Protein AF-A0A6A5BIU5-F1 (afdb_monomer)

InterPro domains:
  IPR012535 Cell division protein Cdc14 [PTHR34065] (92-343)
  IPR016024 Armadillo-type fold [SSF48371] (108-323)

Foldseek 3Di:
DDDDDDDDDDDDDDDDDDDDDDDDDDDDDDDDDDDDDDDDDDPDDDDPPDDPDDDPDPPPPPDDDPPDDDDDDDDDDDDDPPPCPPPDDPVRVVVVLVVLLVVLVVQLVCLLVQLPDLDQVSVLVSLVSLLCLLCVVVPDPPPSSLVSVLVVLLVCLSLLVSLCVRALCQQVVVDPPGDRHDLSSLLSSLSSLLSSLLSYLSNLVSCLVSVVLQSLLCCLQCVVVSVVVVVVPPPDPPPPPPPVDPVVSVVSSLSSNLSSLSSLLSSLPPHLVSLLSCQPPRCNLVSLLVQLPPPVDDLVSNLSSLLSLLSSLVSLVVVCVPPPDPSVVSLVVNCVSLPVVRSVVSVVVCVVVVPDNPDPPRSVVSVVSVVVD

Solvent-accessible surface area (backbone atoms only — not comparable to full-atom values): 23122 Å² total; per-residue (Å²): 135,84,89,85,92,79,89,82,90,86,89,89,82,83,88,82,90,86,89,87,88,84,89,87,80,89,83,87,84,89,84,88,85,88,83,89,82,88,84,78,91,76,88,76,83,78,81,80,80,81,81,85,74,87,80,78,84,78,78,83,74,88,76,82,83,83,86,76,78,80,79,82,82,75,89,76,84,87,90,77,95,68,85,77,72,72,78,74,51,75,65,55,52,53,48,54,51,51,52,51,51,50,50,51,53,50,52,53,52,50,26,53,58,25,43,72,42,56,47,52,73,44,23,41,50,18,38,52,55,46,41,52,62,62,54,54,56,80,81,46,93,48,65,63,58,54,52,50,50,34,54,48,46,66,76,41,58,58,60,58,51,48,45,41,59,60,46,45,45,41,64,74,65,77,62,78,92,46,55,73,76,48,71,67,47,51,41,45,45,34,53,44,51,20,54,44,13,65,58,29,56,60,41,21,51,50,35,52,74,69,48,36,60,51,42,45,53,45,51,54,74,43,50,72,63,56,60,62,61,60,69,74,60,85,82,64,97,77,75,85,74,81,76,85,44,75,65,64,53,54,55,50,50,53,51,36,40,46,40,42,52,52,25,49,49,27,28,38,52,93,22,71,69,44,45,50,48,35,61,71,77,49,50,42,63,59,54,49,50,53,52,47,68,38,82,91,53,56,68,67,57,31,20,50,41,52,52,49,50,47,52,51,52,53,54,48,55,63,45,34,80,73,62,64,68,74,42,57,59,52,55,50,49,48,26,68,74,62,31,63,65,53,45,49,50,47,51,51,56,47,66,75,49,73,85,56,91,85,68,78,80,39,79,72,50,43,58,57,45,62,77,74,106

Structure (mmCIF, N/CA/C/O backbone):
data_AF-A0A6A5BIU5-F1
#
_entry.id   AF-A0A6A5BIU5-F1
#
loop_
_atom_site.group_PDB
_atom_site.id
_atom_site.type_symbol
_atom_site.label_atom_id
_atom_site.label_alt_id
_atom_site.label_comp_id
_atom_site.label_asym_id
_atom_site.label_entity_id
_atom_site.label_seq_id
_atom_site.pdbx_PDB_ins_code
_atom_site.Cartn_x
_atom_site.Cartn_y
_atom_site.Cartn_z
_atom_site.occupancy
_atom_site.B_iso_or_equiv
_atom_site.auth_seq_id
_atom_site.auth_comp_id
_atom_site.auth_asym_id
_atom_site.auth_atom_id
_atom_site.pdbx_PDB_model_num
ATOM 1 N N . MET A 1 1 ? -37.553 17.775 69.987 1.00 38.53 1 MET A N 1
ATOM 2 C CA . MET A 1 1 ? -37.099 18.819 70.934 1.00 38.53 1 MET A CA 1
ATOM 3 C C . MET A 1 1 ? -36.273 19.853 70.178 1.00 38.53 1 MET A C 1
ATOM 5 O O . MET A 1 1 ? -35.420 19.455 69.408 1.00 38.53 1 MET A O 1
ATOM 9 N N . LYS A 1 2 ? -36.599 21.133 70.405 1.00 37.25 2 LYS A N 1
ATOM 10 C CA . LYS A 1 2 ? -35.797 22.377 70.343 1.00 37.25 2 LYS A CA 1
ATOM 11 C C . LYS A 1 2 ? -34.826 22.682 69.175 1.00 37.25 2 LYS A C 1
ATOM 13 O O . LYS A 1 2 ? -33.830 22.014 68.957 1.00 37.25 2 LYS A O 1
ATOM 18 N N . LYS A 1 3 ? -35.126 23.842 68.567 1.00 43.62 3 LYS A N 1
ATOM 19 C CA . LYS A 1 3 ? -34.289 24.804 67.821 1.00 43.62 3 LYS A CA 1
ATOM 20 C C . LYS A 1 3 ? -33.021 25.246 68.579 1.00 43.62 3 LYS A C 1
ATOM 22 O O . LYS A 1 3 ? -33.092 25.318 69.802 1.00 43.62 3 LYS A O 1
ATOM 27 N N . GLN A 1 4 ? -32.005 25.721 67.840 1.00 43.50 4 GLN A N 1
ATOM 28 C CA . GLN A 1 4 ? -31.284 27.027 67.943 1.00 43.50 4 GLN A CA 1
ATOM 29 C C . GLN A 1 4 ? -29.974 26.930 67.115 1.00 43.50 4 GLN A C 1
ATOM 31 O O . GLN A 1 4 ? -29.304 25.914 67.218 1.00 43.50 4 GLN A O 1
ATOM 36 N N . ASN A 1 5 ? -29.642 27.772 66.122 1.00 42.16 5 ASN A N 1
ATOM 37 C CA . ASN A 1 5 ? -29.383 29.229 66.031 1.00 42.16 5 ASN A CA 1
ATOM 38 C C . ASN A 1 5 ? -28.204 29.768 66.868 1.00 42.16 5 ASN A C 1
ATOM 40 O O . ASN A 1 5 ? -28.380 29.959 68.064 1.00 42.16 5 ASN A O 1
ATOM 44 N N . THR A 1 6 ? -27.119 30.155 66.176 1.00 46.91 6 THR A N 1
ATOM 45 C CA . THR A 1 6 ? -26.154 31.262 66.445 1.00 46.91 6 THR A CA 1
ATOM 46 C C . THR A 1 6 ? -25.399 31.512 65.113 1.00 46.91 6 THR A C 1
ATOM 48 O O . THR A 1 6 ? -24.838 30.553 64.594 1.00 46.91 6 THR A O 1
ATOM 51 N N . SER A 1 7 ? -25.463 32.632 64.368 1.00 41.78 7 SER A N 1
ATOM 52 C CA . SER A 1 7 ? -25.217 34.069 64.667 1.00 41.78 7 SER A CA 1
ATOM 53 C C . SER A 1 7 ? -23.789 34.303 65.204 1.00 41.78 7 SER A C 1
ATOM 55 O O . SER A 1 7 ? -23.427 33.604 66.137 1.00 41.78 7 SER A O 1
ATOM 57 N N . THR A 1 8 ? -22.921 35.240 64.780 1.00 39.19 8 THR A N 1
ATOM 58 C CA . THR A 1 8 ? -22.997 36.454 63.929 1.00 39.19 8 THR A CA 1
ATOM 59 C C . THR A 1 8 ? -21.603 37.132 63.867 1.00 39.19 8 THR A C 1
ATOM 61 O O . THR A 1 8 ? -20.816 36.948 64.791 1.00 39.19 8 THR A O 1
ATOM 64 N N . SER A 1 9 ? -21.430 38.059 62.899 1.00 35.00 9 SER A N 1
ATOM 65 C CA . SER A 1 9 ? -20.602 39.306 62.915 1.00 35.00 9 SER A CA 1
ATOM 66 C C . SER A 1 9 ? -19.085 39.177 62.646 1.00 35.00 9 SER A C 1
ATOM 68 O O . SER A 1 9 ? -18.495 38.195 63.065 1.00 35.00 9 SER A O 1
ATOM 70 N N . SER A 1 10 ? -18.358 40.074 61.952 1.00 34.56 10 SER A N 1
ATOM 71 C CA . SER A 1 10 ? -18.520 41.492 61.514 1.00 34.56 10 SER A CA 1
ATOM 72 C C . SER A 1 10 ? -17.398 41.834 60.484 1.00 34.56 10 SER A C 1
ATOM 74 O O . SER A 1 10 ? -16.279 41.388 60.700 1.00 34.56 10 SER A O 1
ATOM 76 N N . LEU A 1 11 ? -17.650 42.401 59.288 1.00 39.56 11 LEU A N 1
ATOM 77 C CA . LEU A 1 11 ? -17.762 43.826 58.853 1.00 39.56 11 LEU A CA 1
ATOM 78 C C . LEU A 1 11 ? -16.461 44.566 58.429 1.00 39.56 11 LEU A C 1
ATOM 80 O O . LEU A 1 11 ? -15.477 44.555 59.154 1.00 39.56 11 LEU A O 1
ATOM 84 N N . HIS A 1 12 ? -16.621 45.336 57.328 1.00 39.78 12 HIS A N 1
ATOM 85 C CA . HIS A 1 12 ? -15.854 46.489 56.778 1.00 39.78 12 HIS A CA 1
ATOM 86 C C . HIS A 1 12 ? -14.661 46.189 55.839 1.00 39.78 12 HIS A C 1
ATOM 88 O O . HIS A 1 12 ? -13.815 45.376 56.169 1.00 39.78 12 HIS A O 1
ATOM 94 N N . GLY A 1 13 ? -14.500 46.825 54.667 1.00 33.06 13 GLY A N 1
ATOM 95 C CA . GLY A 1 13 ? -15.271 47.886 53.998 1.00 33.06 13 GLY A CA 1
ATOM 96 C C . GLY A 1 13 ? -14.558 48.451 52.743 1.00 33.06 13 GLY A C 1
ATOM 97 O O . GLY A 1 13 ? -13.344 48.335 52.633 1.00 33.06 13 GLY A O 1
ATOM 98 N N . CYS A 1 14 ? -15.362 49.089 51.875 1.00 34.88 14 CYS A N 1
ATOM 99 C CA . CYS A 1 14 ? -15.090 50.129 50.851 1.00 34.88 14 CYS A CA 1
ATOM 100 C C . CYS A 1 14 ? -14.302 49.773 49.555 1.00 34.88 14 CYS A C 1
ATOM 102 O O . CYS A 1 14 ? -13.186 49.284 49.633 1.00 34.88 14 CYS A O 1
ATOM 104 N N . SER A 1 15 ? -14.895 49.861 48.341 1.00 36.47 15 SER A N 1
ATOM 105 C CA . SER A 1 15 ? -15.207 51.056 47.484 1.00 36.47 15 SER A CA 1
ATOM 106 C C . SER A 1 15 ? -13.948 51.571 46.740 1.00 36.47 15 SER A C 1
ATOM 108 O O . SER A 1 15 ? -12.926 51.706 47.392 1.00 36.47 15 SER A O 1
ATOM 110 N N . GLU A 1 16 ? -13.872 51.913 45.445 1.00 35.06 16 GLU A N 1
ATOM 111 C CA . GLU A 1 16 ? -14.846 52.390 44.448 1.00 35.06 16 GLU A CA 1
ATOM 112 C C . GLU A 1 16 ? -14.207 52.432 43.026 1.00 35.06 16 GLU A C 1
ATOM 114 O O . GLU A 1 16 ? -12.998 52.574 42.884 1.00 35.06 16 GLU A O 1
ATOM 119 N N . HIS A 1 17 ? -15.079 52.344 42.010 1.00 36.69 17 HIS A N 1
ATOM 120 C CA . HIS A 1 17 ? -15.101 52.945 40.656 1.00 36.69 17 HIS A CA 1
ATOM 121 C C . HIS A 1 17 ? -13.915 52.934 39.657 1.00 36.69 17 HIS A C 1
ATOM 123 O O . HIS A 1 17 ? -12.809 53.401 39.896 1.00 36.69 17 HIS A O 1
ATOM 129 N N . SER A 1 18 ? -14.248 52.573 38.408 1.00 38.41 18 SER A N 1
ATOM 130 C CA . SER A 1 18 ? -13.572 53.023 37.179 1.00 38.41 18 SER A CA 1
ATOM 131 C C . SER A 1 18 ? -14.618 53.362 36.098 1.00 38.41 18 SER A C 1
ATOM 133 O O . SER A 1 18 ? -15.604 52.626 35.992 1.00 38.41 18 SER A O 1
ATOM 135 N N . PRO A 1 19 ? -14.454 54.457 35.323 1.00 51.09 19 PRO A N 1
ATOM 136 C CA . PRO A 1 19 ? -15.468 54.951 34.394 1.00 51.09 19 PRO A CA 1
ATOM 137 C C . PRO A 1 19 ? -15.179 54.625 32.918 1.00 51.09 19 PRO A C 1
ATOM 139 O O . PRO A 1 19 ? -14.051 54.381 32.501 1.00 51.09 19 PRO A O 1
ATOM 142 N N . SER A 1 20 ? -16.245 54.705 32.128 1.00 47.34 20 SER A N 1
ATOM 143 C CA . SER A 1 20 ? -16.325 54.631 30.666 1.00 47.34 20 SER A CA 1
ATOM 144 C C . SER A 1 20 ? -16.553 56.020 30.056 1.00 47.34 20 SER A C 1
ATOM 146 O O . SER A 1 20 ? -17.487 56.667 30.522 1.00 47.34 20 SER A O 1
ATOM 148 N N . VAL A 1 21 ? -15.845 56.441 28.990 1.00 43.12 21 VAL A N 1
ATOM 149 C CA . VAL A 1 21 ? -16.304 57.487 28.030 1.00 43.12 21 VAL A CA 1
ATOM 150 C C . VAL A 1 21 ? -15.674 57.291 26.626 1.00 43.12 21 VAL A C 1
ATOM 152 O O . VAL A 1 21 ? -14.634 56.662 26.472 1.00 43.12 21 VAL A O 1
ATOM 155 N N . LEU A 1 22 ? -16.395 57.823 25.635 1.00 40.88 22 LEU A N 1
ATOM 156 C CA . LEU A 1 22 ? -16.481 57.672 24.177 1.00 40.88 22 LEU A CA 1
ATOM 157 C C . LEU A 1 22 ? -15.458 58.422 23.272 1.00 40.88 22 LEU A C 1
ATOM 159 O O . LEU A 1 22 ? -14.945 59.466 23.647 1.00 40.88 22 LEU A O 1
ATOM 163 N N . SER A 1 23 ? -15.335 57.897 22.035 1.00 42.16 23 SER A N 1
ATOM 164 C CA . SER A 1 23 ? -15.355 58.488 20.658 1.00 42.16 23 SER A CA 1
ATOM 165 C C . SER A 1 23 ? -14.540 59.716 20.177 1.00 42.16 23 SER A C 1
ATOM 167 O O . SER A 1 23 ? -14.345 60.684 20.898 1.00 42.16 23 SER A O 1
ATOM 169 N N . HIS A 1 24 ? -14.339 59.707 18.837 1.00 37.44 24 HIS A N 1
ATOM 170 C CA . HIS A 1 24 ? -13.756 60.680 17.875 1.00 37.44 24 HIS A CA 1
ATOM 171 C C . HIS A 1 24 ? -12.245 60.502 17.644 1.00 37.44 24 HIS A C 1
ATOM 173 O O . HIS A 1 24 ? -11.514 60.254 18.586 1.00 37.44 24 HIS A O 1
ATOM 179 N N . GLY A 1 25 ? -11.668 60.578 16.442 1.00 34.53 25 GLY A N 1
ATOM 180 C CA . GLY A 1 25 ? -12.116 60.980 15.107 1.00 34.53 25 GLY A CA 1
ATOM 181 C C . GLY A 1 25 ? -10.918 61.626 14.382 1.00 34.53 25 GLY A C 1
ATOM 182 O O . GLY A 1 25 ? -10.286 62.497 14.961 1.00 34.53 25 GLY A O 1
ATOM 183 N N . ASP A 1 26 ? -10.656 61.198 13.141 1.00 34.38 26 ASP A N 1
ATOM 184 C CA . ASP A 1 26 ? -10.040 61.952 12.031 1.00 34.38 26 ASP A CA 1
ATOM 185 C C . ASP A 1 26 ? -8.527 62.321 11.929 1.00 34.38 26 ASP A C 1
ATOM 187 O O . ASP A 1 26 ? -7.898 62.861 12.832 1.00 34.38 26 ASP A O 1
ATOM 191 N N . ILE A 1 27 ? -8.053 62.143 10.675 1.00 38.19 27 ILE A N 1
ATOM 192 C CA . ILE A 1 27 ? -7.020 62.862 9.881 1.00 38.19 27 ILE A CA 1
ATOM 193 C C . ILE A 1 27 ? -5.537 62.394 9.898 1.00 38.19 27 ILE A C 1
ATOM 195 O O . ILE A 1 27 ? -4.845 62.374 10.908 1.00 38.19 27 ILE A O 1
ATOM 199 N N . SER A 1 28 ? -5.063 62.093 8.675 1.00 38.66 28 SER A N 1
ATOM 200 C CA . SER A 1 28 ? -3.703 61.781 8.182 1.00 38.66 28 SER A CA 1
ATOM 201 C C . SER A 1 28 ? -2.648 62.891 8.414 1.00 38.66 28 SER A C 1
ATOM 203 O O . SER A 1 28 ? -3.020 64.016 8.742 1.00 38.66 28 SER A O 1
ATOM 205 N N . PRO A 1 29 ? -1.338 62.658 8.151 1.00 48.12 29 PRO A N 1
ATOM 206 C CA . PRO A 1 29 ? -0.819 62.882 6.787 1.00 48.12 29 PRO A CA 1
ATOM 207 C C . PRO A 1 29 ? 0.349 61.969 6.342 1.00 48.12 29 PRO A C 1
ATOM 209 O O . PRO A 1 29 ? 0.973 61.253 7.119 1.00 48.12 29 PRO A O 1
ATOM 212 N N . ALA A 1 30 ? 0.629 62.035 5.039 1.00 43.62 30 ALA A N 1
ATOM 213 C CA . ALA A 1 30 ? 1.773 61.454 4.345 1.00 43.62 30 ALA A CA 1
ATOM 214 C C . ALA A 1 30 ? 3.104 62.145 4.693 1.00 43.62 30 ALA A C 1
ATOM 216 O O . ALA A 1 30 ? 3.109 63.356 4.885 1.00 43.62 30 ALA A O 1
ATOM 217 N N . PHE A 1 31 ? 4.223 61.412 4.636 1.00 35.81 31 PHE A N 1
ATOM 218 C CA . PHE A 1 31 ? 5.535 61.948 4.248 1.00 35.81 31 PHE A CA 1
ATOM 219 C C . PHE A 1 31 ? 6.444 60.846 3.684 1.00 35.81 31 PHE A C 1
ATOM 221 O O . PHE A 1 31 ? 6.615 59.779 4.267 1.00 35.81 31 PHE A O 1
ATOM 228 N N . SER A 1 32 ? 7.015 61.155 2.525 1.00 39.72 32 SER A N 1
ATOM 229 C CA . SER A 1 32 ? 8.113 60.477 1.841 1.00 39.72 32 SER A CA 1
ATOM 230 C C . SER A 1 32 ? 9.450 60.765 2.535 1.00 39.72 32 SER A C 1
ATOM 232 O O . SER A 1 32 ? 9.604 61.848 3.094 1.00 39.72 32 SER A O 1
ATOM 234 N N . SER A 1 33 ? 10.447 59.883 2.411 1.00 35.69 33 SER A N 1
ATOM 235 C CA . SER A 1 33 ? 11.802 60.214 1.906 1.00 35.69 33 SER A CA 1
ATOM 236 C C . SER A 1 33 ? 12.817 59.083 2.122 1.00 35.69 33 SER A C 1
ATOM 238 O O . SER A 1 33 ? 12.701 58.248 3.012 1.00 35.69 33 SER A O 1
ATOM 240 N N . GLU A 1 34 ? 13.775 59.075 1.201 1.00 34.91 34 GLU A N 1
ATOM 241 C CA . GLU A 1 34 ? 14.888 58.160 0.976 1.00 34.91 34 GLU A CA 1
ATOM 242 C C . GLU A 1 34 ? 15.889 58.081 2.139 1.00 34.91 34 GLU A C 1
ATOM 244 O O . GLU A 1 34 ? 16.075 59.051 2.869 1.00 34.91 34 GLU A O 1
ATOM 249 N N . SER A 1 35 ? 16.668 56.996 2.210 1.00 35.28 35 SER A N 1
ATOM 250 C CA . SER A 1 35 ? 18.143 57.090 2.179 1.00 35.28 35 SER A CA 1
ATOM 251 C C . SER A 1 35 ? 18.811 55.715 2.088 1.00 35.28 35 SER A C 1
ATOM 253 O O . SER A 1 35 ? 18.420 54.742 2.726 1.00 35.28 35 SER A O 1
ATOM 255 N N . ALA A 1 36 ? 19.840 55.673 1.246 1.00 35.84 36 ALA A N 1
ATOM 256 C CA . ALA A 1 36 ? 20.781 54.585 1.047 1.00 35.84 36 ALA A CA 1
ATOM 257 C C . ALA A 1 36 ? 21.737 54.405 2.239 1.00 35.84 36 ALA A C 1
ATOM 259 O O . ALA A 1 36 ? 22.063 55.375 2.919 1.00 35.84 36 ALA A O 1
ATOM 260 N N . SER A 1 37 ? 22.291 53.202 2.415 1.00 33.78 37 SER A N 1
ATOM 261 C CA . SER A 1 37 ? 23.751 52.974 2.427 1.00 33.78 37 SER A CA 1
ATOM 262 C C . SER A 1 37 ? 24.116 51.534 2.819 1.00 33.78 37 SER A C 1
ATOM 264 O O . SER A 1 37 ? 23.562 50.969 3.751 1.00 33.78 37 SER A O 1
ATOM 266 N N . ASN A 1 38 ? 25.070 50.992 2.054 1.00 33.03 38 ASN A N 1
ATOM 267 C CA . ASN A 1 38 ? 26.201 50.137 2.434 1.00 33.03 38 ASN A CA 1
ATOM 268 C C . ASN A 1 38 ? 25.973 48.965 3.408 1.00 33.03 38 ASN A C 1
ATOM 270 O O . ASN A 1 38 ? 25.745 49.179 4.589 1.00 33.03 38 ASN A O 1
ATOM 274 N N . HIS A 1 39 ? 26.271 47.738 2.970 1.00 37.12 39 HIS A N 1
ATOM 275 C CA . HIS A 1 39 ? 27.541 47.081 3.319 1.00 37.12 39 HIS A CA 1
ATOM 276 C C . HIS A 1 39 ? 27.649 45.668 2.713 1.00 37.12 39 HIS A C 1
ATOM 278 O O . HIS A 1 39 ? 26.699 44.893 2.705 1.00 37.12 39 HIS A O 1
ATOM 284 N N . GLU A 1 40 ? 28.876 45.377 2.279 1.00 37.84 40 GLU A N 1
ATOM 285 C CA . GLU A 1 40 ? 29.578 44.087 2.356 1.00 37.84 40 GLU A CA 1
ATOM 286 C C . GLU A 1 40 ? 29.280 42.964 1.354 1.00 37.84 40 GLU A C 1
ATOM 288 O O . GLU A 1 40 ? 28.521 42.022 1.576 1.00 37.84 40 GLU A O 1
ATOM 293 N N . ASP A 1 41 ? 30.092 43.015 0.293 1.00 39.47 41 ASP A N 1
ATOM 294 C CA . ASP A 1 41 ? 30.811 41.876 -0.271 1.00 39.47 41 ASP A CA 1
ATOM 295 C C . ASP A 1 41 ? 31.240 40.850 0.793 1.00 39.47 41 ASP A C 1
ATOM 297 O O . ASP A 1 41 ? 32.147 41.090 1.588 1.00 39.47 41 ASP A O 1
ATOM 301 N N . ASN A 1 42 ? 30.666 39.649 0.727 1.00 38.41 42 ASN A N 1
ATOM 302 C CA . ASN A 1 42 ? 31.229 38.457 1.353 1.00 38.41 42 ASN A CA 1
ATOM 303 C C . ASN A 1 42 ? 31.361 37.344 0.309 1.00 38.41 42 ASN A C 1
ATOM 305 O O . ASN A 1 42 ? 30.504 36.474 0.148 1.00 38.41 42 ASN A O 1
ATOM 309 N N . ARG A 1 43 ? 32.497 37.363 -0.401 1.00 36.09 43 ARG A N 1
ATOM 310 C CA . ARG A 1 43 ? 33.038 36.186 -1.089 1.00 36.09 43 ARG A CA 1
ATOM 311 C C . ARG A 1 43 ? 33.500 35.183 -0.032 1.00 36.09 43 ARG A C 1
ATOM 313 O O . ARG A 1 43 ? 34.649 35.209 0.399 1.00 36.09 43 ARG A O 1
ATOM 320 N N . SER A 1 44 ? 32.609 34.282 0.367 1.00 37.09 44 SER A N 1
ATOM 321 C CA . SER A 1 44 ? 32.992 33.084 1.111 1.00 37.09 44 SER A CA 1
ATOM 322 C C . SER A 1 44 ? 33.468 32.013 0.131 1.00 37.09 44 SER A C 1
ATOM 324 O O . SER A 1 44 ? 32.691 31.396 -0.597 1.00 37.09 44 SER A O 1
ATOM 326 N N . VAL A 1 45 ? 34.784 31.824 0.112 1.00 42.78 45 VAL A N 1
ATOM 327 C CA . VAL A 1 45 ? 35.462 30.656 -0.444 1.00 42.78 45 VAL A CA 1
ATOM 328 C C . VAL A 1 45 ? 35.042 29.442 0.388 1.00 42.78 45 VAL A C 1
ATOM 330 O O . VAL A 1 45 ? 35.535 29.246 1.497 1.00 42.78 45 VAL A O 1
ATOM 333 N N . ARG A 1 46 ? 34.132 28.610 -0.131 1.00 35.78 46 ARG A N 1
ATOM 334 C CA . ARG A 1 46 ? 33.940 27.252 0.389 1.00 35.78 46 ARG A CA 1
ATOM 335 C C . ARG A 1 46 ? 34.880 26.304 -0.343 1.00 35.78 46 ARG A C 1
ATOM 337 O O . ARG A 1 46 ? 34.663 25.931 -1.490 1.00 35.78 46 ARG A O 1
ATOM 344 N N . SER A 1 47 ? 35.949 25.974 0.373 1.00 33.91 47 SER A N 1
ATOM 345 C CA . SER A 1 47 ? 36.839 24.843 0.148 1.00 33.91 47 SER A CA 1
ATOM 346 C C . SER A 1 47 ? 36.024 23.547 0.166 1.00 33.91 47 SER A C 1
ATOM 348 O O . SER A 1 47 ? 35.546 23.118 1.215 1.00 33.91 47 SER A O 1
ATOM 350 N N . SER A 1 48 ? 35.838 22.945 -1.005 1.00 32.44 48 SER A N 1
ATOM 351 C CA . SER A 1 48 ? 35.328 21.584 -1.149 1.00 32.44 48 SER A CA 1
ATOM 352 C C . SER A 1 48 ? 36.473 20.618 -0.848 1.00 32.44 48 SER A C 1
ATOM 354 O O . SER A 1 48 ? 37.275 20.300 -1.724 1.00 32.44 48 SER A O 1
ATOM 356 N N . HIS A 1 49 ? 36.590 20.183 0.406 1.00 34.09 49 HIS A N 1
ATOM 357 C CA . HIS A 1 49 ? 37.388 19.006 0.735 1.00 34.09 49 HIS A CA 1
ATOM 358 C C . HIS A 1 49 ? 36.642 17.764 0.238 1.00 34.09 49 HIS A C 1
ATOM 360 O O . HIS A 1 49 ? 35.657 17.330 0.829 1.00 34.09 49 HIS A O 1
ATOM 366 N N . ASN A 1 50 ? 37.120 17.227 -0.883 1.00 35.62 50 ASN A N 1
ATOM 367 C CA . ASN A 1 50 ? 36.816 15.881 -1.342 1.00 35.62 50 ASN A CA 1
ATOM 368 C C . ASN A 1 50 ? 37.448 14.878 -0.365 1.00 35.62 50 ASN A C 1
ATOM 370 O O . ASN A 1 50 ? 38.668 14.727 -0.362 1.00 35.62 50 ASN A O 1
ATOM 374 N N . MET A 1 51 ? 36.633 14.165 0.414 1.00 30.52 51 MET A N 1
ATOM 375 C CA . MET A 1 51 ? 36.994 12.824 0.876 1.00 30.52 51 MET A CA 1
ATOM 376 C C . MET A 1 51 ? 36.332 11.823 -0.066 1.00 30.52 51 MET A C 1
ATOM 378 O O . MET A 1 51 ? 35.146 11.526 0.048 1.00 30.52 51 MET A O 1
ATOM 382 N N . TYR A 1 52 ? 37.110 11.361 -1.042 1.00 34.00 52 TYR A N 1
ATOM 383 C CA . TYR A 1 52 ? 36.899 10.054 -1.646 1.00 34.00 52 TYR A CA 1
ATOM 384 C C . TYR A 1 52 ? 37.522 9.045 -0.689 1.00 34.00 52 TYR A C 1
ATOM 386 O O . TYR A 1 52 ? 38.744 8.914 -0.677 1.00 34.00 52 TYR A O 1
ATOM 394 N N . ASP A 1 53 ? 36.695 8.366 0.098 1.00 34.31 53 ASP A N 1
ATOM 395 C CA . ASP A 1 53 ? 37.097 7.117 0.732 1.00 34.31 53 ASP A CA 1
ATOM 396 C C . ASP A 1 53 ? 36.548 5.936 -0.066 1.00 34.31 53 ASP A C 1
ATOM 398 O O . ASP A 1 53 ? 35.462 5.973 -0.648 1.00 34.31 53 ASP A O 1
ATOM 402 N N . HIS A 1 54 ? 37.415 4.934 -0.132 1.00 40.47 54 HIS A N 1
ATOM 403 C CA . HIS A 1 54 ? 37.384 3.709 -0.907 1.00 40.47 54 HIS A CA 1
ATOM 404 C C . HIS A 1 54 ? 36.010 3.062 -1.097 1.00 40.47 54 HIS A C 1
ATOM 406 O O . HIS A 1 54 ? 35.378 2.605 -0.150 1.00 40.47 54 HIS A O 1
ATOM 412 N N . VAL A 1 55 ? 35.633 2.892 -2.366 1.00 36.06 55 VAL A N 1
ATOM 413 C CA . VAL A 1 55 ? 34.781 1.777 -2.779 1.00 36.06 55 VAL A CA 1
ATOM 414 C C . VAL A 1 55 ? 35.720 0.705 -3.311 1.00 36.06 55 VAL A C 1
ATOM 416 O O . VAL A 1 55 ? 36.317 0.866 -4.378 1.00 36.06 55 VAL A O 1
ATOM 419 N N . ASP A 1 56 ? 35.893 -0.344 -2.514 1.00 36.28 56 ASP A N 1
ATOM 420 C CA . ASP A 1 56 ? 36.591 -1.557 -2.908 1.00 36.28 56 ASP A CA 1
ATOM 421 C C . ASP A 1 56 ? 35.973 -2.131 -4.185 1.00 36.28 56 ASP A C 1
ATOM 423 O O . ASP A 1 56 ? 34.752 -2.217 -4.349 1.00 36.28 56 ASP A O 1
ATOM 427 N N . GLY A 1 57 ? 36.858 -2.494 -5.111 1.00 35.66 57 GLY A N 1
ATOM 428 C CA . GLY A 1 57 ? 36.516 -3.076 -6.394 1.00 35.66 57 GLY A CA 1
ATOM 429 C C . GLY A 1 57 ? 35.788 -4.403 -6.222 1.00 35.66 57 GLY A C 1
ATOM 430 O O . GLY A 1 57 ? 36.390 -5.420 -5.889 1.00 35.66 57 GLY A O 1
ATOM 431 N N . LEU A 1 58 ? 34.493 -4.404 -6.527 1.00 37.97 58 LEU A N 1
ATOM 432 C CA . LEU A 1 58 ? 33.805 -5.610 -6.959 1.00 37.97 58 LEU A CA 1
ATOM 433 C C . LEU A 1 58 ? 34.098 -5.802 -8.447 1.00 37.97 58 LEU A C 1
ATOM 435 O O . LEU A 1 58 ? 33.398 -5.282 -9.318 1.00 37.97 58 LEU A O 1
ATOM 439 N N . ASP A 1 59 ? 35.163 -6.557 -8.711 1.00 32.34 59 ASP A N 1
ATOM 440 C CA . ASP A 1 59 ? 35.374 -7.256 -9.973 1.00 32.34 59 ASP A CA 1
ATOM 441 C C . ASP A 1 59 ? 34.141 -8.125 -10.262 1.00 32.34 59 ASP A C 1
ATOM 443 O O . ASP A 1 59 ? 33.998 -9.244 -9.763 1.00 32.34 59 ASP A O 1
ATOM 447 N N . LEU A 1 60 ? 33.228 -7.618 -11.092 1.00 39.75 60 LEU A N 1
ATOM 448 C CA . LEU A 1 60 ? 32.191 -8.429 -11.725 1.00 39.75 60 LEU A CA 1
ATOM 449 C C . LEU A 1 60 ? 32.841 -9.272 -12.822 1.00 39.75 60 LEU A C 1
ATOM 451 O O . LEU A 1 60 ? 32.703 -9.018 -14.019 1.00 39.75 60 LEU A O 1
ATOM 455 N N . ASN A 1 61 ? 33.547 -10.309 -12.386 1.00 36.03 61 ASN A N 1
ATOM 456 C CA . ASN A 1 61 ? 33.996 -11.400 -13.230 1.00 36.03 61 ASN A CA 1
ATOM 457 C C . ASN A 1 61 ? 32.796 -12.309 -13.550 1.00 36.03 61 ASN A C 1
ATOM 459 O O . ASN A 1 61 ? 32.675 -13.427 -13.053 1.00 36.03 61 ASN A O 1
ATOM 463 N N . ILE A 1 62 ? 31.880 -11.817 -14.390 1.00 41.84 62 ILE A N 1
ATOM 464 C CA . ILE A 1 62 ? 30.850 -12.633 -15.052 1.00 41.84 62 ILE A CA 1
ATOM 465 C C . ILE A 1 62 ? 31.524 -13.311 -16.252 1.00 41.84 62 ILE A C 1
ATOM 467 O O . ILE A 1 62 ? 31.281 -13.018 -17.420 1.00 41.84 62 ILE A O 1
ATOM 471 N N . SER A 1 63 ? 32.491 -14.169 -15.954 1.00 44.03 63 SER A N 1
ATOM 472 C CA . SER A 1 63 ? 33.143 -15.052 -16.915 1.00 44.03 63 SER A CA 1
ATOM 473 C C . SER A 1 63 ? 33.671 -16.263 -16.172 1.00 44.03 63 SER A C 1
ATOM 475 O O . SER A 1 63 ? 34.868 -16.430 -15.974 1.00 44.03 63 SER A O 1
ATOM 477 N N . SER A 1 64 ? 32.765 -17.122 -15.712 1.00 44.72 64 SER A N 1
ATOM 478 C CA . SER A 1 64 ? 33.022 -18.564 -15.659 1.00 44.72 64 SER A CA 1
ATOM 479 C C . SER A 1 64 ? 31.796 -19.346 -15.188 1.00 44.72 64 SER A C 1
ATOM 481 O O . SER A 1 64 ? 31.133 -18.980 -14.226 1.00 44.72 64 SER A O 1
ATOM 483 N N . ARG A 1 65 ? 31.588 -20.483 -15.865 1.00 42.44 65 ARG A N 1
ATOM 484 C CA . ARG A 1 65 ? 30.733 -21.627 -15.507 1.00 42.44 65 ARG A CA 1
ATOM 485 C C . ARG A 1 65 ? 29.234 -21.515 -15.777 1.00 42.44 65 ARG A C 1
ATOM 487 O O . ARG A 1 65 ? 28.409 -21.601 -14.877 1.00 42.44 65 ARG A O 1
ATOM 494 N N . ILE A 1 66 ? 28.897 -21.570 -17.062 1.00 41.47 66 ILE A N 1
ATOM 495 C CA . ILE A 1 66 ? 27.879 -22.531 -17.502 1.00 41.47 66 ILE A CA 1
ATOM 496 C C . ILE A 1 66 ? 28.631 -23.610 -18.289 1.00 41.47 66 ILE A C 1
ATOM 498 O O . ILE A 1 66 ? 29.025 -23.399 -19.434 1.00 41.47 66 ILE A O 1
ATOM 502 N N . GLU A 1 67 ? 28.920 -24.741 -17.642 1.00 42.88 67 GLU A N 1
ATOM 503 C CA . GLU A 1 67 ? 29.428 -25.940 -18.315 1.00 42.88 67 GLU A CA 1
ATOM 504 C C . GLU A 1 67 ? 28.280 -26.562 -19.120 1.00 42.88 67 GLU A C 1
ATOM 506 O O . GLU A 1 67 ? 27.520 -27.392 -18.624 1.00 42.88 67 GLU A O 1
ATOM 511 N N . LEU A 1 68 ? 28.125 -26.127 -20.373 1.00 41.00 68 LEU A N 1
ATOM 512 C CA . LEU A 1 68 ? 27.252 -26.794 -21.333 1.00 41.00 68 LEU A CA 1
ATOM 513 C C . LEU A 1 68 ? 27.988 -28.014 -21.887 1.00 41.00 68 LEU A C 1
ATOM 515 O O . LEU A 1 68 ? 28.885 -27.920 -22.726 1.00 41.00 68 LEU A O 1
ATOM 519 N N . SER A 1 69 ? 27.598 -29.178 -21.383 1.00 41.38 69 SER A N 1
ATOM 520 C CA . SER A 1 69 ? 27.891 -30.470 -21.986 1.00 41.38 69 SER A CA 1
ATOM 521 C C . SER A 1 69 ? 27.255 -30.509 -23.380 1.00 41.38 69 SER A C 1
ATOM 523 O O . SER A 1 69 ? 26.040 -30.451 -23.521 1.00 41.38 69 SER A O 1
ATOM 525 N N . ASN A 1 70 ? 28.087 -30.583 -24.421 1.00 43.91 70 ASN A N 1
ATOM 526 C CA . ASN A 1 70 ? 27.650 -30.781 -25.804 1.00 43.91 70 ASN A CA 1
ATOM 527 C C . ASN A 1 70 ? 26.872 -32.105 -25.926 1.00 43.91 70 ASN A C 1
ATOM 529 O O . ASN A 1 70 ? 27.488 -33.166 -25.761 1.00 43.91 70 ASN A O 1
ATOM 533 N N . PRO A 1 71 ? 25.576 -32.104 -26.286 1.00 52.44 71 PRO A N 1
ATOM 534 C CA . PRO A 1 71 ? 24.915 -33.333 -26.672 1.00 52.44 71 PRO A CA 1
ATOM 535 C C . PRO A 1 71 ? 25.372 -33.678 -28.092 1.00 52.44 71 PRO A C 1
ATOM 537 O O . PRO A 1 71 ? 25.072 -32.982 -29.063 1.00 52.44 71 PRO A O 1
ATOM 540 N N . ARG A 1 72 ? 26.152 -34.756 -28.216 1.00 44.88 72 ARG A N 1
ATOM 541 C CA . ARG A 1 72 ? 26.431 -35.388 -29.509 1.00 44.88 72 ARG A CA 1
ATOM 542 C C . ARG A 1 72 ? 25.100 -35.825 -30.120 1.00 44.88 72 ARG A C 1
ATOM 544 O O . ARG A 1 72 ? 24.490 -36.782 -29.653 1.00 44.88 72 ARG A O 1
ATOM 551 N N . LEU A 1 73 ? 24.689 -35.119 -31.169 1.00 46.16 73 LEU A N 1
ATOM 552 C CA . LEU A 1 73 ? 23.591 -35.489 -32.053 1.00 46.16 73 LEU A CA 1
ATOM 553 C C . LEU A 1 73 ? 23.907 -36.846 -32.692 1.00 46.16 73 LEU A C 1
ATOM 555 O O . LEU A 1 73 ? 24.725 -36.943 -33.607 1.00 46.16 73 LEU A O 1
ATOM 559 N N . SER A 1 74 ? 23.271 -37.897 -32.179 1.00 50.69 74 SER A N 1
ATOM 560 C CA . SER A 1 74 ? 23.050 -39.117 -32.945 1.00 50.69 74 SER A CA 1
ATOM 561 C C . SER A 1 74 ? 21.848 -38.842 -33.841 1.00 50.69 74 SER A C 1
ATOM 563 O O . SER A 1 74 ? 20.727 -38.687 -33.368 1.00 50.69 74 SER A O 1
ATOM 565 N N . LEU A 1 75 ? 22.116 -38.672 -35.136 1.00 57.03 75 LEU A N 1
ATOM 566 C CA . LEU A 1 75 ? 21.078 -38.735 -36.152 1.00 57.03 75 LEU A CA 1
ATOM 567 C C . LEU A 1 75 ? 20.682 -40.199 -36.279 1.00 57.03 75 LEU A C 1
ATOM 569 O O . LEU A 1 75 ? 21.394 -40.970 -36.919 1.00 57.03 75 LEU A O 1
ATOM 573 N N . ASP A 1 76 ? 19.555 -40.556 -35.678 1.00 54.06 76 ASP A N 1
ATOM 574 C CA . ASP A 1 76 ? 18.780 -41.672 -36.178 1.00 54.06 76 ASP A CA 1
ATOM 575 C C . ASP A 1 76 ? 17.299 -41.310 -36.256 1.00 54.06 76 ASP A C 1
ATOM 577 O O . ASP A 1 76 ? 16.800 -40.403 -35.594 1.00 54.06 76 ASP A O 1
ATOM 581 N N . SER A 1 77 ? 16.682 -41.948 -37.227 1.00 60.50 77 SER A N 1
ATOM 582 C CA . SER A 1 77 ? 15.661 -41.403 -38.107 1.00 60.50 77 SER A CA 1
ATOM 583 C C . SER A 1 77 ? 14.203 -41.553 -37.648 1.00 60.50 77 SER A C 1
ATOM 585 O O . SER A 1 77 ? 13.869 -42.350 -36.779 1.00 60.50 77 SER A O 1
ATOM 587 N N . SER A 1 78 ? 13.351 -40.835 -38.389 1.00 62.56 78 SER A N 1
ATOM 588 C CA . SER A 1 78 ? 11.897 -40.964 -38.587 1.00 62.56 78 SER A CA 1
ATOM 589 C C . SER A 1 78 ? 10.939 -40.328 -37.571 1.00 62.56 78 SER A C 1
ATOM 591 O O . SER A 1 78 ? 10.840 -40.734 -36.423 1.00 62.56 78 SER A O 1
ATOM 593 N N . ASP A 1 79 ? 10.183 -39.375 -38.126 1.00 58.34 79 ASP A N 1
ATOM 594 C CA . ASP A 1 79 ? 8.839 -38.942 -37.750 1.00 58.34 79 ASP A CA 1
ATOM 595 C C . ASP A 1 79 ? 8.639 -38.323 -36.368 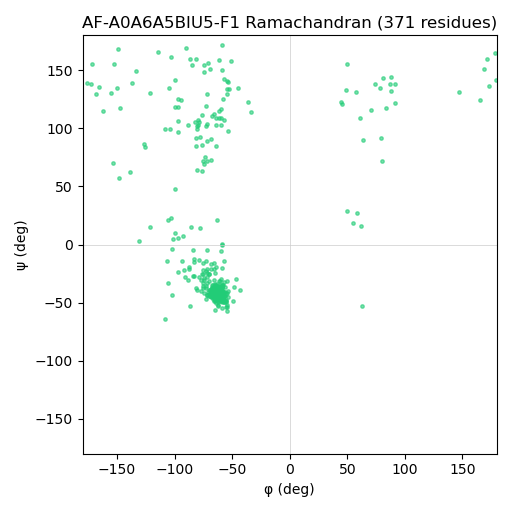1.00 58.34 79 ASP A C 1
ATOM 597 O O . ASP A 1 79 ? 8.232 -38.983 -35.426 1.00 58.34 79 ASP A O 1
ATOM 601 N N . GLU A 1 80 ? 8.789 -36.997 -36.309 1.00 56.88 80 GLU A N 1
ATOM 602 C CA . GLU A 1 80 ? 7.782 -36.102 -35.730 1.00 56.88 80 GLU A CA 1
ATOM 603 C C . GLU A 1 80 ? 8.096 -34.655 -36.145 1.00 56.88 80 GLU A C 1
ATOM 605 O O . GLU A 1 80 ? 9.246 -34.217 -36.158 1.00 56.88 80 GLU A O 1
ATOM 610 N N . ASN A 1 81 ? 7.065 -33.912 -36.549 1.00 56.09 81 ASN A N 1
ATOM 611 C CA . ASN A 1 81 ? 7.140 -32.527 -37.018 1.00 56.09 81 ASN A CA 1
ATOM 612 C C . ASN A 1 81 ? 7.329 -31.588 -35.809 1.00 56.09 81 ASN A C 1
ATOM 614 O O . ASN A 1 81 ? 6.438 -30.821 -35.447 1.00 56.09 81 ASN A O 1
ATOM 618 N N . VAL A 1 82 ? 8.459 -31.737 -35.115 1.00 59.56 82 VAL A N 1
ATOM 619 C CA . VAL A 1 82 ? 8.847 -30.912 -33.971 1.00 59.56 82 VAL A CA 1
ATOM 620 C C . VAL A 1 82 ? 9.244 -29.543 -34.519 1.00 59.56 82 VAL A C 1
ATOM 622 O O . VAL A 1 82 ? 10.166 -29.444 -35.326 1.00 59.56 82 VAL A O 1
ATOM 625 N N . ASP A 1 83 ? 8.539 -28.486 -34.108 1.00 58.03 83 ASP A N 1
ATOM 626 C CA . ASP A 1 83 ? 8.902 -27.091 -34.389 1.00 58.03 83 ASP A CA 1
ATOM 627 C C . ASP A 1 83 ? 10.240 -26.797 -33.686 1.00 58.03 83 ASP A C 1
ATOM 629 O O . ASP A 1 83 ? 10.280 -26.348 -32.539 1.00 58.03 83 ASP A O 1
ATOM 633 N N . ILE A 1 84 ? 11.360 -27.136 -34.341 1.00 55.19 84 ILE A N 1
ATOM 634 C CA . ILE A 1 84 ? 12.721 -26.818 -33.895 1.00 55.19 84 ILE A CA 1
ATOM 635 C C . ILE A 1 84 ? 12.914 -25.313 -34.103 1.00 55.19 84 ILE A C 1
ATOM 637 O O . ILE A 1 84 ? 13.632 -24.867 -35.002 1.00 55.19 84 ILE A O 1
ATOM 641 N N . ARG A 1 85 ? 12.262 -24.499 -33.271 1.00 59.72 85 ARG A N 1
ATOM 642 C CA . ARG A 1 85 ? 12.659 -23.103 -33.114 1.00 59.72 85 ARG A CA 1
ATOM 643 C C . ARG A 1 85 ? 14.058 -23.125 -32.526 1.00 59.72 85 ARG A C 1
ATOM 645 O O . ARG A 1 85 ? 14.250 -23.526 -31.379 1.00 59.72 85 ARG A O 1
ATOM 652 N N . GLN A 1 86 ? 15.042 -22.758 -33.342 1.00 63.06 86 GLN A N 1
ATOM 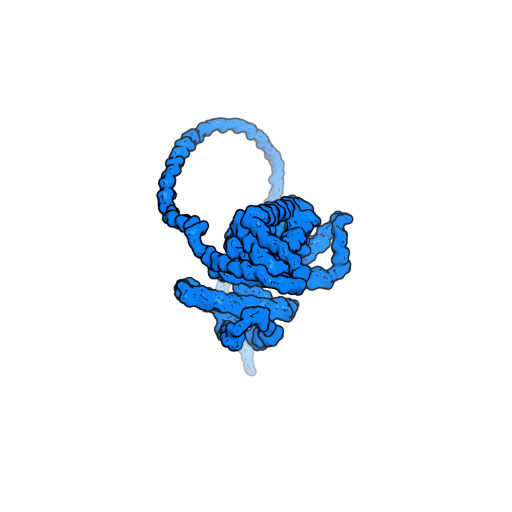653 C CA . GLN A 1 86 ? 16.404 -22.580 -32.861 1.00 63.06 86 GLN A CA 1
ATOM 654 C C . GLN A 1 86 ? 16.362 -21.619 -31.665 1.00 63.06 86 GLN A C 1
ATOM 656 O O . GLN A 1 86 ? 15.658 -20.607 -31.740 1.00 63.06 86 GLN A O 1
ATOM 661 N N . PRO A 1 87 ? 17.049 -21.935 -30.554 1.00 68.31 87 PRO A N 1
ATOM 662 C CA . PRO A 1 87 ? 17.110 -21.023 -29.425 1.00 68.31 87 PRO A CA 1
ATOM 663 C C . PRO A 1 87 ? 17.625 -19.672 -29.924 1.00 68.31 87 PRO A C 1
ATOM 665 O O . PRO A 1 87 ? 18.635 -19.626 -30.629 1.00 68.31 87 PRO A O 1
ATOM 668 N N . LEU A 1 88 ? 16.895 -18.602 -29.584 1.00 71.69 88 LEU A N 1
ATOM 669 C CA . LEU A 1 88 ? 17.268 -17.223 -29.904 1.00 71.69 88 LEU A CA 1
ATOM 670 C C . LEU A 1 88 ? 18.749 -17.026 -29.601 1.00 71.69 88 LEU A C 1
ATOM 672 O O . LEU A 1 88 ? 19.242 -17.432 -28.541 1.00 71.69 88 LEU A O 1
ATOM 676 N N . THR A 1 89 ? 19.453 -16.394 -30.529 1.00 84.38 89 THR A N 1
ATOM 677 C CA . THR A 1 89 ? 20.840 -16.012 -30.304 1.00 84.38 89 THR A CA 1
ATOM 678 C C . THR A 1 89 ? 20.913 -15.088 -29.085 1.00 84.38 89 THR A C 1
ATOM 680 O O . THR A 1 89 ? 19.986 -14.328 -28.802 1.00 84.38 89 THR A O 1
ATOM 683 N N . TYR A 1 90 ? 22.033 -15.117 -28.360 1.00 84.88 90 TYR A N 1
ATOM 684 C CA . TYR A 1 90 ? 22.267 -14.234 -27.209 1.00 84.88 90 TYR A CA 1
ATOM 685 C C . TYR A 1 90 ? 21.952 -12.756 -27.519 1.00 84.88 90 TYR A C 1
ATOM 687 O O . TYR A 1 90 ? 21.416 -12.034 -26.682 1.00 84.88 90 TYR A O 1
ATOM 695 N N . TYR A 1 91 ? 22.246 -12.314 -28.746 1.00 84.94 91 TYR A N 1
ATOM 696 C CA . TYR A 1 91 ? 21.960 -10.955 -29.197 1.00 84.94 91 TYR A CA 1
ATOM 697 C C . TYR A 1 91 ? 20.457 -10.660 -29.299 1.00 84.94 91 TYR A C 1
ATOM 699 O O . TYR A 1 91 ? 20.026 -9.582 -28.899 1.00 84.94 91 TYR A O 1
ATOM 707 N N . GLU A 1 92 ? 19.657 -11.602 -29.800 1.00 85.06 92 GLU A N 1
ATOM 708 C CA . GLU A 1 92 ? 18.204 -11.431 -29.906 1.00 85.06 92 GLU A CA 1
ATOM 709 C C . GLU A 1 92 ? 17.543 -11.398 -28.524 1.00 85.06 92 GLU A C 1
ATOM 711 O O . GLU A 1 92 ? 16.684 -10.552 -28.286 1.00 85.06 92 GLU A O 1
ATOM 716 N N . GLN A 1 93 ? 17.997 -12.239 -27.586 1.00 83.81 93 GLN A N 1
ATOM 717 C CA . GLN A 1 93 ? 17.525 -12.204 -26.194 1.00 83.81 93 GLN A CA 1
ATOM 718 C C . GLN A 1 93 ? 17.834 -10.853 -25.535 1.00 83.81 93 GLN A C 1
ATOM 720 O O . GLN A 1 93 ? 16.952 -10.213 -24.965 1.00 83.81 93 GLN A O 1
ATOM 725 N N . TRP A 1 94 ? 19.075 -10.372 -25.676 1.00 88.31 94 TRP A N 1
ATOM 726 C CA . TRP A 1 94 ? 19.468 -9.057 -25.170 1.00 88.31 94 TRP A CA 1
ATOM 727 C C . TRP A 1 94 ? 18.654 -7.916 -25.802 1.00 88.31 94 TRP A C 1
ATOM 729 O O . TRP A 1 94 ? 18.257 -6.980 -25.105 1.00 88.31 94 TRP A O 1
ATOM 739 N N . TYR A 1 95 ? 18.397 -7.986 -27.111 1.00 89.31 95 TYR A N 1
ATOM 740 C CA . TYR A 1 95 ? 17.637 -6.965 -27.829 1.00 89.31 95 TYR A CA 1
ATOM 741 C C . TYR A 1 95 ? 16.178 -6.898 -27.365 1.00 89.31 95 TYR A C 1
ATOM 743 O O . TYR A 1 95 ? 15.683 -5.799 -27.097 1.00 89.31 95 TYR A O 1
ATOM 751 N N . GLU A 1 96 ? 15.499 -8.041 -27.228 1.00 86.31 96 GLU A N 1
ATOM 752 C CA . GLU A 1 96 ? 14.115 -8.069 -26.738 1.00 86.31 96 GLU A CA 1
ATOM 753 C C . GLU A 1 96 ? 14.026 -7.592 -25.280 1.00 86.31 96 GLU A C 1
ATOM 755 O O . GLU A 1 96 ? 13.163 -6.767 -24.969 1.00 86.31 96 GLU A O 1
ATOM 760 N N . TYR A 1 97 ? 14.976 -7.976 -24.418 1.00 85.94 97 TYR A N 1
ATOM 761 C CA . TYR A 1 97 ? 15.069 -7.448 -23.051 1.00 85.94 97 TYR A CA 1
ATOM 762 C C . TYR A 1 97 ? 15.201 -5.916 -23.025 1.00 85.94 97 TYR A C 1
ATOM 764 O O . TYR A 1 97 ? 14.478 -5.220 -22.305 1.00 85.94 97 TYR A O 1
ATOM 772 N N . ASP A 1 98 ? 16.126 -5.353 -23.810 1.00 88.19 98 ASP A N 1
ATOM 773 C CA . ASP A 1 98 ? 16.370 -3.908 -23.823 1.00 88.19 98 ASP A CA 1
ATOM 774 C C . ASP A 1 98 ? 15.188 -3.127 -24.418 1.00 88.19 98 ASP A C 1
ATOM 776 O O . ASP A 1 98 ? 14.814 -2.066 -23.907 1.00 88.19 98 ASP A O 1
ATOM 780 N N . LYS A 1 99 ? 14.547 -3.666 -25.458 1.00 90.06 99 LYS A N 1
ATOM 781 C CA . LYS A 1 99 ? 13.319 -3.113 -26.041 1.00 90.06 99 LYS A CA 1
ATOM 782 C C . LYS A 1 99 ? 12.198 -3.040 -25.004 1.00 90.06 99 LYS A C 1
ATOM 784 O O . LYS A 1 99 ? 11.625 -1.965 -24.812 1.00 90.06 99 LYS A O 1
ATOM 789 N N . LEU A 1 100 ? 11.966 -4.129 -24.278 1.00 87.31 100 LEU A N 1
ATOM 790 C CA . LEU A 1 100 ? 10.957 -4.227 -23.225 1.00 87.31 100 LEU A CA 1
ATOM 791 C C . LEU A 1 100 ? 11.243 -3.259 -22.069 1.00 87.31 100 LEU A C 1
ATOM 793 O O . LEU A 1 100 ? 10.371 -2.499 -21.640 1.00 87.31 100 LEU A O 1
ATOM 797 N N . ARG A 1 101 ? 12.506 -3.177 -21.635 1.00 88.88 101 ARG A N 1
ATOM 798 C CA . ARG A 1 101 ? 12.956 -2.205 -20.628 1.00 88.88 101 ARG A CA 1
ATOM 799 C C . ARG A 1 101 ? 12.701 -0.758 -21.064 1.00 88.88 101 ARG A C 1
ATOM 801 O O . ARG A 1 101 ? 12.287 0.072 -20.246 1.00 88.88 101 ARG A O 1
ATOM 808 N N . ARG A 1 102 ? 12.975 -0.415 -22.327 1.00 91.25 102 ARG A N 1
ATOM 809 C CA . ARG A 1 102 ? 12.744 0.938 -22.870 1.00 91.25 102 ARG A CA 1
ATOM 810 C C . ARG A 1 102 ? 11.260 1.265 -22.962 1.00 91.25 102 ARG A C 1
ATOM 812 O O . ARG A 1 102 ? 10.881 2.382 -22.607 1.00 91.25 102 ARG A O 1
ATOM 819 N N . GLU A 1 103 ? 10.447 0.314 -23.404 1.00 91.12 103 GLU A N 1
ATOM 820 C CA . GLU A 1 103 ? 8.994 0.458 -23.481 1.00 91.12 103 GLU A CA 1
ATOM 821 C C . GLU A 1 103 ? 8.392 0.692 -22.094 1.00 91.12 103 GLU A C 1
ATOM 823 O O . GLU A 1 103 ? 7.694 1.686 -21.881 1.00 91.12 103 GLU A O 1
ATOM 828 N N . LEU A 1 104 ? 8.772 -0.128 -21.113 1.00 90.31 104 LEU A N 1
ATOM 829 C CA . LEU A 1 104 ? 8.340 0.044 -19.731 1.00 90.31 104 LEU A CA 1
ATOM 830 C C . LEU A 1 104 ? 8.737 1.418 -19.176 1.00 90.31 104 LEU A C 1
ATOM 832 O O . LEU A 1 104 ? 7.918 2.137 -18.600 1.00 90.31 104 LEU A O 1
ATOM 836 N N . LYS A 1 105 ? 9.989 1.831 -19.400 1.00 91.56 105 LYS A N 1
ATOM 837 C CA . LYS A 1 105 ? 10.483 3.154 -18.996 1.00 91.56 105 LYS A CA 1
ATOM 838 C C . LYS A 1 105 ? 9.686 4.289 -19.639 1.00 91.56 105 LYS A C 1
ATOM 840 O O . LYS A 1 105 ? 9.429 5.299 -18.980 1.00 91.56 105 LYS A O 1
ATOM 845 N N . PHE A 1 106 ? 9.340 4.161 -20.915 1.00 94.06 106 PHE A N 1
ATOM 846 C CA . PHE A 1 106 ? 8.527 5.146 -21.618 1.00 94.06 106 PHE A CA 1
ATOM 847 C C . PHE A 1 106 ? 7.117 5.223 -21.023 1.00 94.06 106 PHE A C 1
ATOM 849 O O . PHE A 1 106 ? 6.656 6.321 -20.699 1.00 94.06 106 PHE A O 1
ATOM 856 N N . ASN A 1 107 ? 6.480 4.074 -20.793 1.00 93.19 107 ASN A N 1
ATOM 857 C CA . ASN A 1 107 ? 5.132 3.991 -20.234 1.00 93.19 107 ASN A CA 1
ATOM 858 C C . ASN A 1 107 ? 5.063 4.575 -18.817 1.00 93.19 107 ASN A C 1
ATOM 860 O O . ASN A 1 107 ? 4.221 5.436 -18.560 1.00 93.19 107 ASN A O 1
ATOM 864 N N . ILE A 1 108 ? 6.003 4.230 -17.930 1.00 93.44 108 ILE A N 1
ATOM 865 C CA . ILE A 1 108 ? 6.066 4.801 -16.573 1.00 93.44 108 ILE A CA 1
ATOM 866 C C . ILE A 1 108 ? 6.225 6.327 -16.624 1.00 93.44 108 ILE A C 1
ATOM 868 O O . ILE A 1 108 ? 5.512 7.056 -15.933 1.00 93.44 108 ILE A O 1
ATOM 872 N N . ARG A 1 109 ? 7.112 6.848 -17.484 1.00 94.81 109 ARG A N 1
ATOM 873 C CA . ARG A 1 109 ? 7.299 8.303 -17.641 1.00 94.81 109 ARG A CA 1
ATOM 874 C C . ARG A 1 109 ? 6.045 9.003 -18.152 1.00 94.81 109 ARG A C 1
ATOM 876 O O . ARG A 1 109 ? 5.735 10.098 -17.680 1.00 94.81 109 ARG A O 1
ATOM 883 N N . ARG A 1 110 ? 5.327 8.384 -19.094 1.00 96.19 110 ARG A N 1
ATOM 884 C CA . ARG A 1 110 ? 4.036 8.889 -19.575 1.00 96.19 110 ARG A CA 1
ATOM 885 C C . ARG A 1 110 ? 3.035 8.974 -18.425 1.00 96.19 110 ARG A C 1
ATOM 887 O O . ARG A 1 110 ? 2.443 10.034 -18.237 1.00 96.19 110 ARG A O 1
ATOM 894 N N . CYS A 1 111 ? 2.911 7.917 -17.626 1.00 96.12 111 CYS A N 1
ATOM 895 C CA . CYS A 1 111 ? 2.010 7.895 -16.476 1.00 96.12 111 CYS A CA 1
ATOM 896 C C . CYS A 1 111 ? 2.367 8.979 -15.452 1.00 96.12 111 CYS A C 1
ATOM 898 O O . CYS A 1 111 ? 1.501 9.741 -15.038 1.00 96.12 111 CYS A O 1
ATOM 900 N N . ILE A 1 112 ? 3.651 9.138 -15.114 1.00 95.19 112 ILE A N 1
ATOM 901 C CA . ILE A 1 112 ? 4.119 10.214 -14.222 1.00 95.19 112 ILE A CA 1
ATOM 902 C C 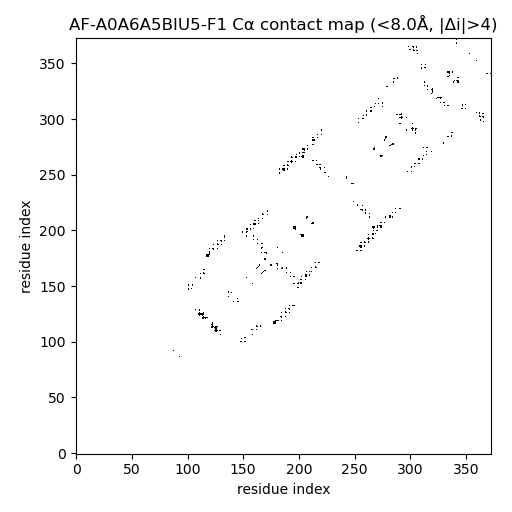. ILE A 1 112 ? 3.746 11.598 -14.773 1.00 95.19 112 ILE A C 1
ATOM 904 O O . ILE A 1 112 ? 3.328 12.478 -14.019 1.00 95.19 112 ILE A O 1
ATOM 908 N N . SER A 1 113 ? 3.874 11.810 -16.086 1.00 96.31 113 SER A N 1
ATOM 909 C CA . SER A 1 113 ? 3.458 13.070 -16.711 1.00 96.31 113 SER A CA 1
ATOM 910 C C . SER A 1 113 ? 1.954 13.322 -16.572 1.00 96.31 113 SER A C 1
ATOM 912 O O . SER A 1 113 ? 1.552 14.475 -16.423 1.00 96.31 113 SER A O 1
ATOM 914 N N . LEU A 1 114 ? 1.133 12.270 -16.622 1.00 96.44 114 LEU A N 1
ATOM 915 C CA . LEU A 1 114 ? -0.310 12.350 -16.399 1.00 96.44 114 LEU A CA 1
ATOM 916 C C . LEU A 1 114 ? -0.639 12.635 -14.925 1.00 96.44 114 LEU A C 1
ATOM 918 O O . LEU A 1 114 ? -1.472 13.497 -14.651 1.00 96.44 114 LEU A O 1
ATOM 922 N N . LEU A 1 115 ? 0.069 12.005 -13.979 1.00 94.38 115 LEU A N 1
ATOM 923 C CA . LEU A 1 115 ? -0.095 12.247 -12.538 1.00 94.38 115 LEU A CA 1
ATOM 924 C C . LEU A 1 115 ? 0.178 13.698 -12.145 1.00 94.38 115 LEU A C 1
ATOM 926 O O . LEU A 1 115 ? -0.512 14.238 -11.291 1.00 94.38 115 LEU A O 1
ATOM 930 N N . ARG A 1 116 ? 1.150 14.352 -12.787 1.00 94.50 116 ARG A N 1
ATOM 931 C CA . ARG A 1 116 ? 1.490 15.765 -12.536 1.00 94.50 116 ARG A CA 1
ATOM 932 C C . ARG A 1 116 ? 0.455 16.751 -13.067 1.00 94.50 116 ARG A C 1
ATOM 934 O O . ARG A 1 116 ? 0.612 17.962 -12.899 1.00 94.50 116 ARG A O 1
ATOM 941 N N . ASN A 1 117 ? -0.567 16.271 -13.767 1.00 94.75 117 ASN A N 1
ATOM 942 C CA . ASN A 1 117 ? -1.523 17.155 -14.390 1.00 94.75 117 ASN A CA 1
ATOM 943 C C . ASN A 1 117 ? -2.480 17.794 -13.368 1.00 94.75 117 ASN A C 1
ATOM 945 O O . ASN A 1 117 ? -2.864 17.210 -12.353 1.00 94.75 117 ASN A O 1
ATOM 949 N N . ARG A 1 118 ? -2.914 19.021 -13.668 1.00 92.56 118 ARG A N 1
ATOM 950 C CA . ARG A 1 118 ? -3.863 19.765 -12.835 1.00 92.56 118 ARG A CA 1
ATOM 951 C C . ARG A 1 118 ? -5.265 19.173 -12.835 1.00 92.56 118 ARG A C 1
ATOM 953 O O . ARG A 1 118 ? -6.004 19.458 -11.898 1.00 92.56 118 ARG A O 1
ATOM 960 N N . TYR A 1 119 ? -5.618 18.375 -13.841 1.00 92.19 119 TYR A N 1
ATOM 961 C CA . TYR A 1 119 ? -6.949 17.805 -14.007 1.00 92.19 119 TYR A CA 1
ATOM 962 C C . TYR A 1 119 ? -7.041 16.377 -13.458 1.00 92.19 119 TYR A C 1
ATOM 964 O O . TYR A 1 119 ? -6.309 15.490 -13.894 1.00 92.19 119 TYR A O 1
ATOM 972 N N . SER A 1 120 ? -8.008 16.157 -12.565 1.00 90.94 120 SER A N 1
ATOM 973 C CA . SER A 1 120 ? -8.310 14.865 -11.930 1.00 90.94 120 SER A CA 1
ATOM 974 C C . SER A 1 120 ? -8.422 13.706 -12.932 1.00 90.94 120 SER A C 1
ATOM 976 O O . SER A 1 120 ? -7.707 12.724 -12.788 1.00 90.94 120 SER A O 1
ATOM 978 N N . PHE A 1 121 ? -9.177 13.859 -14.029 1.00 93.56 121 PHE A N 1
ATOM 979 C CA . PHE A 1 121 ? -9.344 12.789 -15.030 1.00 93.56 121 PHE A CA 1
ATOM 980 C C . PHE A 1 121 ? -8.026 12.335 -15.687 1.00 93.56 121 PHE A C 1
ATOM 982 O O . PHE A 1 121 ? -7.896 11.187 -16.104 1.00 93.56 121 PHE A O 1
ATOM 989 N N . GLN A 1 122 ? -7.037 13.231 -15.812 1.00 95.88 122 GLN A N 1
ATOM 990 C CA . GLN A 1 122 ? -5.731 12.863 -16.361 1.00 95.88 122 GLN A CA 1
ATOM 991 C C . GLN A 1 122 ? -4.897 12.114 -15.331 1.00 95.88 122 GLN A C 1
ATOM 993 O O . GLN A 1 122 ? -4.241 11.137 -15.684 1.00 95.88 122 GLN A O 1
ATOM 998 N N . ARG A 1 123 ? -4.948 12.543 -14.066 1.00 95.56 123 ARG A N 1
ATOM 999 C CA . ARG A 1 123 ? -4.271 11.841 -12.974 1.00 95.56 123 ARG A CA 1
ATOM 1000 C C . ARG A 1 123 ? -4.847 10.448 -12.784 1.00 95.56 123 ARG A C 1
ATOM 1002 O O . ARG A 1 123 ? -4.081 9.496 -12.730 1.00 95.56 123 ARG A O 1
ATOM 1009 N N . GLU A 1 124 ? -6.170 10.330 -12.784 1.00 95.19 124 GLU A N 1
ATOM 1010 C CA . GLU A 1 124 ? -6.874 9.052 -12.712 1.00 95.19 124 GLU A CA 1
ATOM 1011 C C . GLU A 1 124 ? -6.438 8.105 -13.837 1.00 95.19 124 GLU A C 1
ATOM 1013 O O . GLU A 1 124 ? -6.016 6.987 -13.558 1.00 95.19 124 GLU A O 1
ATOM 1018 N N . ARG A 1 125 ? -6.406 8.583 -15.089 1.00 96.56 125 ARG A N 1
ATOM 1019 C CA . ARG A 1 125 ? -5.878 7.802 -16.216 1.00 96.56 125 ARG A CA 1
ATOM 1020 C C . ARG A 1 125 ? -4.424 7.371 -16.001 1.00 96.56 125 ARG A C 1
ATOM 1022 O O . ARG A 1 125 ? -4.061 6.247 -16.331 1.00 96.56 125 ARG A O 1
ATOM 1029 N N . GLY A 1 126 ? -3.580 8.262 -15.480 1.00 97.25 126 GLY A N 1
ATOM 1030 C CA . GLY A 1 126 ? -2.192 7.934 -15.152 1.00 97.25 126 GLY A CA 1
ATOM 1031 C C . GLY A 1 126 ? -2.079 6.841 -14.086 1.00 97.25 126 GLY A C 1
ATOM 1032 O O . GLY A 1 126 ? -1.194 5.996 -14.187 1.00 97.25 126 GLY A O 1
ATOM 1033 N N . LEU A 1 127 ? -2.979 6.838 -13.097 1.00 97.31 127 LEU A N 1
ATOM 1034 C CA . LEU A 1 127 ? -3.062 5.794 -12.075 1.00 97.31 127 LEU A CA 1
ATOM 1035 C C . LEU A 1 127 ? -3.548 4.464 -12.663 1.00 97.31 127 LEU A C 1
ATOM 1037 O O . LEU A 1 127 ? -2.929 3.445 -12.389 1.00 97.31 127 LEU A O 1
ATOM 1041 N N . ASP A 1 128 ? -4.580 4.469 -13.509 1.00 96.44 128 ASP A N 1
ATOM 1042 C CA . ASP A 1 128 ? -5.079 3.253 -14.173 1.00 96.44 128 ASP A CA 1
ATOM 1043 C C . ASP A 1 128 ? -4.007 2.587 -15.036 1.00 96.44 128 ASP A C 1
ATOM 1045 O O . ASP A 1 128 ? -3.822 1.371 -14.994 1.00 96.44 128 ASP A O 1
ATOM 1049 N N . GLU A 1 129 ? -3.258 3.386 -15.799 1.00 95.69 129 GLU A N 1
ATOM 1050 C CA . GLU A 1 129 ? -2.153 2.878 -16.609 1.00 95.69 129 GLU A CA 1
ATOM 1051 C C . GLU A 1 129 ? -1.023 2.304 -15.728 1.00 95.69 129 GLU A C 1
ATOM 1053 O O . GLU A 1 129 ? -0.450 1.274 -16.079 1.00 95.69 129 GLU A O 1
ATOM 1058 N N . LEU A 1 130 ? -0.732 2.902 -14.563 1.00 95.56 130 LEU A N 1
ATOM 1059 C CA . LEU A 1 130 ? 0.237 2.348 -13.604 1.00 95.56 130 LEU A CA 1
ATOM 1060 C C . LEU A 1 130 ? -0.250 1.048 -12.971 1.00 95.56 130 LEU A C 1
ATOM 1062 O O . LEU A 1 130 ? 0.526 0.099 -12.903 1.00 95.56 130 LEU A O 1
ATOM 1066 N N . ILE A 1 131 ? -1.513 0.984 -12.548 1.00 95.12 131 ILE A N 1
ATOM 1067 C CA . ILE A 1 131 ? -2.114 -0.244 -12.017 1.00 95.12 131 ILE A CA 1
ATOM 1068 C C . ILE A 1 131 ? -2.032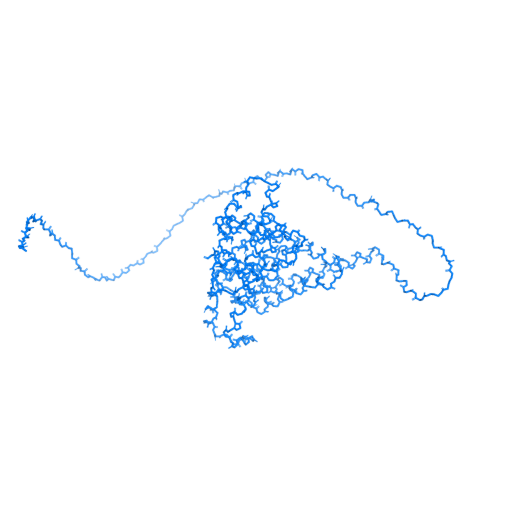 -1.339 -13.078 1.00 95.12 131 ILE A C 1
ATOM 1070 O O . ILE A 1 131 ? -1.551 -2.422 -12.784 1.00 95.12 131 ILE A O 1
ATOM 1074 N N . SER A 1 132 ? -2.371 -1.046 -14.336 1.00 92.75 132 SER A N 1
ATOM 1075 C CA . SER A 1 132 ? -2.243 -2.020 -15.425 1.00 92.75 132 SER A CA 1
ATOM 1076 C C . SER A 1 132 ? -0.806 -2.520 -15.623 1.00 92.75 132 SER A C 1
ATOM 1078 O O . SER A 1 132 ? -0.624 -3.694 -15.943 1.00 92.75 132 SER A O 1
ATOM 1080 N N . ILE A 1 133 ? 0.209 -1.665 -15.445 1.00 91.25 133 ILE A N 1
ATOM 1081 C CA . ILE A 1 133 ? 1.626 -2.064 -15.516 1.00 91.25 133 ILE A CA 1
ATOM 1082 C C . ILE A 1 133 ? 1.996 -2.975 -14.337 1.00 91.25 133 ILE A C 1
ATOM 1084 O O . ILE A 1 133 ? 2.682 -3.974 -14.537 1.00 91.25 133 ILE A O 1
ATOM 1088 N N . LEU A 1 134 ? 1.543 -2.639 -13.126 1.00 90.31 134 LEU A N 1
ATOM 1089 C CA . LEU A 1 134 ? 1.823 -3.399 -11.904 1.00 90.31 134 LEU A CA 1
ATOM 1090 C C . LEU A 1 134 ? 1.088 -4.752 -11.893 1.00 90.31 134 LEU A C 1
ATOM 1092 O O . LEU A 1 134 ? 1.686 -5.771 -11.560 1.00 90.31 134 LEU A O 1
ATOM 1096 N N . SER A 1 135 ? -0.180 -4.785 -12.311 1.00 85.88 135 SER A N 1
ATOM 1097 C CA . SER A 1 135 ? -1.017 -5.992 -12.367 1.00 85.88 135 SER A CA 1
ATOM 1098 C C . SER A 1 135 ? -0.683 -6.908 -13.542 1.00 85.88 135 SER A C 1
ATOM 1100 O O . SER A 1 135 ? -0.895 -8.113 -13.449 1.00 85.88 135 SER A O 1
ATOM 1102 N N . GLY A 1 136 ? -0.117 -6.382 -14.637 1.00 73.31 136 GLY A N 1
ATOM 1103 C CA . GLY A 1 136 ? 0.309 -7.189 -15.792 1.00 73.31 136 GLY A CA 1
ATOM 1104 C C . GLY A 1 136 ? 1.308 -8.305 -15.445 1.00 73.31 136 GLY A C 1
ATOM 1105 O O . GLY A 1 136 ? 1.498 -9.228 -16.235 1.00 73.31 136 GLY A O 1
ATOM 1106 N N . MET A 1 137 ? 1.893 -8.254 -14.245 1.00 63.09 137 MET A N 1
ATOM 1107 C CA . MET A 1 137 ? 2.757 -9.287 -13.681 1.00 63.09 137 MET A CA 1
ATOM 1108 C C . MET A 1 137 ? 2.031 -10.561 -13.235 1.00 63.09 137 MET A C 1
ATOM 1110 O O . MET A 1 137 ? 2.669 -11.607 -13.162 1.00 63.09 137 MET A O 1
ATOM 1114 N N . GLU A 1 138 ? 0.730 -10.504 -12.938 1.00 55.75 138 GLU A N 1
ATOM 1115 C CA . GLU A 1 138 ? -0.029 -11.669 -12.455 1.00 55.75 138 GLU A CA 1
ATOM 1116 C C . GLU A 1 138 ? -0.223 -12.714 -13.566 1.00 55.75 138 GLU A C 1
ATOM 1118 O O . GLU A 1 138 ? -0.244 -13.918 -13.322 1.00 55.75 138 GLU A O 1
ATOM 1123 N N . THR A 1 139 ? -0.310 -12.252 -14.817 1.00 55.31 139 THR A N 1
ATOM 1124 C CA . THR A 1 139 ? -0.598 -13.102 -15.982 1.00 55.31 139 THR A CA 1
ATOM 1125 C C . THR A 1 139 ? 0.637 -13.617 -16.713 1.00 55.31 139 THR A C 1
ATOM 1127 O O . THR A 1 139 ? 0.524 -14.525 -17.536 1.00 55.31 139 THR A O 1
ATOM 1130 N N . SER A 1 140 ? 1.816 -13.050 -16.450 1.00 51.16 140 SER A N 1
ATOM 1131 C CA . SER A 1 140 ? 3.043 -13.435 -17.141 1.00 51.16 140 SER A CA 1
ATOM 1132 C C . SER A 1 140 ? 3.858 -14.393 -16.279 1.00 51.16 140 SER A C 1
ATOM 1134 O O . SER A 1 140 ? 4.386 -14.010 -15.240 1.00 51.16 140 SER A O 1
ATOM 1136 N N . THR A 1 141 ? 4.087 -15.609 -16.767 1.00 55.34 141 THR A N 1
ATOM 1137 C CA . THR A 1 141 ? 5.150 -16.514 -16.287 1.00 55.34 141 THR A CA 1
ATOM 1138 C C . THR A 1 141 ? 6.569 -15.919 -16.398 1.00 55.34 141 THR A C 1
ATOM 1140 O O . THR A 1 141 ? 7.552 -16.569 -16.035 1.00 55.34 141 THR A O 1
ATOM 1143 N N . ASP A 1 142 ? 6.696 -14.684 -16.886 1.00 70.75 142 ASP A N 1
ATOM 1144 C CA . ASP A 1 142 ? 7.946 -14.001 -17.176 1.00 70.75 142 ASP A CA 1
ATOM 1145 C C . ASP A 1 142 ? 8.554 -13.389 -15.914 1.00 70.75 142 ASP A C 1
ATOM 1147 O O . ASP A 1 142 ? 8.450 -12.193 -15.634 1.00 70.75 142 ASP A O 1
ATOM 1151 N N . LYS A 1 143 ? 9.303 -14.222 -15.183 1.00 80.50 143 LYS A N 1
ATOM 1152 C CA . LYS A 1 143 ? 10.256 -13.779 -14.145 1.00 80.50 143 LYS A CA 1
ATOM 1153 C C . LYS A 1 143 ? 11.149 -12.623 -14.623 1.00 80.50 143 LYS A C 1
ATOM 1155 O O . LYS A 1 143 ? 11.574 -11.789 -13.827 1.00 80.50 143 LYS A O 1
ATOM 1160 N N . GLU A 1 144 ? 11.429 -12.574 -15.922 1.00 81.69 144 GLU A N 1
ATOM 1161 C CA . GLU A 1 144 ? 12.195 -11.514 -16.571 1.00 81.69 144 GLU A CA 1
ATOM 1162 C C . GLU A 1 144 ? 11.475 -10.160 -16.525 1.00 81.69 144 GLU A C 1
ATOM 1164 O O . GLU A 1 144 ? 12.088 -9.164 -16.143 1.00 81.69 144 GLU A O 1
ATOM 1169 N N . MET A 1 145 ? 10.167 -10.119 -16.801 1.00 81.94 145 MET A N 1
ATOM 1170 C CA . MET A 1 145 ? 9.364 -8.895 -16.708 1.00 81.94 145 MET A CA 1
ATOM 1171 C C . MET A 1 145 ? 9.308 -8.348 -15.289 1.00 81.94 145 MET A C 1
ATOM 1173 O O . MET A 1 145 ? 9.513 -7.150 -15.081 1.00 81.94 145 MET A O 1
ATOM 1177 N N . PHE A 1 146 ? 9.112 -9.236 -14.312 1.00 85.12 146 PHE A N 1
ATOM 1178 C CA . PHE A 1 146 ? 9.169 -8.872 -12.900 1.00 85.12 146 PHE A CA 1
ATOM 1179 C C . PHE A 1 146 ? 10.527 -8.250 -12.544 1.00 85.12 146 PHE A C 1
ATOM 1181 O O . PHE A 1 146 ? 10.582 -7.171 -11.958 1.00 85.12 146 PHE A O 1
ATOM 1188 N N . SER A 1 147 ? 11.633 -8.877 -12.964 1.00 88.00 147 SER A N 1
ATOM 1189 C CA . SER A 1 147 ? 12.986 -8.369 -12.701 1.00 88.00 147 SER A CA 1
ATOM 1190 C C . SER A 1 147 ? 13.246 -7.010 -13.365 1.00 88.00 147 SER A C 1
ATOM 1192 O O . SER A 1 147 ? 13.834 -6.120 -12.743 1.00 88.00 147 SER A O 1
ATOM 1194 N N . ILE A 1 148 ? 12.783 -6.812 -14.605 1.00 88.69 148 ILE A N 1
ATOM 1195 C CA . ILE A 1 148 ? 12.889 -5.525 -15.308 1.00 88.69 148 ILE A CA 1
ATOM 1196 C C . ILE A 1 148 ? 12.111 -4.445 -14.559 1.00 88.69 148 ILE A C 1
ATOM 1198 O O . ILE A 1 148 ? 12.643 -3.349 -14.359 1.00 88.69 148 ILE A O 1
ATOM 1202 N N . LEU A 1 149 ? 10.873 -4.736 -14.151 1.00 88.62 149 LEU A N 1
ATOM 1203 C CA . LEU A 1 149 ? 10.032 -3.779 -13.442 1.00 88.62 149 LEU A CA 1
ATOM 1204 C C . LEU A 1 149 ? 10.604 -3.442 -12.068 1.00 88.62 149 LEU A C 1
ATOM 1206 O O . LEU A 1 149 ? 10.769 -2.261 -11.774 1.00 88.62 149 LEU A O 1
ATOM 1210 N N . GLN A 1 150 ? 10.986 -4.445 -11.278 1.00 90.44 150 GLN A N 1
ATOM 1211 C CA . GLN A 1 150 ? 11.621 -4.256 -9.974 1.00 90.44 150 GLN A CA 1
ATOM 1212 C C . GLN A 1 1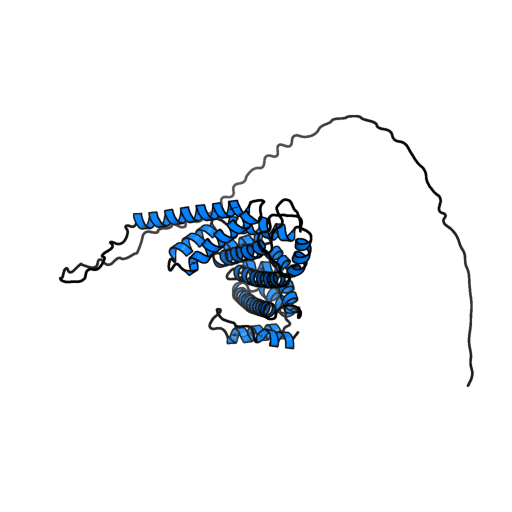50 ? 12.859 -3.358 -10.092 1.00 90.44 150 GLN A C 1
ATOM 1214 O O . GLN A 1 150 ? 12.918 -2.300 -9.464 1.00 90.44 150 GLN A O 1
ATOM 1219 N N . LYS A 1 151 ? 13.785 -3.688 -11.003 1.00 89.81 151 LYS A N 1
ATOM 1220 C CA . LYS A 1 151 ? 14.975 -2.866 -11.264 1.00 89.81 151 LYS A CA 1
ATOM 1221 C C . LYS A 1 151 ? 14.612 -1.449 -11.704 1.00 89.81 151 LYS A C 1
ATOM 1223 O O . LYS A 1 151 ? 15.273 -0.481 -11.332 1.00 89.81 151 LYS A O 1
ATOM 1228 N N . LYS A 1 152 ? 13.572 -1.298 -12.527 1.00 88.56 1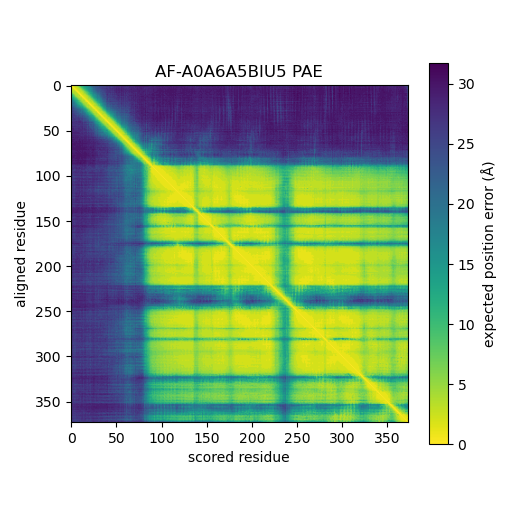52 LYS A N 1
ATOM 1229 C CA . LYS A 1 152 ? 13.135 0.018 -12.994 1.00 88.56 152 LYS A CA 1
ATOM 1230 C C . LYS A 1 152 ? 12.564 0.863 -11.858 1.00 88.56 152 LYS A C 1
ATOM 1232 O O . LYS A 1 152 ? 12.794 2.073 -11.882 1.00 88.56 152 LYS A O 1
ATOM 1237 N N . MET A 1 153 ? 11.845 0.248 -10.923 1.00 88.75 153 MET A N 1
ATOM 1238 C CA . MET A 1 153 ? 11.297 0.895 -9.732 1.00 88.75 153 MET A CA 1
ATOM 1239 C C . MET A 1 153 ? 12.402 1.292 -8.749 1.00 88.75 153 MET A C 1
ATOM 1241 O O . MET A 1 153 ? 12.368 2.411 -8.240 1.00 88.75 153 MET A O 1
ATOM 1245 N N . ASP A 1 154 ? 13.429 0.454 -8.581 1.00 87.19 154 ASP A N 1
ATOM 1246 C CA . ASP A 1 154 ? 14.633 0.789 -7.803 1.00 87.19 154 ASP A CA 1
ATOM 1247 C C . ASP A 1 154 ? 15.358 2.015 -8.372 1.00 87.19 154 ASP A C 1
ATOM 1249 O O . ASP A 1 154 ? 15.772 2.910 -7.636 1.00 87.19 154 ASP A O 1
ATOM 1253 N N . GLU A 1 155 ? 15.485 2.081 -9.702 1.00 86.44 155 GLU A N 1
ATOM 1254 C CA . GLU A 1 155 ? 16.111 3.206 -10.405 1.00 86.44 155 GLU A CA 1
ATOM 1255 C C . GLU A 1 155 ? 15.250 4.490 -10.388 1.00 86.44 155 GLU A C 1
ATOM 1257 O O . GLU A 1 155 ? 15.768 5.575 -10.661 1.00 86.44 155 GLU A O 1
ATOM 1262 N N . ASP A 1 156 ? 13.935 4.392 -10.165 1.00 79.12 156 ASP A N 1
ATOM 1263 C CA . ASP A 1 156 ? 12.963 5.455 -10.470 1.00 79.12 156 ASP A CA 1
ATOM 1264 C C . ASP A 1 156 ? 11.916 5.616 -9.364 1.00 79.12 156 ASP A C 1
ATOM 1266 O O . ASP A 1 156 ? 10.705 5.520 -9.579 1.00 79.12 156 ASP A O 1
ATOM 1270 N N . SER A 1 157 ? 12.395 5.982 -8.174 1.00 80.06 157 SER A N 1
ATOM 1271 C CA . SER A 1 157 ? 11.573 6.343 -7.008 1.00 80.06 157 SER A CA 1
ATOM 1272 C C . SER A 1 157 ? 10.624 7.538 -7.246 1.00 80.06 157 SER A C 1
ATOM 1274 O O . SER A 1 157 ? 9.821 7.913 -6.385 1.00 80.06 157 SER A O 1
ATOM 1276 N N . ASN A 1 158 ? 10.650 8.119 -8.451 1.00 89.94 158 ASN A N 1
ATOM 1277 C CA . ASN A 1 158 ? 9.754 9.177 -8.883 1.00 89.94 158 ASN A CA 1
ATOM 1278 C C . ASN A 1 158 ? 8.284 8.750 -8.871 1.00 89.94 158 ASN A C 1
ATOM 1280 O O . ASN A 1 158 ? 7.444 9.613 -8.633 1.00 89.94 158 ASN A O 1
ATOM 1284 N N . VAL A 1 159 ? 7.937 7.480 -9.115 1.00 94.50 159 VAL A N 1
ATOM 1285 C CA . VAL A 1 159 ? 6.521 7.053 -9.072 1.00 94.50 159 VAL A CA 1
ATOM 1286 C C . VAL A 1 159 ? 5.935 7.331 -7.685 1.00 94.50 159 VAL A C 1
ATOM 1288 O O . VAL A 1 159 ? 4.981 8.102 -7.574 1.00 94.50 159 VAL A O 1
ATOM 1291 N N . ILE A 1 160 ? 6.584 6.818 -6.633 1.00 96.31 160 ILE A N 1
ATOM 1292 C CA . ILE A 1 160 ? 6.205 7.057 -5.233 1.00 96.31 160 ILE A CA 1
ATOM 1293 C C . ILE A 1 160 ? 6.159 8.556 -4.939 1.00 96.31 160 ILE A C 1
ATOM 1295 O O . ILE A 1 160 ? 5.158 9.060 -4.433 1.00 96.31 160 ILE A O 1
ATOM 1299 N N . SER A 1 161 ? 7.209 9.293 -5.318 1.00 95.81 161 SER A N 1
ATOM 1300 C CA . SER A 1 161 ? 7.279 10.734 -5.068 1.00 95.81 161 SER A CA 1
ATOM 1301 C C . SER A 1 161 ? 6.108 11.501 -5.678 1.00 95.81 161 SER A C 1
ATOM 1303 O O . SER A 1 161 ? 5.498 12.332 -5.003 1.00 95.81 161 SER A O 1
ATOM 1305 N N . ASN A 1 162 ? 5.736 11.200 -6.924 1.00 95.56 162 ASN A N 1
ATOM 1306 C CA . ASN A 1 162 ? 4.629 11.881 -7.590 1.00 95.56 162 ASN A CA 1
ATOM 1307 C C . ASN A 1 162 ? 3.273 11.501 -6.994 1.00 95.56 162 ASN A C 1
ATOM 1309 O O . ASN A 1 162 ? 2.437 12.388 -6.832 1.00 95.56 162 ASN A O 1
ATOM 1313 N N . VAL A 1 163 ? 3.058 10.234 -6.631 1.00 96.50 163 VAL A N 1
ATOM 1314 C CA . VAL A 1 163 ? 1.806 9.806 -5.987 1.00 96.50 163 VAL A CA 1
ATOM 1315 C C . VAL A 1 163 ? 1.650 10.472 -4.616 1.00 96.50 163 VAL A C 1
ATOM 1317 O O . VAL A 1 163 ? 0.612 11.074 -4.334 1.00 96.50 163 VAL A O 1
ATOM 1320 N N . VAL A 1 164 ? 2.700 10.459 -3.790 1.00 96.38 164 VAL A N 1
ATOM 1321 C CA . VAL A 1 164 ? 2.676 11.081 -2.459 1.00 96.38 164 VAL A CA 1
ATOM 1322 C C . VAL A 1 164 ? 2.444 12.586 -2.560 1.00 96.38 164 VAL A C 1
ATOM 1324 O O . VAL A 1 164 ? 1.525 13.104 -1.933 1.00 96.38 164 VAL A O 1
ATOM 1327 N N . THR A 1 165 ? 3.236 13.294 -3.366 1.00 94.25 165 THR A N 1
ATOM 1328 C CA . THR A 1 165 ? 3.169 14.765 -3.437 1.00 94.25 165 THR A CA 1
ATOM 1329 C C . THR A 1 165 ? 1.921 15.266 -4.157 1.00 94.25 165 THR A C 1
ATOM 1331 O O . THR A 1 165 ? 1.326 16.259 -3.741 1.00 94.25 165 THR A O 1
ATOM 1334 N N . THR A 1 166 ? 1.482 14.581 -5.217 1.00 93.19 166 THR A N 1
ATOM 1335 C CA . THR A 1 166 ? 0.379 15.076 -6.054 1.00 93.19 166 THR A CA 1
ATOM 1336 C C . THR A 1 166 ? -0.988 14.628 -5.552 1.00 93.19 166 THR A C 1
ATOM 1338 O O . THR A 1 166 ? -1.957 15.369 -5.721 1.00 93.19 166 THR A O 1
ATOM 1341 N N . ILE A 1 167 ? -1.083 13.456 -4.915 1.00 93.56 167 ILE A N 1
ATOM 1342 C CA . ILE A 1 167 ? -2.358 12.898 -4.449 1.00 93.56 167 ILE A CA 1
ATOM 1343 C C . ILE A 1 167 ? -2.453 12.970 -2.922 1.00 93.56 167 ILE A C 1
ATOM 1345 O O . ILE A 1 167 ? -3.286 13.712 -2.399 1.00 93.56 167 ILE A O 1
ATOM 1349 N N . LEU A 1 168 ? -1.592 12.258 -2.185 1.00 94.00 168 LEU A N 1
ATOM 1350 C CA . LEU A 1 168 ? -1.758 12.106 -0.730 1.00 94.00 168 LEU A CA 1
ATOM 1351 C C . LEU A 1 168 ? -1.541 13.418 0.041 1.00 94.00 168 LEU A C 1
ATOM 1353 O O . LEU A 1 168 ? -2.338 13.802 0.903 1.00 94.00 168 LEU A O 1
ATOM 1357 N N . GLN A 1 169 ? -0.485 14.155 -0.291 1.00 93.12 169 GLN A N 1
ATOM 1358 C CA . GLN A 1 169 ? -0.180 15.433 0.341 1.00 93.12 169 GLN A CA 1
ATOM 1359 C C . GLN A 1 169 ? -1.259 16.477 0.024 1.00 93.12 169 GLN A C 1
ATOM 1361 O O . GLN A 1 169 ? -1.708 17.186 0.922 1.00 93.12 169 GLN A O 1
ATOM 1366 N N . ASN A 1 170 ? -1.741 16.542 -1.219 1.00 90.25 170 ASN A N 1
ATOM 1367 C CA . ASN A 1 170 ? -2.805 17.479 -1.596 1.00 90.25 170 ASN A CA 1
ATOM 1368 C C . ASN A 1 170 ? -4.148 17.138 -0.944 1.00 90.25 170 ASN A C 1
ATOM 1370 O O . ASN A 1 170 ? -4.870 18.045 -0.529 1.00 90.25 170 ASN A O 1
ATOM 1374 N N . THR A 1 171 ? -4.439 15.847 -0.763 1.00 89.62 171 THR A N 1
ATOM 1375 C CA . THR A 1 171 ? -5.601 15.379 0.007 1.00 89.62 171 THR A CA 1
ATOM 1376 C C . THR A 1 171 ? -5.546 15.889 1.447 1.00 89.62 171 THR A C 1
ATOM 1378 O O . THR A 1 171 ? -6.546 16.325 2.009 1.00 89.62 171 THR A O 1
ATOM 1381 N N . THR A 1 172 ? -4.365 15.891 2.064 1.00 86.69 172 THR A N 1
ATOM 1382 C CA . THR A 1 172 ? -4.214 16.214 3.490 1.00 86.69 172 THR A CA 1
ATOM 1383 C C . THR A 1 172 ? -3.940 17.687 3.792 1.00 86.69 172 THR A C 1
ATOM 1385 O O . THR A 1 172 ? -4.205 18.113 4.922 1.00 86.69 172 THR A O 1
ATOM 1388 N N . ALA A 1 173 ? -3.420 18.452 2.827 1.00 84.06 173 ALA A N 1
ATOM 1389 C CA . ALA A 1 173 ? -3.011 19.847 3.001 1.00 84.06 173 ALA A CA 1
ATOM 1390 C C . ALA A 1 173 ? -4.140 20.869 2.785 1.00 84.06 173 ALA A C 1
ATOM 1392 O O . ALA A 1 173 ? -3.993 22.012 3.214 1.00 84.06 173 ALA A O 1
ATOM 1393 N N . GLY A 1 174 ? -5.236 20.500 2.111 1.00 70.81 174 GLY A N 1
ATOM 1394 C CA . GLY A 1 174 ? -6.368 21.406 1.857 1.00 70.81 174 GLY A CA 1
ATOM 1395 C C . GLY A 1 174 ? -6.026 22.644 1.010 1.00 70.81 174 GLY A C 1
ATOM 1396 O O . GLY A 1 174 ? -6.780 23.612 1.005 1.00 70.81 174 GLY A O 1
ATOM 1397 N N . LYS A 1 175 ? -4.879 22.652 0.314 1.00 65.25 175 LYS A N 1
ATOM 1398 C CA . LYS A 1 175 ? -4.445 23.756 -0.556 1.00 65.25 175 LYS A CA 1
ATOM 1399 C C . LYS A 1 175 ? -4.860 23.473 -2.004 1.00 65.25 175 LYS A C 1
ATOM 1401 O O . LYS A 1 175 ? -4.506 22.441 -2.561 1.00 65.25 175 LYS A O 1
ATOM 1406 N N . HIS A 1 176 ? -5.600 24.401 -2.610 1.00 58.91 176 HIS A N 1
ATOM 1407 C CA . HIS A 1 176 ? -6.305 24.214 -3.888 1.00 58.91 176 HIS A CA 1
ATOM 1408 C C . HIS A 1 176 ? -5.571 24.790 -5.114 1.00 58.91 176 HIS A C 1
ATOM 1410 O O . HIS A 1 176 ? -6.175 25.486 -5.927 1.00 58.91 176 HIS A O 1
ATOM 1416 N N . GLU A 1 177 ? -4.273 24.524 -5.286 1.00 66.19 177 GLU A N 1
ATOM 1417 C CA . GLU A 1 177 ? -3.597 24.906 -6.544 1.00 66.19 177 GLU A CA 1
ATOM 1418 C C . GLU A 1 177 ? -3.958 23.977 -7.721 1.00 66.19 177 GLU A C 1
ATOM 1420 O O . GLU A 1 177 ? -3.846 24.363 -8.887 1.00 66.19 177 GLU A O 1
ATOM 1425 N N . LEU A 1 178 ? -4.422 22.760 -7.425 1.00 75.88 178 LEU A N 1
ATOM 1426 C CA . LEU A 1 178 ? -4.855 21.752 -8.397 1.00 75.88 178 LEU A CA 1
ATOM 1427 C C . LEU A 1 178 ? -6.356 21.478 -8.265 1.00 75.88 178 LEU A C 1
ATOM 1429 O O . LEU A 1 178 ? -6.976 21.834 -7.258 1.00 75.88 178 LEU A O 1
ATOM 1433 N N . SER A 1 179 ? -6.944 20.804 -9.265 1.00 83.44 179 SER A N 1
ATOM 1434 C CA . SER A 1 179 ? -8.301 20.273 -9.107 1.00 83.44 179 SER A CA 1
ATOM 1435 C C . SER A 1 179 ? -8.362 19.385 -7.858 1.00 83.44 179 SER A C 1
ATOM 1437 O O . SER A 1 179 ? -7.408 18.627 -7.629 1.00 83.44 179 SER A O 1
ATOM 1439 N N . PRO A 1 180 ? -9.459 19.438 -7.080 1.00 86.75 180 PRO A N 1
ATOM 1440 C CA . PRO A 1 180 ? -9.584 18.647 -5.862 1.00 86.75 180 PRO A CA 1
ATOM 1441 C C . PRO A 1 180 ? -9.337 17.168 -6.165 1.00 86.75 180 PRO A C 1
ATOM 1443 O O . PRO A 1 180 ? -9.743 16.670 -7.217 1.00 86.75 180 PRO A O 1
ATOM 1446 N N . VAL A 1 181 ? -8.624 16.504 -5.258 1.00 89.69 181 VAL A N 1
ATOM 1447 C CA . VAL A 1 181 ? -8.372 15.066 -5.339 1.00 89.69 181 VAL A CA 1
ATOM 1448 C C . VAL A 1 181 ? -9.673 14.337 -5.017 1.00 89.69 181 VAL A C 1
ATOM 1450 O O . VAL A 1 181 ? -10.336 14.641 -4.024 1.00 89.69 181 VAL A O 1
ATOM 1453 N N . THR A 1 182 ? -10.052 13.402 -5.877 1.00 90.69 182 THR A N 1
ATOM 1454 C CA . THR A 1 182 ? -11.252 12.575 -5.713 1.00 90.69 182 THR A CA 1
ATOM 1455 C C . THR A 1 182 ? -10.965 11.329 -4.871 1.00 90.69 182 THR A C 1
ATOM 1457 O O . THR A 1 182 ? -9.825 10.886 -4.762 1.00 90.69 182 THR A O 1
ATOM 1460 N N . ALA A 1 183 ? -12.011 10.722 -4.299 1.00 91.56 183 ALA A N 1
ATOM 1461 C CA . ALA A 1 183 ? -11.890 9.456 -3.569 1.00 91.56 183 ALA A CA 1
ATOM 1462 C C . ALA A 1 183 ? -11.330 8.327 -4.459 1.00 91.56 183 ALA A C 1
ATOM 1464 O O . ALA A 1 183 ? -10.483 7.556 -4.020 1.00 91.56 183 ALA A O 1
ATOM 1465 N N . VAL A 1 184 ? -11.728 8.294 -5.735 1.00 92.31 184 VAL A N 1
ATOM 1466 C CA . VAL A 1 184 ? -11.228 7.326 -6.724 1.00 92.31 184 VAL A CA 1
ATOM 1467 C C . VAL A 1 184 ? -9.724 7.493 -6.960 1.00 92.31 184 VAL A C 1
ATOM 1469 O O . VAL A 1 184 ? -8.996 6.504 -6.997 1.00 92.31 184 VAL A O 1
ATOM 1472 N N . GLU A 1 185 ? -9.228 8.732 -7.064 1.00 94.38 185 GLU A N 1
ATOM 1473 C CA . GLU A 1 185 ? -7.785 8.989 -7.164 1.00 94.38 185 GLU A CA 1
ATOM 1474 C C . GLU A 1 185 ? -7.028 8.523 -5.918 1.00 94.38 185 GLU A C 1
ATOM 1476 O O . GLU A 1 185 ? -5.933 7.986 -6.054 1.00 94.38 185 GLU A O 1
ATOM 1481 N N . ILE A 1 186 ? -7.594 8.703 -4.718 1.00 95.50 186 ILE A N 1
ATOM 1482 C CA . ILE A 1 186 ? -6.982 8.228 -3.467 1.00 95.50 186 ILE A CA 1
ATOM 1483 C C . ILE A 1 186 ? -6.896 6.701 -3.471 1.00 95.50 186 ILE A C 1
ATOM 1485 O O . ILE A 1 186 ? -5.815 6.163 -3.251 1.00 95.50 186 ILE A O 1
ATOM 1489 N N . TYR A 1 187 ? -8.003 6.015 -3.766 1.00 96.12 187 TYR A N 1
ATOM 1490 C CA . TYR A 1 187 ? -8.054 4.555 -3.844 1.00 96.12 187 TYR A CA 1
ATOM 1491 C C . TYR A 1 187 ? -6.999 4.005 -4.814 1.00 96.12 187 TYR A C 1
ATOM 1493 O O . TYR A 1 187 ? -6.129 3.226 -4.428 1.00 96.12 187 TYR A O 1
ATOM 1501 N N . LYS A 1 188 ? -6.998 4.498 -6.058 1.00 97.06 188 LYS A N 1
ATOM 1502 C CA . LYS A 1 188 ? -6.044 4.068 -7.088 1.00 97.06 188 LYS A CA 1
ATOM 1503 C C . LYS A 1 188 ? -4.596 4.418 -6.727 1.00 97.06 188 LYS A C 1
ATOM 1505 O O . LYS A 1 188 ? -3.688 3.639 -7.000 1.00 97.06 188 LYS A O 1
ATOM 1510 N N . ALA A 1 189 ? -4.360 5.569 -6.098 1.00 97.69 189 ALA A N 1
ATOM 1511 C CA . ALA A 1 189 ? -3.036 5.939 -5.604 1.00 97.69 189 ALA A CA 1
ATOM 1512 C C . ALA A 1 189 ? -2.525 4.964 -4.541 1.00 97.69 189 ALA A C 1
ATOM 1514 O O . ALA A 1 189 ? -1.356 4.589 -4.594 1.00 97.69 189 ALA A O 1
ATOM 1515 N N . LEU A 1 190 ? -3.381 4.538 -3.610 1.00 97.94 190 LEU A N 1
ATOM 1516 C CA . LEU A 1 190 ? -3.014 3.558 -2.588 1.00 97.94 190 LEU A CA 1
ATOM 1517 C C . LEU A 1 190 ? -2.672 2.200 -3.213 1.00 97.94 190 LEU A C 1
ATOM 1519 O O . LEU A 1 190 ? -1.631 1.654 -2.867 1.00 97.94 190 LEU A O 1
ATOM 1523 N N . LEU A 1 191 ? -3.442 1.729 -4.202 1.00 96.88 191 LEU A N 1
ATOM 1524 C CA . LEU A 1 191 ? -3.124 0.501 -4.951 1.00 96.88 191 LEU A CA 1
ATOM 1525 C C . LEU A 1 191 ? -1.766 0.581 -5.667 1.00 96.88 191 LEU A C 1
ATOM 1527 O O . LEU A 1 191 ? -0.979 -0.365 -5.649 1.00 96.88 191 LEU A O 1
ATOM 1531 N N . VAL A 1 192 ? -1.455 1.726 -6.288 1.00 96.81 192 VAL A N 1
ATOM 1532 C CA . VAL A 1 192 ? -0.141 1.936 -6.917 1.00 96.81 192 VAL A CA 1
ATOM 1533 C C . VAL A 1 192 ? 0.974 1.880 -5.873 1.00 96.81 192 VAL A C 1
ATOM 1535 O O . VAL A 1 192 ? 2.001 1.248 -6.120 1.00 96.81 192 VAL A O 1
ATOM 1538 N N . LEU A 1 193 ? 0.800 2.532 -4.719 1.00 97.31 193 LEU A N 1
ATOM 1539 C CA . LEU A 1 193 ? 1.800 2.521 -3.647 1.00 97.31 193 LEU A CA 1
ATOM 1540 C C . LEU A 1 193 ? 2.001 1.120 -3.071 1.00 97.31 193 LEU A C 1
ATOM 1542 O O . LEU A 1 193 ? 3.148 0.712 -2.901 1.00 97.31 193 LEU A O 1
ATOM 1546 N N . GLU A 1 194 ? 0.915 0.390 -2.827 1.00 96.12 194 GLU A N 1
ATOM 1547 C CA . GLU A 1 194 ? 0.927 -1.002 -2.386 1.00 96.12 194 GLU A CA 1
ATOM 1548 C C . GLU A 1 194 ? 1.759 -1.865 -3.343 1.00 96.12 194 GLU A C 1
ATOM 1550 O O . GLU A 1 194 ? 2.782 -2.423 -2.939 1.00 96.12 194 GLU A O 1
ATOM 1555 N N . GLY A 1 195 ? 1.409 -1.872 -4.634 1.00 94.62 195 GLY A N 1
ATOM 1556 C CA . GLY A 1 195 ? 2.124 -2.652 -5.646 1.00 94.62 195 GLY A CA 1
ATOM 1557 C C . GLY A 1 195 ? 3.600 -2.266 -5.775 1.00 94.62 195 GLY A C 1
ATOM 1558 O O . GLY A 1 195 ? 4.465 -3.133 -5.895 1.00 94.62 195 GLY A O 1
ATOM 1559 N N . CYS A 1 196 ? 3.927 -0.973 -5.690 1.00 94.62 196 CYS A N 1
ATOM 1560 C CA . CYS A 1 196 ? 5.319 -0.518 -5.718 1.00 94.62 196 CYS A CA 1
ATOM 1561 C C . CYS A 1 196 ? 6.119 -0.987 -4.489 1.00 94.62 196 CYS A C 1
ATOM 1563 O O . CYS A 1 196 ? 7.292 -1.336 -4.624 1.00 94.62 196 CYS A O 1
ATOM 1565 N N . CYS A 1 197 ? 5.512 -0.995 -3.300 1.00 95.00 197 CYS A N 1
ATOM 1566 C CA . CYS A 1 197 ? 6.180 -1.415 -2.064 1.00 95.00 197 CYS A CA 1
ATOM 1567 C C . CYS A 1 197 ? 6.341 -2.939 -1.980 1.00 95.00 197 CYS A C 1
ATOM 1569 O O . CYS A 1 197 ? 7.371 -3.409 -1.499 1.00 95.00 197 CYS A O 1
ATOM 1571 N N . LEU A 1 198 ? 5.394 -3.707 -2.531 1.00 92.62 198 LEU A N 1
ATOM 1572 C CA . LEU A 1 198 ? 5.546 -5.158 -2.707 1.00 92.62 198 LEU A CA 1
ATOM 1573 C C . LEU A 1 198 ? 6.669 -5.507 -3.691 1.00 92.62 198 LEU A C 1
ATOM 1575 O O . LEU A 1 198 ? 7.377 -6.496 -3.507 1.00 92.62 198 LEU A O 1
ATOM 1579 N N . LEU A 1 199 ? 6.847 -4.685 -4.727 1.00 91.31 199 LEU A N 1
ATOM 1580 C CA . LEU A 1 199 ? 7.891 -4.870 -5.731 1.00 91.31 199 LEU A CA 1
ATOM 1581 C C . LEU A 1 199 ? 9.297 -4.635 -5.186 1.00 91.31 199 LEU A C 1
ATOM 1583 O O . LEU A 1 199 ? 10.220 -5.370 -5.541 1.00 91.31 199 LEU A O 1
ATOM 1587 N N . SER A 1 200 ? 9.492 -3.587 -4.384 1.00 91.44 200 SER A N 1
ATOM 1588 C CA . SER A 1 200 ? 10.825 -3.191 -3.941 1.00 91.44 200 SER A CA 1
ATOM 1589 C C . SER A 1 200 ? 10.845 -2.513 -2.565 1.00 91.44 200 SER A C 1
ATOM 1591 O O . SER A 1 200 ? 10.123 -1.535 -2.349 1.00 91.44 200 SER A O 1
ATOM 1593 N N . PRO A 1 201 ? 11.787 -2.896 -1.677 1.00 92.75 201 PRO A N 1
ATOM 1594 C CA . PRO A 1 201 ? 11.999 -2.203 -0.407 1.00 92.75 201 PRO A CA 1
ATOM 1595 C C . PRO A 1 201 ? 12.507 -0.759 -0.584 1.00 92.75 201 PRO A C 1
ATOM 1597 O O . PRO A 1 201 ? 12.333 0.072 0.309 1.00 92.75 201 PRO A O 1
ATOM 1600 N N . VAL A 1 202 ? 13.105 -0.415 -1.734 1.00 94.62 202 VAL A N 1
ATOM 1601 C CA . VAL A 1 202 ? 13.502 0.971 -2.057 1.00 94.62 202 VAL A CA 1
ATOM 1602 C C . VAL A 1 202 ? 12.268 1.871 -2.144 1.00 94.62 202 VAL A C 1
ATOM 1604 O O . VAL A 1 202 ? 12.308 3.027 -1.705 1.00 94.62 202 VAL A O 1
ATOM 1607 N N . CYS A 1 203 ? 11.153 1.341 -2.654 1.00 95.50 203 CYS A N 1
ATOM 1608 C CA . CYS A 1 203 ? 9.886 2.064 -2.704 1.00 95.50 203 CYS A CA 1
ATOM 1609 C C . CYS A 1 203 ? 9.338 2.322 -1.296 1.00 95.50 203 CYS A C 1
ATOM 1611 O O . CYS A 1 203 ? 8.979 3.464 -1.001 1.00 95.50 203 CYS A O 1
ATOM 1613 N N . SER A 1 204 ? 9.376 1.324 -0.406 1.00 95.88 204 SER A N 1
ATOM 1614 C CA . SER A 1 204 ? 8.964 1.469 0.999 1.00 95.88 204 SER A CA 1
ATOM 1615 C C . SER A 1 204 ? 9.792 2.528 1.737 1.00 95.88 204 SER A C 1
ATOM 1617 O O . SER A 1 204 ? 9.240 3.419 2.385 1.00 95.88 204 SER A O 1
ATOM 1619 N N . ASN A 1 205 ? 11.118 2.511 1.561 1.00 95.44 205 ASN A N 1
ATOM 1620 C CA . ASN A 1 205 ? 12.016 3.522 2.133 1.00 95.44 205 ASN A CA 1
ATOM 1621 C C . ASN A 1 205 ? 11.739 4.929 1.583 1.00 95.44 205 ASN A C 1
ATOM 1623 O O . ASN A 1 205 ? 11.725 5.911 2.332 1.00 95.44 205 ASN A O 1
ATOM 1627 N N . THR A 1 206 ? 11.494 5.040 0.274 1.00 96.06 206 THR A N 1
ATOM 1628 C CA . THR A 1 206 ? 11.141 6.319 -0.361 1.00 96.06 206 THR A CA 1
ATOM 1629 C C . THR A 1 206 ? 9.829 6.852 0.206 1.00 96.06 206 THR A C 1
ATOM 1631 O O . THR A 1 206 ? 9.744 8.031 0.555 1.00 96.06 206 THR A O 1
ATOM 1634 N N . LEU A 1 207 ? 8.812 5.995 0.332 1.00 96.50 207 LEU A N 1
ATOM 1635 C CA . LEU A 1 207 ? 7.521 6.370 0.898 1.00 96.50 207 LEU A CA 1
ATOM 1636 C C . LEU A 1 207 ? 7.686 6.892 2.328 1.00 96.50 207 LEU A C 1
ATOM 1638 O O . LEU A 1 207 ? 7.163 7.961 2.649 1.00 96.50 207 LEU A O 1
ATOM 1642 N N . ALA A 1 208 ? 8.444 6.180 3.165 1.00 95.62 208 ALA A N 1
ATOM 1643 C CA . ALA A 1 208 ? 8.717 6.588 4.539 1.00 95.62 208 ALA A CA 1
ATOM 1644 C C . ALA A 1 208 ? 9.439 7.949 4.598 1.00 95.62 208 ALA A C 1
ATOM 1646 O O . ALA A 1 208 ? 8.999 8.852 5.312 1.00 95.62 208 ALA A O 1
ATOM 1647 N N . THR A 1 209 ? 10.472 8.142 3.768 1.00 95.38 209 THR A N 1
ATOM 1648 C CA . THR A 1 209 ? 11.244 9.399 3.670 1.00 95.38 209 THR A CA 1
ATOM 1649 C C . THR A 1 209 ? 10.364 10.597 3.303 1.00 95.38 209 THR A C 1
ATOM 1651 O O . THR A 1 209 ? 10.569 11.710 3.785 1.00 95.38 209 THR A O 1
ATOM 1654 N N . LEU A 1 210 ? 9.343 10.376 2.474 1.00 95.19 210 LEU A N 1
ATOM 1655 C CA . LEU A 1 210 ? 8.394 11.406 2.048 1.00 95.19 210 LEU A CA 1
ATOM 1656 C C . LEU A 1 210 ? 7.226 11.608 3.025 1.00 95.19 210 LEU A C 1
ATOM 1658 O O . LEU A 1 210 ? 6.223 12.219 2.657 1.00 95.19 210 LEU A O 1
ATOM 1662 N N . GLN A 1 211 ? 7.330 11.102 4.258 1.00 95.81 211 GLN A N 1
ATOM 1663 C CA . GLN A 1 211 ? 6.254 11.122 5.257 1.00 95.81 211 GLN A CA 1
ATOM 1664 C C . GLN A 1 211 ? 4.972 10.419 4.778 1.00 95.81 211 GLN A C 1
ATOM 1666 O O . GLN A 1 211 ? 3.872 10.735 5.236 1.00 95.81 211 GLN A O 1
ATOM 1671 N N . GLY A 1 212 ? 5.094 9.444 3.873 1.00 96.25 212 GLY A N 1
ATOM 1672 C CA . GLY A 1 212 ? 3.961 8.726 3.292 1.00 96.25 212 GLY A CA 1
ATOM 1673 C C . GLY A 1 212 ? 3.072 8.066 4.344 1.00 96.25 212 GLY A C 1
ATOM 1674 O O . GLY A 1 212 ? 1.854 8.209 4.271 1.00 96.25 212 GLY A O 1
ATOM 1675 N N . PHE A 1 213 ? 3.659 7.462 5.386 1.00 96.75 213 PHE A N 1
ATOM 1676 C CA . PHE A 1 213 ? 2.898 6.885 6.503 1.00 96.75 213 PHE A CA 1
ATOM 1677 C C . PHE A 1 213 ? 1.980 7.899 7.171 1.00 96.75 213 PHE A C 1
ATOM 1679 O O . PHE A 1 213 ? 0.810 7.611 7.389 1.00 96.75 213 PHE A O 1
ATOM 1686 N N . LYS A 1 214 ? 2.465 9.117 7.421 1.00 96.00 214 LYS A N 1
ATOM 1687 C CA . LYS A 1 214 ? 1.657 10.174 8.032 1.00 96.00 214 LYS A CA 1
ATOM 1688 C C . LYS A 1 214 ? 0.442 10.523 7.173 1.00 96.00 214 LYS A C 1
ATOM 1690 O O . LYS A 1 214 ? -0.641 10.741 7.711 1.00 96.00 214 LYS A O 1
ATOM 1695 N N . PHE A 1 215 ? 0.604 10.579 5.851 1.00 95.75 215 PHE A N 1
ATOM 1696 C CA . PHE A 1 215 ? -0.512 10.870 4.953 1.00 95.75 215 PHE A CA 1
ATOM 1697 C C . PHE A 1 215 ? -1.501 9.707 4.861 1.00 95.75 215 PHE A C 1
ATOM 1699 O O . PHE A 1 215 ? -2.703 9.949 4.942 1.00 95.75 215 PHE A O 1
ATOM 1706 N N . ILE A 1 216 ? -1.015 8.467 4.753 1.00 97.19 216 ILE A N 1
ATOM 1707 C CA . ILE A 1 216 ? -1.867 7.269 4.703 1.00 97.19 216 ILE A CA 1
ATOM 1708 C C . ILE A 1 216 ? -2.658 7.123 6.008 1.00 97.19 216 ILE A C 1
ATOM 1710 O O . ILE A 1 216 ? -3.874 6.956 5.972 1.00 97.19 216 ILE A O 1
ATOM 1714 N N . LEU A 1 217 ? -2.003 7.278 7.162 1.00 96.44 217 LEU A N 1
ATOM 1715 C CA . LEU A 1 217 ? -2.652 7.224 8.475 1.00 96.44 217 LEU A CA 1
ATOM 1716 C C . LEU A 1 217 ? -3.696 8.329 8.648 1.00 96.44 217 LEU A C 1
ATOM 1718 O O . LEU A 1 217 ? -4.761 8.074 9.200 1.00 96.44 217 LEU A O 1
ATOM 1722 N N . LYS A 1 218 ? -3.428 9.534 8.130 1.00 95.00 218 LYS A N 1
ATOM 1723 C CA . LYS A 1 218 ? -4.405 10.626 8.143 1.00 95.00 218 LYS A CA 1
ATOM 1724 C C . LYS A 1 218 ? -5.614 10.333 7.252 1.00 95.00 218 LYS A C 1
ATOM 1726 O O . LYS A 1 218 ? -6.738 10.606 7.649 1.00 95.00 218 LYS A O 1
ATOM 1731 N N . ILE A 1 219 ? -5.412 9.770 6.061 1.00 94.75 219 ILE A N 1
ATOM 1732 C CA . ILE A 1 219 ? -6.521 9.348 5.186 1.00 94.75 219 ILE A CA 1
ATOM 1733 C C . ILE A 1 219 ? -7.354 8.267 5.880 1.00 94.75 219 ILE A C 1
ATOM 1735 O O . ILE A 1 219 ? -8.583 8.327 5.876 1.00 94.75 219 ILE A O 1
ATOM 1739 N N . LEU A 1 220 ? -6.675 7.317 6.519 1.00 95.56 220 LEU A N 1
ATOM 1740 C CA . LEU A 1 220 ? -7.292 6.229 7.258 1.00 95.56 220 LEU A CA 1
ATOM 1741 C C . LEU A 1 220 ? -8.131 6.741 8.452 1.00 95.56 220 LEU A C 1
ATOM 1743 O O . LEU A 1 220 ? -9.264 6.285 8.626 1.00 95.56 220 LEU A O 1
ATOM 1747 N N . SER A 1 221 ? -7.631 7.712 9.231 1.00 93.00 221 SER A N 1
ATOM 1748 C CA . SER A 1 221 ? -8.354 8.302 10.372 1.00 93.00 221 SER A CA 1
ATOM 1749 C C . SER A 1 221 ? -9.479 9.251 9.952 1.00 93.00 221 SER A C 1
ATOM 1751 O O . SER A 1 221 ? -10.571 9.216 10.521 1.00 93.00 221 SER A O 1
ATOM 1753 N N . ASP A 1 222 ? -9.231 10.089 8.944 1.00 89.50 222 ASP A N 1
ATOM 1754 C CA . ASP A 1 222 ? -10.084 11.234 8.611 1.00 89.50 222 ASP A CA 1
ATOM 1755 C C . ASP A 1 222 ? -11.082 10.931 7.482 1.00 89.50 222 ASP A C 1
ATOM 1757 O O . ASP A 1 222 ? -11.791 11.842 7.058 1.00 89.50 222 ASP A O 1
ATOM 1761 N N . GLY A 1 223 ? -11.176 9.686 6.993 1.00 73.69 223 GLY A N 1
ATOM 1762 C CA . GLY A 1 223 ? -11.992 9.302 5.824 1.00 73.69 223 GLY A CA 1
ATOM 1763 C C . GLY A 1 223 ? -13.401 9.921 5.777 1.00 73.69 223 GLY A C 1
ATOM 1764 O O . GLY A 1 223 ? -13.836 10.418 4.740 1.00 73.69 223 GLY A O 1
ATOM 1765 N N . ASN A 1 224 ? -14.082 10.022 6.926 1.00 68.12 224 ASN A N 1
ATOM 1766 C CA . ASN A 1 224 ? -15.429 10.605 7.014 1.00 68.12 224 ASN A CA 1
ATOM 1767 C C . ASN A 1 224 ? -15.460 12.134 6.821 1.00 68.12 224 ASN A C 1
ATOM 1769 O O . ASN A 1 224 ? -16.453 12.680 6.348 1.00 68.12 224 ASN A O 1
ATOM 1773 N N . ASN A 1 225 ? -14.380 12.842 7.149 1.00 71.12 225 ASN A N 1
ATOM 1774 C CA . ASN A 1 225 ? -14.299 14.298 7.006 1.00 71.12 225 ASN A CA 1
ATOM 1775 C C . ASN A 1 225 ? -14.122 14.721 5.537 1.00 71.12 225 ASN A C 1
ATOM 1777 O O . ASN A 1 225 ? -14.526 15.820 5.148 1.00 71.12 225 ASN A O 1
ATOM 1781 N N . TYR A 1 226 ? -13.570 13.843 4.695 1.00 67.69 226 TYR A N 1
ATOM 1782 C CA . TYR A 1 226 ? -13.387 14.102 3.265 1.00 67.69 226 TYR A CA 1
ATOM 1783 C C . TYR A 1 226 ? -14.699 14.027 2.466 1.00 67.69 226 TYR A C 1
ATOM 1785 O O . TYR A 1 226 ? -14.876 14.788 1.511 1.00 67.69 226 TYR A O 1
ATOM 1793 N N . LEU A 1 227 ? -15.653 13.199 2.908 1.00 57.50 227 LEU A N 1
ATOM 1794 C CA . LEU A 1 227 ? -17.019 13.111 2.364 1.00 57.50 227 LEU A CA 1
ATOM 1795 C C . LEU A 1 227 ? -17.810 14.418 2.483 1.00 57.50 227 LEU A C 1
ATOM 1797 O O . LEU A 1 227 ? -18.631 14.753 1.626 1.00 57.50 227 LEU A O 1
ATOM 1801 N N . ILE A 1 228 ? -17.586 15.159 3.566 1.00 55.84 228 ILE A N 1
ATOM 1802 C CA . ILE A 1 228 ? -18.351 16.372 3.867 1.00 55.84 228 ILE A CA 1
ATOM 1803 C C . ILE A 1 228 ? -17.893 17.521 2.959 1.00 55.84 228 ILE A C 1
ATOM 1805 O O . ILE A 1 228 ? -18.714 18.292 2.457 1.00 55.84 228 ILE A O 1
ATOM 1809 N N . ASN A 1 229 ? -16.592 17.592 2.672 1.00 56.19 229 ASN A N 1
ATOM 1810 C CA . ASN A 1 229 ? -16.015 18.662 1.860 1.00 56.19 229 ASN A CA 1
ATOM 1811 C C . ASN A 1 229 ? -16.268 18.486 0.353 1.00 56.19 229 ASN A C 1
ATOM 1813 O O . ASN A 1 229 ? -16.422 19.482 -0.355 1.00 56.19 229 ASN A O 1
ATOM 1817 N N . SER A 1 230 ? -16.369 17.251 -0.154 1.00 54.59 230 SER A N 1
ATOM 1818 C CA . SER A 1 230 ? -16.653 16.999 -1.578 1.00 54.59 230 SER A CA 1
ATOM 1819 C C . SER A 1 230 ? -18.074 17.427 -1.975 1.00 54.59 230 SER A C 1
ATOM 1821 O O . SER A 1 230 ? -18.274 18.025 -3.037 1.00 54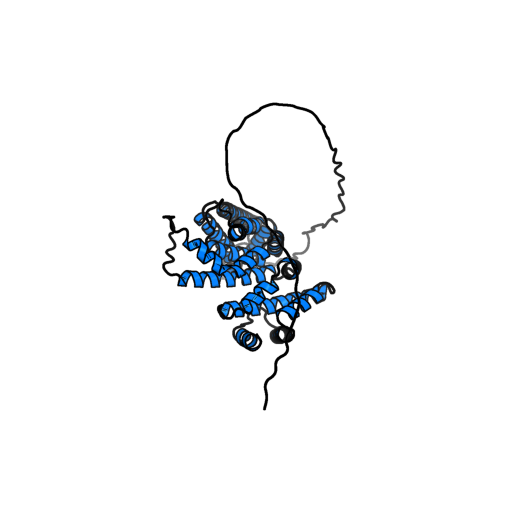.59 230 SER A O 1
ATOM 1823 N N . ASN A 1 231 ? -19.047 17.234 -1.080 1.00 51.41 231 ASN A N 1
ATOM 1824 C CA . ASN A 1 231 ? -20.457 17.571 -1.294 1.00 51.41 231 ASN A CA 1
ATOM 1825 C C . ASN A 1 231 ? -20.756 19.078 -1.383 1.00 51.41 231 ASN A C 1
ATOM 1827 O O . ASN A 1 231 ? -21.807 19.461 -1.902 1.00 51.41 231 ASN A O 1
ATOM 1831 N N . MET A 1 232 ? -19.837 19.934 -0.933 1.00 49.31 232 MET A N 1
ATOM 1832 C CA . MET A 1 232 ? -19.968 21.395 -1.016 1.00 49.31 232 MET A CA 1
ATOM 1833 C C . MET A 1 232 ? -19.521 21.971 -2.375 1.00 49.31 232 MET A C 1
ATOM 1835 O O . MET A 1 232 ? -19.696 23.160 -2.625 1.00 49.31 232 MET A O 1
ATOM 1839 N N . SER A 1 233 ? -18.988 21.144 -3.286 1.00 50.50 233 SER A N 1
ATOM 1840 C CA . SER A 1 233 ? -18.399 21.584 -4.567 1.00 50.50 233 SER A CA 1
ATOM 1841 C C . SER A 1 233 ? -19.280 21.364 -5.814 1.00 50.50 233 SER A C 1
ATOM 1843 O O . SER A 1 233 ? -18.772 21.335 -6.934 1.00 50.50 233 SER A O 1
ATOM 1845 N N . LYS A 1 234 ? -20.609 21.246 -5.653 1.00 51.12 234 LYS A N 1
ATOM 1846 C CA . LYS A 1 234 ? -21.603 20.886 -6.700 1.00 51.12 234 LYS A CA 1
ATOM 1847 C C . LYS A 1 234 ? -21.759 21.855 -7.897 1.00 51.12 234 LYS A C 1
ATOM 1849 O O . LYS A 1 234 ? -22.784 21.825 -8.569 1.00 51.12 234 LYS A O 1
ATOM 1854 N N . SER A 1 235 ? -20.790 22.714 -8.210 1.00 48.62 235 SER A N 1
ATOM 1855 C CA . SER A 1 235 ? -20.882 23.674 -9.325 1.00 48.62 235 SER A CA 1
ATOM 1856 C C . SER A 1 235 ? -20.131 23.271 -10.603 1.00 48.62 235 SER A C 1
ATOM 1858 O O . SER A 1 235 ? -20.109 24.057 -11.549 1.00 48.62 235 SER A O 1
ATOM 1860 N N . SER A 1 236 ? -19.537 22.073 -10.687 1.00 47.38 236 SER A N 1
ATOM 1861 C CA . SER A 1 236 ? -18.795 21.649 -11.887 1.00 47.38 236 SER A CA 1
ATOM 1862 C C . SER A 1 236 ? -19.636 20.769 -12.834 1.00 47.38 236 SER A C 1
ATOM 1864 O O . SER A 1 236 ? -20.011 19.662 -12.450 1.00 47.38 236 SER A O 1
ATOM 1866 N N . PRO A 1 237 ? -19.891 21.190 -14.090 1.00 50.00 237 PRO A N 1
ATOM 1867 C CA . PRO A 1 237 ? -20.746 20.476 -15.049 1.00 50.00 237 PRO A CA 1
ATOM 1868 C C . PRO A 1 237 ? -20.096 19.254 -15.741 1.00 50.00 237 PRO A C 1
ATOM 1870 O O . PRO A 1 237 ? -20.635 18.769 -16.730 1.00 50.00 237 PRO A O 1
ATOM 1873 N N . TYR A 1 238 ? -18.954 18.746 -15.257 1.00 48.19 238 TYR A N 1
ATOM 1874 C CA . TYR A 1 238 ? -18.184 17.672 -15.920 1.00 48.19 238 TYR A CA 1
ATOM 1875 C C . TYR A 1 238 ? -17.961 16.397 -15.078 1.00 48.19 238 TYR A C 1
ATOM 1877 O O . TYR A 1 238 ? -17.116 15.575 -15.431 1.00 48.19 238 TYR A O 1
ATOM 1885 N N . GLN A 1 239 ? -18.693 16.186 -13.979 1.00 50.66 239 GLN A N 1
ATOM 1886 C CA . GLN A 1 239 ? -18.610 14.925 -13.225 1.00 50.66 239 GLN A CA 1
ATOM 1887 C C . GLN A 1 239 ? -19.430 13.829 -13.926 1.00 50.66 239 GLN A C 1
ATOM 1889 O O . GLN A 1 239 ? -20.655 13.852 -13.898 1.00 50.66 239 GLN A O 1
ATOM 1894 N N . SER A 1 240 ? -18.744 12.891 -14.587 1.00 42.28 240 SER A N 1
ATOM 1895 C CA . SER A 1 240 ? -19.343 11.775 -15.344 1.00 42.28 240 SER A CA 1
ATOM 1896 C C . SER A 1 240 ? -19.358 10.434 -14.595 1.00 42.28 240 SER A C 1
ATOM 1898 O O . SER A 1 240 ? -19.721 9.415 -15.173 1.00 42.28 240 SER A O 1
ATOM 1900 N N . LEU A 1 241 ? -19.040 10.430 -13.299 1.00 51.16 241 LEU A N 1
ATOM 1901 C CA . LEU A 1 241 ? -19.332 9.312 -12.403 1.00 51.16 241 LEU A CA 1
ATOM 1902 C C . LEU A 1 241 ? -20.529 9.701 -11.541 1.00 51.16 241 LEU A C 1
ATOM 1904 O O . LEU A 1 241 ? -20.428 10.479 -10.594 1.00 51.16 241 LEU A O 1
ATOM 1908 N N . ASP A 1 242 ? -21.683 9.202 -11.962 1.00 47.62 242 ASP A N 1
ATOM 1909 C CA . ASP A 1 242 ? -23.002 9.454 -11.397 1.00 47.62 242 ASP A CA 1
ATOM 1910 C C . ASP A 1 242 ? -23.131 8.678 -10.066 1.00 47.62 242 ASP A C 1
ATOM 1912 O O . ASP A 1 242 ? -23.850 7.683 -9.984 1.00 47.62 242 ASP A O 1
ATOM 1916 N N . PHE A 1 243 ? -22.390 9.089 -9.024 1.00 52.81 243 PHE A N 1
ATOM 1917 C CA . PHE A 1 243 ? -22.552 8.592 -7.647 1.00 52.81 243 PHE A CA 1
ATOM 1918 C C . PHE A 1 243 ? -23.896 9.091 -7.103 1.00 52.81 243 PHE A C 1
ATOM 1920 O O . PHE A 1 243 ? -23.980 10.034 -6.315 1.00 52.81 243 PHE A O 1
ATOM 1927 N N . LYS A 1 244 ? -24.984 8.504 -7.601 1.00 53.97 244 LYS A N 1
ATOM 1928 C CA . LYS A 1 244 ? -26.351 8.911 -7.268 1.00 53.97 244 LYS A CA 1
ATOM 1929 C C . LYS A 1 244 ? -26.757 8.519 -5.849 1.00 53.97 244 LYS A C 1
ATOM 1931 O O . LYS A 1 244 ? -27.726 9.088 -5.350 1.00 53.97 244 LYS A O 1
ATOM 1936 N N . ASN A 1 245 ? -26.010 7.638 -5.174 1.00 60.84 245 ASN A N 1
ATOM 1937 C CA . ASN A 1 245 ? -26.324 7.210 -3.815 1.00 60.84 245 ASN A CA 1
ATOM 1938 C C . ASN A 1 245 ? -25.186 7.516 -2.833 1.00 60.84 245 ASN A C 1
ATOM 1940 O O . ASN A 1 245 ? -24.038 7.131 -3.030 1.00 60.84 245 ASN A O 1
ATOM 1944 N N . GLN A 1 246 ? -25.545 8.136 -1.707 1.00 64.12 246 GLN A N 1
ATOM 1945 C CA . GLN A 1 246 ? -24.668 8.327 -0.545 1.00 64.12 246 GLN A CA 1
ATOM 1946 C C . GLN A 1 246 ? -24.069 6.999 -0.046 1.00 64.12 246 GLN A C 1
ATOM 1948 O O . GLN A 1 246 ? -22.928 6.964 0.405 1.00 64.12 246 GLN A O 1
ATOM 1953 N N . LYS A 1 247 ? -24.824 5.904 -0.202 1.00 69.69 247 LYS A N 1
ATOM 1954 C CA . LYS A 1 247 ? -24.404 4.542 0.135 1.00 69.69 247 LYS A CA 1
ATOM 1955 C C . LYS A 1 247 ? -23.153 4.102 -0.638 1.00 69.69 247 LYS A C 1
ATOM 1957 O O . LYS A 1 247 ? -22.218 3.603 -0.028 1.00 69.69 247 LYS A O 1
ATOM 1962 N N . ASP A 1 248 ? -23.094 4.391 -1.937 1.00 77.75 248 ASP A N 1
ATOM 1963 C CA . ASP A 1 248 ? -21.956 4.033 -2.797 1.00 77.75 248 ASP A CA 1
ATOM 1964 C C . ASP A 1 248 ? -20.682 4.785 -2.374 1.00 77.75 248 ASP A C 1
ATOM 1966 O O . ASP A 1 248 ? -19.563 4.343 -2.620 1.00 77.75 248 ASP A O 1
ATOM 1970 N N . THR A 1 249 ? -20.840 5.944 -1.721 1.00 81.69 249 THR A N 1
ATOM 1971 C CA . THR A 1 249 ? -19.695 6.724 -1.247 1.00 81.69 249 THR A CA 1
ATOM 1972 C C . THR A 1 249 ? -19.143 6.176 0.067 1.00 81.69 249 THR A C 1
ATOM 1974 O O . THR A 1 249 ? -17.930 6.140 0.229 1.00 81.69 249 THR A O 1
ATOM 1977 N N . GLU A 1 250 ? -19.996 5.738 0.997 1.00 85.31 250 GLU A N 1
ATOM 1978 C CA . GLU A 1 250 ? -19.546 5.098 2.244 1.00 85.31 250 GLU A CA 1
ATOM 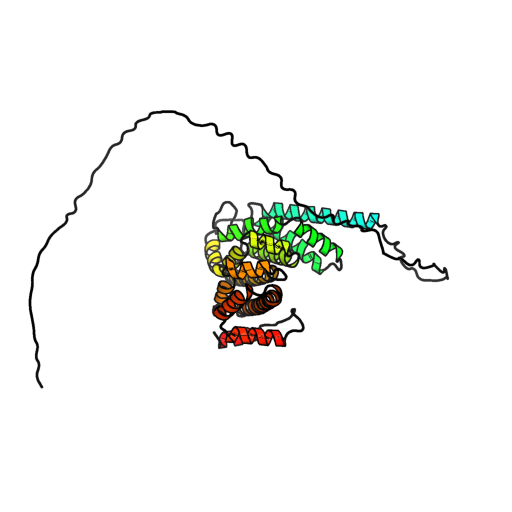1979 C C . GLU A 1 250 ? -18.838 3.765 1.975 1.00 85.31 250 GLU A C 1
ATOM 1981 O O . GLU A 1 250 ? -17.765 3.533 2.532 1.00 85.31 250 GLU A O 1
ATOM 1986 N N . GLU A 1 251 ? -19.378 2.945 1.066 1.00 88.56 251 GLU A N 1
ATOM 1987 C CA . GLU A 1 251 ? -18.754 1.683 0.642 1.00 88.56 251 GLU A CA 1
ATOM 1988 C C . GLU A 1 251 ? -17.344 1.924 0.069 1.00 88.56 251 GLU A C 1
ATOM 1990 O O . GLU A 1 251 ? -16.384 1.286 0.503 1.00 88.56 251 GLU A O 1
ATOM 1995 N N . LEU A 1 252 ? -17.182 2.929 -0.802 1.00 90.12 252 LEU A N 1
ATOM 1996 C CA . LEU A 1 252 ? -15.873 3.300 -1.351 1.00 90.12 252 LEU A CA 1
ATOM 1997 C C . LEU A 1 252 ? -14.872 3.744 -0.269 1.00 90.12 252 LEU A C 1
ATOM 1999 O O . LEU A 1 252 ? -13.681 3.459 -0.375 1.00 90.12 252 LEU A O 1
ATOM 2003 N N . TRP A 1 253 ? -15.307 4.458 0.774 1.00 91.50 253 TRP A N 1
ATOM 2004 C CA . TRP A 1 253 ? -14.384 4.870 1.841 1.00 91.50 253 TRP A CA 1
ATOM 2005 C C . TRP A 1 253 ? -13.944 3.712 2.722 1.00 91.50 253 TRP A C 1
ATOM 2007 O O . TRP A 1 253 ? -12.802 3.713 3.182 1.00 91.50 253 TRP A O 1
ATOM 2017 N N . ASP A 1 254 ? -14.805 2.726 2.938 1.00 91.88 254 ASP A N 1
ATOM 2018 C CA . ASP A 1 254 ? -14.400 1.496 3.608 1.00 91.88 254 ASP A CA 1
ATOM 2019 C C . ASP A 1 254 ? -13.371 0.725 2.768 1.00 91.88 254 ASP A C 1
ATOM 2021 O O . ASP A 1 254 ? -12.353 0.294 3.315 1.00 91.88 254 ASP A O 1
ATOM 2025 N N . GLU A 1 255 ? -13.536 0.664 1.443 1.00 94.38 255 GLU A N 1
ATOM 2026 C CA . GLU A 1 255 ? -12.515 0.114 0.536 1.00 94.38 255 GLU A CA 1
ATOM 2027 C C . GLU A 1 255 ? -11.197 0.901 0.587 1.00 94.38 255 GLU A C 1
ATOM 2029 O O . GLU A 1 255 ? -10.119 0.309 0.676 1.00 94.38 255 GLU A O 1
ATOM 2034 N N . ILE A 1 256 ? -11.251 2.237 0.603 1.00 95.69 256 ILE A N 1
ATOM 2035 C CA . ILE A 1 256 ? -10.057 3.084 0.761 1.00 95.69 256 ILE A CA 1
ATOM 2036 C C . ILE A 1 256 ? -9.347 2.781 2.082 1.00 95.69 256 ILE A C 1
ATOM 2038 O O . ILE A 1 256 ? -8.122 2.678 2.106 1.00 95.69 256 ILE A O 1
ATOM 2042 N N . ARG A 1 257 ? -10.086 2.622 3.186 1.00 95.94 257 ARG A N 1
ATOM 2043 C CA . ARG A 1 257 ? -9.496 2.299 4.494 1.00 95.94 257 ARG A CA 1
ATOM 2044 C C . ARG A 1 257 ? -8.839 0.925 4.503 1.00 95.94 257 ARG A C 1
ATOM 2046 O O . ARG A 1 257 ? -7.743 0.802 5.043 1.00 95.94 257 ARG A O 1
ATOM 2053 N N . LEU A 1 258 ? -9.473 -0.077 3.899 1.00 96.56 258 LEU A N 1
ATOM 2054 C CA . LEU A 1 258 ? -8.871 -1.401 3.729 1.00 96.56 258 LEU A CA 1
ATOM 2055 C C . LEU A 1 258 ? -7.565 -1.293 2.933 1.00 96.56 258 LEU A C 1
ATOM 2057 O O . LEU A 1 258 ? -6.518 -1.712 3.419 1.00 96.56 258 LEU A O 1
ATOM 2061 N N . THR A 1 259 ? -7.601 -0.582 1.805 1.00 97.12 259 THR A N 1
ATOM 2062 C CA . THR A 1 259 ? -6.429 -0.363 0.941 1.00 97.12 259 THR A CA 1
ATOM 2063 C C . THR A 1 259 ? -5.320 0.421 1.651 1.00 97.12 259 THR A C 1
ATOM 2065 O O . THR A 1 259 ? -4.140 0.166 1.438 1.00 97.12 259 THR A O 1
ATOM 2068 N N . CYS A 1 260 ? -5.653 1.360 2.545 1.00 97.94 260 CYS A N 1
ATOM 2069 C CA . CYS A 1 260 ? -4.661 2.009 3.406 1.00 97.94 260 CYS A CA 1
ATOM 2070 C C . CYS A 1 260 ? -3.929 0.987 4.287 1.00 97.94 260 CYS A C 1
ATOM 2072 O O . CYS A 1 260 ? -2.711 1.082 4.430 1.00 97.94 260 CYS A O 1
ATOM 2074 N N . ILE A 1 261 ? -4.646 0.028 4.884 1.00 97.50 261 ILE A N 1
ATOM 2075 C CA . ILE A 1 261 ? -4.039 -1.007 5.732 1.00 97.50 261 ILE A CA 1
ATOM 2076 C C . ILE A 1 261 ? -3.168 -1.947 4.889 1.00 97.50 261 ILE A C 1
ATOM 2078 O O . ILE A 1 261 ? -2.030 -2.207 5.283 1.00 97.50 261 ILE A O 1
ATOM 2082 N N . ASP A 1 262 ? -3.646 -2.391 3.725 1.00 96.56 262 ASP A N 1
ATOM 2083 C CA . ASP A 1 262 ? -2.884 -3.246 2.799 1.00 96.56 262 ASP A CA 1
ATOM 2084 C C . ASP A 1 262 ? -1.625 -2.551 2.263 1.00 96.56 262 ASP A C 1
ATOM 2086 O O . ASP A 1 262 ? -0.525 -3.114 2.271 1.00 96.56 262 ASP A O 1
ATOM 2090 N N . CYS A 1 263 ? -1.743 -1.270 1.906 1.00 97.38 263 CYS A N 1
ATOM 2091 C CA . CYS A 1 263 ? -0.606 -0.449 1.518 1.00 97.38 263 CYS A CA 1
ATOM 2092 C C . CYS A 1 263 ? 0.409 -0.331 2.662 1.00 97.38 263 CYS A C 1
ATOM 2094 O O . CYS A 1 263 ? 1.607 -0.483 2.420 1.00 97.38 263 CYS A O 1
ATOM 2096 N N . LEU A 1 264 ? -0.031 -0.085 3.904 1.00 97.69 264 LEU A N 1
ATOM 2097 C CA . LEU A 1 264 ? 0.872 -0.039 5.058 1.00 97.69 264 LEU A CA 1
ATOM 2098 C C . LEU A 1 264 ? 1.567 -1.389 5.266 1.00 97.69 264 LEU A C 1
ATOM 2100 O O . LEU A 1 264 ? 2.788 -1.406 5.397 1.00 97.69 264 LEU A O 1
ATOM 2104 N N . LEU A 1 265 ? 0.838 -2.509 5.233 1.00 95.50 265 LEU A N 1
ATOM 2105 C CA . LEU A 1 265 ? 1.423 -3.851 5.344 1.00 95.50 265 LEU A CA 1
ATOM 2106 C C . LEU A 1 265 ? 2.506 -4.089 4.300 1.00 95.50 265 LEU A C 1
ATOM 2108 O O . LEU A 1 265 ? 3.614 -4.492 4.650 1.00 95.50 265 LEU A O 1
ATOM 2112 N N . SER A 1 266 ? 2.213 -3.760 3.047 1.00 95.19 266 SER A N 1
ATOM 2113 C CA . SER A 1 266 ? 3.151 -3.885 1.933 1.00 95.19 266 SER A CA 1
ATOM 2114 C C . SER A 1 266 ? 4.429 -3.073 2.140 1.00 95.19 266 SER A C 1
ATOM 2116 O O . SER A 1 266 ? 5.512 -3.511 1.766 1.00 95.19 266 SER A O 1
ATOM 2118 N N . CYS A 1 267 ? 4.334 -1.909 2.786 1.00 95.69 267 CYS A N 1
ATOM 2119 C CA . CYS A 1 267 ? 5.502 -1.086 3.104 1.00 95.69 267 CYS A CA 1
ATOM 2120 C C . CYS A 1 267 ? 6.355 -1.665 4.231 1.00 95.69 267 CYS A C 1
ATOM 2122 O O . CYS A 1 267 ? 7.574 -1.501 4.236 1.00 95.69 267 CYS A O 1
ATOM 2124 N N . LEU A 1 268 ? 5.710 -2.282 5.221 1.00 95.25 268 LEU A N 1
ATOM 2125 C CA . LEU A 1 268 ? 6.386 -2.877 6.371 1.00 95.25 268 LEU A CA 1
ATOM 2126 C C . LEU A 1 268 ? 7.001 -4.235 6.027 1.00 95.25 268 LEU A C 1
ATOM 2128 O O . LEU A 1 268 ? 8.013 -4.632 6.611 1.00 95.25 268 LEU A O 1
ATOM 2132 N N . HIS A 1 269 ? 6.408 -4.933 5.063 1.00 90.56 269 HIS A N 1
ATOM 2133 C CA . HIS A 1 269 ? 6.872 -6.223 4.593 1.00 90.56 269 HIS A CA 1
ATOM 2134 C C . HIS A 1 269 ? 8.317 -6.131 4.081 1.00 90.56 269 HIS A C 1
ATOM 2136 O O . HIS A 1 269 ? 8.652 -5.307 3.232 1.00 90.56 269 HIS A O 1
ATOM 2142 N N . ASN A 1 270 ? 9.198 -6.972 4.630 1.00 85.06 270 ASN A N 1
ATOM 2143 C CA . ASN A 1 270 ? 10.629 -7.029 4.304 1.00 85.06 270 ASN A CA 1
ATOM 2144 C C . ASN A 1 270 ? 11.410 -5.700 4.448 1.00 85.06 270 ASN A C 1
ATOM 2146 O O . ASN A 1 270 ? 12.524 -5.594 3.934 1.00 85.06 270 ASN A O 1
ATOM 2150 N N . CYS A 1 271 ? 10.886 -4.708 5.181 1.00 91.94 271 CYS A N 1
ATOM 2151 C CA . CYS A 1 271 ? 11.577 -3.445 5.460 1.00 91.94 271 CYS A CA 1
ATOM 2152 C C . CYS A 1 271 ? 11.651 -3.164 6.978 1.00 91.94 271 CYS A C 1
ATOM 2154 O O . CYS A 1 271 ? 10.837 -2.401 7.505 1.00 91.94 271 CYS A O 1
ATOM 2156 N N . PRO A 1 272 ? 12.645 -3.717 7.708 1.00 91.38 272 PRO A N 1
ATOM 2157 C CA . PRO A 1 272 ? 12.816 -3.478 9.147 1.00 91.38 272 PRO A CA 1
ATOM 2158 C C . PRO A 1 272 ? 12.888 -1.996 9.524 1.00 91.38 272 PRO A C 1
ATOM 2160 O O . PRO A 1 272 ? 12.282 -1.562 10.500 1.00 91.38 272 PRO A O 1
ATOM 2163 N N . HIS A 1 273 ? 13.581 -1.198 8.709 1.00 91.50 273 HIS A N 1
ATOM 2164 C CA . HIS A 1 273 ? 13.679 0.244 8.908 1.00 91.50 273 HIS A CA 1
ATOM 2165 C C . HIS A 1 273 ? 12.302 0.923 8.866 1.00 91.50 273 HIS A C 1
ATOM 2167 O O . HIS A 1 273 ? 11.985 1.741 9.727 1.00 91.50 273 HIS A O 1
ATOM 2173 N N . CYS A 1 274 ? 11.451 0.527 7.917 1.00 94.88 274 CYS A N 1
ATOM 2174 C CA . CYS A 1 274 ? 10.090 1.030 7.791 1.00 94.88 274 CYS A CA 1
ATOM 2175 C C . CYS A 1 274 ? 9.225 0.659 9.005 1.00 94.88 274 CYS A C 1
ATOM 2177 O O . CYS A 1 274 ? 8.425 1.480 9.445 1.00 94.88 274 CYS A O 1
ATOM 2179 N N . VAL A 1 275 ? 9.405 -0.543 9.573 1.00 93.31 275 VAL A N 1
ATOM 2180 C CA . VAL A 1 275 ? 8.717 -0.981 10.804 1.00 93.31 275 VAL A CA 1
ATOM 2181 C C . VAL A 1 275 ? 9.066 -0.069 11.975 1.00 93.31 275 VAL A C 1
ATOM 2183 O O . VAL A 1 275 ? 8.163 0.397 12.674 1.00 93.31 275 VAL A O 1
ATOM 2186 N N . ILE A 1 276 ? 10.352 0.238 12.151 1.00 90.62 276 ILE A N 1
ATOM 2187 C CA . ILE A 1 276 ? 10.821 1.134 13.214 1.00 90.62 276 ILE A CA 1
ATOM 2188 C C . ILE A 1 276 ? 10.221 2.532 13.021 1.00 90.62 276 ILE A C 1
ATOM 2190 O O . ILE A 1 276 ? 9.540 3.022 13.919 1.00 90.62 276 ILE A O 1
ATOM 2194 N N . LEU A 1 277 ? 10.366 3.128 11.830 1.00 91.62 277 LEU A N 1
ATOM 2195 C CA . LEU A 1 277 ? 9.810 4.454 11.522 1.00 91.62 277 LEU A CA 1
ATOM 2196 C C . LEU A 1 277 ? 8.289 4.516 11.718 1.00 91.62 277 LEU A C 1
ATOM 2198 O O . LEU A 1 277 ? 7.756 5.493 12.246 1.00 91.62 277 LEU A O 1
ATOM 2202 N N . PHE A 1 278 ? 7.570 3.468 11.314 1.00 94.19 278 PHE A N 1
ATOM 2203 C CA . PHE A 1 278 ? 6.128 3.389 11.508 1.00 94.19 278 PHE A CA 1
ATOM 2204 C C . PHE A 1 278 ? 5.757 3.408 12.998 1.00 94.19 278 PHE A C 1
ATOM 2206 O O . PHE A 1 278 ? 4.859 4.155 13.402 1.00 94.19 278 PHE A O 1
ATOM 2213 N N . CYS A 1 279 ? 6.462 2.642 13.830 1.00 90.19 279 CYS A N 1
ATOM 2214 C CA . CYS A 1 279 ? 6.168 2.566 15.260 1.00 90.19 279 CYS A CA 1
ATOM 2215 C C . CYS A 1 279 ? 6.638 3.803 16.044 1.00 90.19 279 CYS A C 1
ATOM 2217 O O . CYS A 1 279 ? 5.975 4.210 17.004 1.00 90.19 279 CYS A O 1
ATOM 2219 N N . GLU A 1 280 ? 7.773 4.393 15.670 1.00 86.75 280 GLU A N 1
ATOM 2220 C CA . GLU A 1 280 ? 8.387 5.502 16.404 1.00 86.75 280 GLU A CA 1
ATOM 2221 C C . GLU A 1 280 ? 7.830 6.863 15.984 1.00 86.75 280 GLU A C 1
ATOM 2223 O O . GLU A 1 280 ? 7.329 7.594 16.842 1.00 86.75 280 GLU A O 1
ATOM 2228 N N . ASP A 1 281 ? 7.830 7.167 14.686 1.00 80.19 281 ASP A N 1
ATOM 2229 C CA . ASP A 1 281 ? 7.636 8.537 14.195 1.00 80.19 281 ASP A CA 1
ATOM 2230 C C . ASP A 1 281 ? 6.199 8.843 13.767 1.00 80.19 281 ASP A C 1
ATOM 2232 O O . ASP A 1 281 ? 5.783 10.004 13.731 1.00 80.19 281 ASP A O 1
ATOM 2236 N N . SER A 1 282 ? 5.423 7.816 13.409 1.00 75.19 282 SER A N 1
ATOM 2237 C CA . SER A 1 282 ? 4.131 8.021 12.742 1.00 75.19 282 SER A CA 1
ATOM 2238 C C . SER A 1 282 ? 2.905 7.872 13.644 1.00 75.19 282 SER A C 1
ATOM 2240 O O . SER A 1 282 ? 1.789 8.109 13.182 1.00 75.19 282 SER A O 1
ATOM 2242 N N . SER A 1 283 ? 3.073 7.490 14.919 1.00 88.00 283 SER A N 1
ATOM 2243 C CA . SER A 1 283 ? 1.965 7.046 15.795 1.00 88.00 283 SER A CA 1
ATOM 2244 C C . SER A 1 283 ? 1.080 5.977 15.128 1.00 88.00 283 SER A C 1
ATOM 2246 O O . SER A 1 283 ? -0.116 5.873 15.386 1.00 88.00 283 SER A O 1
ATOM 2248 N N . GLY A 1 284 ? 1.669 5.182 14.228 1.00 92.62 284 GLY A N 1
ATOM 2249 C CA . GLY A 1 284 ? 0.953 4.218 13.401 1.00 92.62 284 GLY A CA 1
ATOM 2250 C C . GLY A 1 284 ? 0.127 3.225 14.218 1.00 92.62 284 GLY A C 1
ATOM 2251 O O . GLY A 1 284 ? -1.086 3.152 14.011 1.00 92.62 284 GLY A O 1
ATOM 2252 N N . PRO A 1 285 ? 0.727 2.524 15.201 1.00 92.62 285 PRO A N 1
ATOM 2253 C CA . PRO A 1 285 ? -0.009 1.603 16.065 1.00 92.62 285 PRO A CA 1
ATOM 2254 C C . PRO A 1 285 ? -1.195 2.249 16.799 1.00 92.62 285 PRO A C 1
ATOM 2256 O O . PRO A 1 285 ? -2.238 1.613 16.929 1.00 92.62 285 PRO A O 1
ATOM 2259 N N . ASP A 1 286 ? -1.079 3.510 17.230 1.00 91.25 286 ASP A N 1
ATOM 2260 C CA . ASP A 1 286 ? -2.154 4.234 17.925 1.00 91.25 286 ASP A CA 1
ATOM 2261 C C . ASP A 1 286 ? -3.378 4.443 17.030 1.00 91.25 286 ASP A C 1
ATOM 2263 O O . ASP A 1 286 ? -4.519 4.206 17.440 1.00 91.25 286 ASP A O 1
ATOM 2267 N N . VAL A 1 287 ? -3.140 4.857 15.783 1.00 94.00 287 VAL A N 1
ATOM 2268 C CA . VAL A 1 287 ? -4.201 5.089 14.796 1.00 94.00 287 VAL A CA 1
ATOM 2269 C C . VAL A 1 287 ? -4.904 3.776 14.452 1.00 94.00 287 VAL A C 1
ATOM 2271 O O . VAL A 1 287 ? -6.133 3.715 14.512 1.00 94.00 287 VAL A O 1
ATOM 2274 N N . ILE A 1 288 ? -4.151 2.702 14.175 1.00 94.94 288 ILE A N 1
ATOM 2275 C CA . ILE A 1 288 ? -4.738 1.382 13.879 1.00 94.94 288 ILE A CA 1
ATOM 2276 C C . ILE A 1 288 ? -5.519 0.841 15.087 1.00 94.94 288 ILE A C 1
ATOM 2278 O O . ILE A 1 288 ? -6.617 0.311 14.926 1.00 94.94 288 ILE A O 1
ATOM 2282 N N . CYS A 1 289 ? -5.013 1.029 16.309 1.00 91.44 289 CYS A N 1
ATOM 2283 C CA . CYS A 1 289 ? -5.709 0.621 17.532 1.00 91.44 289 CYS A CA 1
ATOM 2284 C C . CYS A 1 289 ? -7.011 1.412 17.746 1.00 91.44 289 CYS A C 1
ATOM 2286 O O . CYS A 1 289 ? -8.030 0.847 18.147 1.00 91.44 289 CYS A O 1
ATOM 2288 N N . THR A 1 290 ? -7.008 2.709 17.430 1.00 92.75 290 THR A N 1
ATOM 2289 C CA . THR A 1 290 ? -8.206 3.559 17.500 1.00 92.75 290 THR A CA 1
ATOM 2290 C C . TH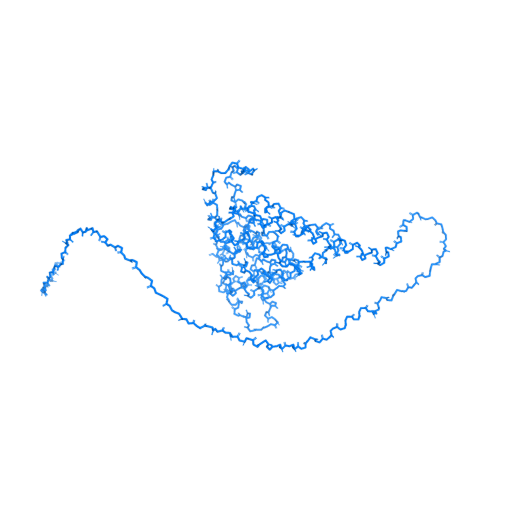R A 1 290 ? -9.295 3.068 16.543 1.00 92.75 290 THR A C 1
ATOM 2292 O O . THR A 1 290 ? -10.462 3.004 16.923 1.00 92.75 290 THR A O 1
ATOM 2295 N N . ILE A 1 291 ? -8.914 2.663 15.330 1.00 93.69 291 ILE A N 1
ATOM 2296 C CA . ILE A 1 291 ? -9.830 2.102 14.323 1.00 93.69 291 ILE A CA 1
ATOM 2297 C C . ILE A 1 291 ? -10.363 0.746 14.779 1.00 93.69 291 ILE A C 1
ATOM 2299 O O . ILE A 1 291 ? -11.569 0.519 14.738 1.00 93.69 291 ILE A O 1
ATOM 2303 N N . LEU A 1 292 ? -9.484 -0.122 15.285 1.00 91.94 292 LEU A N 1
ATOM 2304 C CA . LEU A 1 292 ? -9.864 -1.430 15.815 1.00 91.94 292 LEU A CA 1
ATOM 2305 C C . LEU A 1 292 ? -10.909 -1.318 16.939 1.00 91.94 292 LEU A C 1
ATOM 2307 O O . LEU A 1 292 ? -11.861 -2.093 16.978 1.00 91.94 292 LEU A O 1
ATOM 2311 N N . ARG A 1 293 ? -10.751 -0.336 17.834 1.00 90.81 293 ARG A N 1
ATOM 2312 C CA . ARG A 1 293 ? -11.656 -0.091 18.973 1.00 90.81 293 ARG A CA 1
ATOM 2313 C C . ARG A 1 293 ? -12.983 0.558 18.584 1.00 90.81 293 ARG A C 1
ATOM 2315 O O . ARG A 1 293 ? -13.906 0.577 19.399 1.00 90.81 293 ARG A O 1
ATOM 2322 N N . ASN A 1 294 ? -13.091 1.119 17.384 1.00 92.12 294 ASN A N 1
ATOM 2323 C CA . ASN A 1 294 ? -14.293 1.819 16.962 1.00 92.12 294 ASN A CA 1
ATOM 2324 C C . ASN A 1 294 ? -15.369 0.823 16.494 1.00 92.12 294 ASN A C 1
ATOM 2326 O O . ASN A 1 294 ? -15.351 0.360 15.354 1.00 92.12 294 ASN A O 1
ATOM 2330 N N . LYS A 1 295 ? -16.328 0.520 17.380 1.00 91.69 295 LYS A N 1
ATOM 2331 C CA . LYS A 1 295 ? -17.415 -0.450 17.136 1.00 91.69 295 LYS A CA 1
ATOM 2332 C C . LYS A 1 295 ? -18.392 -0.018 16.033 1.00 91.69 295 LYS A C 1
ATOM 2334 O O . LYS A 1 295 ? -19.105 -0.874 15.516 1.00 91.69 295 LYS A O 1
ATOM 2339 N N . ASP A 1 296 ? -18.382 1.258 15.643 1.00 90.94 296 ASP A N 1
ATOM 2340 C CA . ASP A 1 296 ? -19.215 1.780 14.553 1.00 90.94 296 ASP A CA 1
ATOM 2341 C C . ASP A 1 296 ? -18.641 1.452 13.161 1.00 90.94 296 ASP A C 1
ATOM 2343 O O . ASP A 1 296 ? -19.334 1.598 12.156 1.00 90.94 296 ASP A O 1
ATOM 2347 N N . LEU A 1 297 ? -17.381 1.004 13.081 1.00 91.19 297 LEU A N 1
ATOM 2348 C CA . LEU A 1 297 ? -16.746 0.603 11.825 1.00 91.19 297 LEU A CA 1
ATOM 2349 C C . LEU A 1 297 ? -17.057 -0.852 11.455 1.00 91.19 297 LEU A C 1
ATOM 2351 O O . LEU A 1 297 ? -17.296 -1.716 12.311 1.00 91.19 297 LEU A O 1
ATOM 2355 N N . SER A 1 298 ? -16.996 -1.138 10.152 1.00 92.06 298 SER A N 1
ATOM 2356 C CA . SER A 1 298 ? -17.301 -2.458 9.607 1.00 92.06 298 SER A CA 1
ATOM 2357 C C . SER A 1 298 ? -16.421 -3.558 10.216 1.00 92.06 298 SER A C 1
ATOM 2359 O O . SER A 1 298 ? -15.228 -3.383 10.481 1.00 92.06 298 SER A O 1
ATOM 2361 N N . LYS A 1 299 ? -17.025 -4.736 10.445 1.00 91.94 299 LYS A N 1
ATOM 2362 C CA . LYS A 1 299 ? -16.325 -5.909 11.003 1.00 91.94 299 LYS A CA 1
ATOM 2363 C C . LYS A 1 299 ? -15.131 -6.315 10.129 1.00 91.94 299 LYS A C 1
ATOM 2365 O O . LYS A 1 299 ? -14.108 -6.719 10.666 1.00 91.94 299 LYS A O 1
ATOM 2370 N N . ILE A 1 300 ? -15.244 -6.153 8.808 1.00 92.62 300 ILE A N 1
ATOM 2371 C CA . ILE A 1 300 ? -14.176 -6.445 7.839 1.00 92.62 300 ILE A CA 1
ATOM 2372 C C . ILE A 1 300 ? -12.961 -5.546 8.094 1.00 92.62 300 ILE A C 1
ATOM 2374 O O . ILE A 1 300 ? -11.852 -6.052 8.248 1.00 92.62 300 ILE A O 1
ATOM 2378 N N . LEU A 1 301 ? -13.164 -4.231 8.225 1.00 93.44 301 LEU A N 1
ATOM 2379 C CA . LEU A 1 301 ? -12.078 -3.292 8.507 1.00 93.44 301 LEU A CA 1
ATOM 2380 C C . LEU A 1 301 ? -11.402 -3.583 9.851 1.00 93.44 301 LEU A C 1
ATOM 2382 O O . LEU A 1 301 ? -10.176 -3.647 9.927 1.00 93.44 301 LEU A O 1
ATOM 2386 N N . ARG A 1 302 ? -12.193 -3.824 10.903 1.00 93.50 302 ARG A N 1
ATOM 2387 C CA . ARG A 1 302 ? -11.654 -4.194 12.221 1.00 93.50 302 ARG A CA 1
ATOM 2388 C C . ARG A 1 302 ? -10.874 -5.512 12.172 1.00 93.50 302 ARG A C 1
ATOM 2390 O O . ARG A 1 302 ? -9.795 -5.585 12.750 1.00 93.50 302 ARG A O 1
ATOM 2397 N N . SER A 1 303 ? -11.358 -6.512 11.431 1.00 90.19 303 SER A N 1
ATOM 2398 C CA . SER A 1 303 ? -10.647 -7.780 11.180 1.00 90.19 303 SER A CA 1
ATOM 2399 C C . SER A 1 303 ? -9.286 -7.539 10.540 1.00 90.19 303 SER A C 1
ATOM 2401 O O . SER A 1 303 ? -8.271 -8.064 11.002 1.00 90.19 303 SER A O 1
ATOM 2403 N N . LYS A 1 304 ? -9.245 -6.649 9.546 1.00 93.38 304 LYS A N 1
ATOM 2404 C CA . LYS A 1 304 ? -8.012 -6.277 8.858 1.00 93.38 304 LYS A CA 1
ATOM 2405 C C . LYS A 1 304 ? -7.016 -5.556 9.773 1.00 93.38 304 LYS A C 1
ATOM 2407 O O . LYS A 1 304 ? -5.814 -5.785 9.672 1.00 93.38 304 LYS A O 1
ATOM 2412 N N . CYS A 1 305 ? -7.484 -4.751 10.731 1.00 93.88 305 CYS A N 1
ATOM 2413 C CA . CYS A 1 305 ? -6.617 -4.185 11.772 1.00 93.88 305 CYS A CA 1
ATOM 2414 C C . CYS A 1 305 ? -6.017 -5.259 12.697 1.00 93.88 305 CYS A C 1
ATOM 2416 O O . CYS A 1 305 ? -4.874 -5.118 13.130 1.00 93.88 305 CYS A O 1
ATOM 2418 N N . VAL A 1 306 ? -6.756 -6.330 13.012 1.00 90.25 306 VAL A N 1
ATOM 2419 C CA . VAL A 1 306 ? -6.215 -7.452 13.803 1.00 90.25 306 VAL A CA 1
ATOM 2420 C C . VAL A 1 306 ? -5.128 -8.185 13.022 1.00 90.25 306 VAL A C 1
ATOM 2422 O O . VAL A 1 306 ? -4.040 -8.400 13.555 1.00 90.25 306 VAL A O 1
ATOM 2425 N N . GLU A 1 307 ? -5.394 -8.501 11.752 1.00 89.38 307 GLU A N 1
ATOM 2426 C CA . GLU A 1 307 ? -4.407 -9.081 10.831 1.00 89.38 307 GLU A CA 1
ATOM 2427 C C . GLU A 1 307 ? -3.138 -8.219 10.774 1.00 89.38 307 GLU A C 1
ATOM 2429 O O . GLU A 1 307 ? -2.026 -8.731 10.929 1.00 89.38 307 GLU A O 1
ATOM 2434 N N . PHE A 1 308 ? -3.312 -6.897 10.670 1.00 93.44 308 PHE A N 1
ATOM 2435 C CA . PHE A 1 308 ? -2.214 -5.938 10.697 1.00 93.44 308 PHE A CA 1
ATOM 2436 C C . PHE A 1 308 ? -1.343 -6.081 11.948 1.00 93.44 308 PHE A C 1
ATOM 2438 O O . PHE A 1 308 ? -0.119 -6.168 11.846 1.00 93.44 308 PHE A O 1
ATOM 2445 N N . PHE A 1 309 ? -1.954 -6.136 13.135 1.00 91.25 309 PHE A N 1
ATOM 2446 C CA . PHE A 1 309 ? -1.208 -6.285 14.385 1.00 91.25 309 PHE A CA 1
ATOM 2447 C C . PHE A 1 309 ? -0.515 -7.643 14.510 1.00 91.25 309 PHE A C 1
ATOM 2449 O O . PHE A 1 309 ? 0.615 -7.684 14.997 1.00 91.25 309 PHE A O 1
ATOM 2456 N N . CYS A 1 310 ? -1.134 -8.734 14.050 1.00 86.81 310 CYS A N 1
ATOM 2457 C CA . CYS A 1 310 ? -0.479 -10.044 13.997 1.00 86.81 310 CYS A CA 1
ATOM 2458 C C . CYS A 1 310 ? 0.811 -9.985 13.170 1.00 86.81 310 CYS A C 1
ATOM 2460 O O . CYS A 1 310 ? 1.870 -10.414 13.636 1.00 86.81 310 CYS A O 1
ATOM 2462 N N . ILE A 1 311 ? 0.732 -9.410 11.966 1.00 89.19 311 ILE A N 1
ATOM 2463 C CA . ILE A 1 311 ? 1.887 -9.272 11.075 1.00 89.19 311 ILE A CA 1
ATOM 2464 C C . ILE A 1 311 ? 2.930 -8.338 11.696 1.00 89.19 311 ILE A C 1
ATOM 2466 O O . ILE A 1 311 ? 4.113 -8.674 11.716 1.00 89.19 311 ILE A O 1
ATOM 2470 N N . LEU A 1 312 ? 2.516 -7.204 12.268 1.00 91.06 312 LEU A N 1
ATOM 2471 C CA . LEU A 1 312 ? 3.430 -6.253 12.902 1.00 91.06 312 LEU A CA 1
ATOM 2472 C C . LEU A 1 312 ? 4.210 -6.885 14.064 1.00 91.06 312 LEU A C 1
ATOM 2474 O O . LEU A 1 312 ? 5.422 -6.701 14.165 1.00 91.06 312 LEU A O 1
ATOM 2478 N N . VAL A 1 313 ? 3.536 -7.656 14.920 1.00 87.56 313 VAL A N 1
ATOM 2479 C CA . VAL A 1 313 ? 4.179 -8.363 16.037 1.00 87.56 313 VAL A CA 1
ATOM 2480 C C . VAL A 1 313 ? 5.178 -9.406 15.527 1.00 87.56 313 VAL A C 1
ATOM 2482 O O . VAL A 1 313 ? 6.290 -9.493 16.057 1.00 87.56 313 VAL A O 1
ATOM 2485 N N . LYS A 1 314 ? 4.836 -10.152 14.466 1.00 85.94 314 LYS A N 1
ATOM 2486 C CA . LYS A 1 314 ? 5.769 -11.079 13.803 1.00 85.94 314 LYS A CA 1
ATOM 2487 C C . LYS A 1 314 ? 7.006 -10.347 13.282 1.00 85.94 314 LYS A C 1
ATOM 2489 O O . LYS A 1 314 ? 8.129 -10.770 13.550 1.00 85.94 314 LYS A O 1
ATOM 2494 N N . LEU A 1 315 ? 6.806 -9.244 12.561 1.00 88.94 315 LEU A N 1
ATOM 2495 C CA . LEU A 1 315 ? 7.901 -8.447 12.011 1.00 88.94 315 LEU A CA 1
ATOM 2496 C C . LEU A 1 315 ? 8.821 -7.941 13.125 1.00 88.94 315 LEU A C 1
ATOM 2498 O O . LEU A 1 315 ? 10.030 -8.104 13.017 1.00 88.94 315 LEU A O 1
ATOM 2502 N N . LEU A 1 316 ? 8.275 -7.415 14.222 1.00 87.31 316 LEU A N 1
ATOM 2503 C CA . LEU A 1 316 ? 9.077 -6.964 15.365 1.00 87.31 316 LEU A CA 1
ATOM 2504 C C . LEU A 1 316 ? 9.849 -8.103 16.035 1.00 87.31 316 LEU A C 1
ATOM 2506 O O . LEU A 1 316 ? 11.034 -7.942 16.309 1.00 87.31 316 LEU A O 1
ATOM 2510 N N . THR A 1 317 ? 9.228 -9.270 16.217 1.00 84.06 317 THR A N 1
ATOM 2511 C CA . THR A 1 317 ? 9.909 -10.457 16.771 1.00 84.06 317 THR A CA 1
ATOM 2512 C C . THR A 1 317 ? 11.116 -10.860 15.913 1.00 84.06 317 THR A C 1
ATOM 2514 O O . THR A 1 317 ? 12.182 -11.171 16.440 1.00 84.06 317 THR A O 1
ATOM 2517 N N . ASN A 1 318 ? 10.986 -10.782 14.584 1.00 85.75 318 ASN A N 1
ATOM 2518 C CA . ASN A 1 318 ? 12.085 -11.069 13.657 1.00 85.75 318 ASN A CA 1
ATOM 2519 C C . ASN A 1 318 ? 13.198 -10.004 13.679 1.00 85.75 318 ASN A C 1
ATOM 2521 O O . ASN A 1 318 ? 14.337 -10.293 13.316 1.00 85.75 318 ASN A O 1
ATOM 2525 N N . ILE A 1 319 ? 12.892 -8.764 14.070 1.00 86.12 319 ILE A N 1
ATOM 2526 C CA . ILE A 1 319 ? 13.901 -7.704 14.218 1.00 86.12 319 ILE A CA 1
ATOM 2527 C C . ILE A 1 319 ? 14.606 -7.844 15.578 1.00 86.12 319 ILE A C 1
ATOM 2529 O O . ILE A 1 319 ? 15.824 -7.674 15.645 1.00 86.12 319 ILE A O 1
ATOM 2533 N N . GLU A 1 320 ? 13.889 -8.225 16.647 1.00 81.69 320 GLU A N 1
ATOM 2534 C CA . GLU A 1 320 ? 14.466 -8.496 17.979 1.00 81.69 320 GLU A CA 1
ATOM 2535 C C . GLU A 1 320 ? 15.595 -9.525 17.921 1.00 81.69 320 GLU A C 1
ATOM 2537 O O . GLU A 1 320 ? 16.637 -9.319 18.548 1.00 81.69 320 GLU A O 1
ATOM 2542 N N . SER A 1 321 ? 15.424 -10.593 17.135 1.00 79.44 321 SER A N 1
ATOM 2543 C CA . SER A 1 321 ? 16.449 -11.631 16.979 1.00 79.44 321 SER A CA 1
ATOM 2544 C C . SER A 1 321 ? 17.740 -11.130 16.328 1.00 79.44 321 SER A C 1
ATOM 2546 O O . SER A 1 321 ? 18.773 -11.777 16.481 1.00 79.44 321 SER A O 1
ATOM 2548 N N . ASN A 1 322 ? 17.693 -9.993 15.626 1.00 77.25 322 ASN A N 1
ATOM 2549 C CA . ASN A 1 322 ? 18.821 -9.464 14.864 1.00 77.25 322 ASN A CA 1
ATOM 2550 C C . ASN A 1 322 ? 19.494 -8.249 15.528 1.00 77.25 322 ASN A C 1
ATOM 2552 O O . ASN A 1 322 ? 20.708 -8.124 15.401 1.00 77.25 322 ASN A O 1
ATOM 2556 N N . ASP A 1 323 ? 18.750 -7.382 16.237 1.00 70.31 323 ASP A N 1
ATOM 2557 C CA . ASP A 1 323 ? 19.262 -6.067 16.695 1.00 70.31 323 ASP A CA 1
ATOM 2558 C C . ASP A 1 323 ? 19.026 -5.737 18.193 1.00 70.31 323 ASP A C 1
ATOM 2560 O O . ASP A 1 323 ? 19.395 -4.664 18.670 1.00 70.31 323 ASP A O 1
ATOM 2564 N N . GLY A 1 324 ? 18.441 -6.664 18.968 1.00 59.44 324 GLY A N 1
ATOM 2565 C CA . GLY A 1 324 ? 18.505 -6.775 20.439 1.00 59.44 324 GLY A CA 1
ATOM 2566 C C . GLY A 1 324 ? 17.939 -5.650 21.333 1.00 59.44 324 GLY A C 1
ATOM 2567 O O . GLY A 1 324 ? 17.161 -5.937 22.241 1.00 59.44 324 GLY A O 1
ATOM 2568 N N . LEU A 1 325 ? 18.333 -4.384 21.157 1.00 59.84 325 LEU A N 1
ATOM 2569 C CA . LEU A 1 325 ? 18.124 -3.331 22.167 1.00 59.84 325 LEU A CA 1
ATOM 2570 C C . LEU A 1 325 ? 16.953 -2.385 21.855 1.00 59.84 325 LEU A C 1
ATOM 2572 O O . LEU A 1 325 ? 16.159 -2.092 22.745 1.00 59.84 325 LEU A O 1
ATOM 2576 N N . HIS A 1 326 ? 16.801 -1.928 20.608 1.00 66.12 326 HIS A N 1
ATOM 2577 C CA . HIS A 1 326 ? 15.760 -0.950 20.245 1.00 66.12 326 HIS A CA 1
ATOM 2578 C C . HIS A 1 326 ? 14.347 -1.548 20.181 1.00 66.12 326 HIS A C 1
ATOM 2580 O O . HIS A 1 326 ? 13.358 -0.866 20.445 1.00 66.12 326 HIS A O 1
ATOM 2586 N N . VAL A 1 327 ? 14.242 -2.837 19.869 1.00 67.81 327 VAL A N 1
ATOM 2587 C CA . VAL A 1 327 ? 12.963 -3.456 19.507 1.00 67.81 327 VAL A CA 1
ATOM 2588 C C . VAL A 1 327 ? 12.138 -3.878 20.730 1.00 67.81 327 VAL A C 1
ATOM 2590 O O . VAL A 1 327 ? 10.912 -3.815 20.692 1.00 67.81 327 VAL A O 1
ATOM 2593 N N . THR A 1 328 ? 12.787 -4.167 21.864 1.00 67.19 328 THR A N 1
ATOM 2594 C CA . THR A 1 328 ? 12.093 -4.512 23.122 1.00 67.19 328 THR A CA 1
ATOM 2595 C C . THR A 1 328 ? 11.156 -3.395 23.599 1.00 67.19 328 THR A C 1
ATOM 2597 O O . THR A 1 328 ? 10.050 -3.663 24.071 1.00 67.19 328 THR A O 1
ATOM 2600 N N . ASN A 1 329 ? 11.539 -2.131 23.385 1.00 77.69 329 ASN A N 1
ATOM 2601 C CA . ASN A 1 329 ? 10.687 -0.974 23.666 1.00 77.69 329 ASN A CA 1
ATOM 2602 C C . ASN A 1 329 ? 9.455 -0.919 22.747 1.00 77.69 329 ASN A C 1
ATOM 2604 O O . ASN A 1 329 ? 8.383 -0.503 23.185 1.00 77.69 329 ASN A O 1
ATOM 2608 N N . LEU A 1 330 ? 9.579 -1.339 21.485 1.00 76.81 330 LEU A N 1
ATOM 2609 C CA . LEU A 1 330 ? 8.472 -1.344 20.524 1.00 76.81 330 LEU A CA 1
ATOM 2610 C C . LEU A 1 330 ? 7.455 -2.438 20.846 1.00 76.81 330 LEU A C 1
ATOM 2612 O O . LEU A 1 330 ? 6.251 -2.173 20.861 1.00 76.81 330 LEU A O 1
ATOM 2616 N N . THR A 1 331 ? 7.930 -3.634 21.184 1.00 77.81 331 THR A N 1
ATOM 2617 C CA . THR A 1 331 ? 7.072 -4.740 21.619 1.00 77.81 331 THR A CA 1
ATOM 2618 C C . THR A 1 331 ? 6.314 -4.383 22.899 1.00 77.81 331 THR A C 1
ATOM 2620 O O . THR A 1 331 ? 5.109 -4.626 22.985 1.00 77.81 331 THR A O 1
ATOM 2623 N N . GLU A 1 332 ? 6.967 -3.739 23.872 1.00 82.19 332 GLU A N 1
ATOM 2624 C CA . GLU A 1 332 ? 6.275 -3.229 25.063 1.00 82.19 332 GLU A CA 1
ATOM 2625 C C . GLU A 1 332 ? 5.257 -2.132 24.729 1.00 82.19 332 GLU A C 1
ATOM 2627 O O . GLU A 1 332 ? 4.147 -2.152 25.260 1.00 82.19 332 GLU A O 1
ATOM 2632 N N . ARG A 1 333 ? 5.551 -1.223 23.791 1.00 79.94 333 ARG A N 1
ATOM 2633 C CA . ARG A 1 333 ? 4.562 -0.231 23.332 1.00 79.94 333 ARG A CA 1
ATOM 2634 C C . ARG A 1 333 ? 3.328 -0.895 22.723 1.00 79.94 333 ARG A C 1
ATOM 2636 O O . ARG A 1 333 ? 2.213 -0.533 23.087 1.00 79.94 333 ARG A O 1
ATOM 2643 N N . ILE A 1 334 ? 3.496 -1.909 21.873 1.00 80.56 334 ILE A N 1
ATOM 2644 C CA . ILE A 1 334 ? 2.357 -2.667 21.329 1.00 80.56 334 ILE A CA 1
ATOM 2645 C C . ILE A 1 334 ? 1.577 -3.374 22.439 1.00 80.56 334 ILE A C 1
ATOM 2647 O O . ILE A 1 334 ? 0.346 -3.321 22.432 1.00 80.56 334 ILE A O 1
ATOM 2651 N N . LYS A 1 335 ? 2.257 -3.960 23.434 1.00 84.69 335 LYS A N 1
ATOM 2652 C CA . LYS A 1 335 ? 1.589 -4.536 24.613 1.00 84.69 335 LYS A CA 1
ATOM 2653 C C . LYS A 1 335 ? 0.792 -3.500 25.395 1.00 84.69 335 LYS A C 1
ATOM 2655 O O . LYS A 1 335 ? -0.280 -3.831 25.895 1.00 84.69 335 LYS A O 1
ATOM 2660 N N . VAL A 1 336 ? 1.277 -2.265 25.500 1.00 84.88 336 VAL A N 1
ATOM 2661 C CA . VAL A 1 336 ? 0.530 -1.162 26.121 1.00 84.88 336 VAL A CA 1
ATOM 2662 C C . VAL A 1 336 ? -0.708 -0.811 25.289 1.00 84.88 336 VAL A C 1
ATOM 2664 O O . VAL A 1 336 ? -1.778 -0.599 25.860 1.00 84.88 336 VAL A O 1
ATOM 2667 N N . PHE A 1 337 ? -0.606 -0.808 23.957 1.00 79.25 337 PHE A N 1
ATOM 2668 C CA . PHE A 1 337 ? -1.724 -0.462 23.071 1.00 79.25 337 PHE A CA 1
ATOM 2669 C C . PHE A 1 337 ? -2.811 -1.535 23.003 1.00 79.25 337 PHE A C 1
ATOM 2671 O O . PHE A 1 337 ? -3.997 -1.218 23.099 1.00 79.25 337 PHE A O 1
ATOM 2678 N N . LEU A 1 338 ? -2.430 -2.797 22.836 1.00 79.56 338 LEU A N 1
ATOM 2679 C CA . LEU A 1 338 ? -3.369 -3.914 22.699 1.00 79.56 338 LEU A CA 1
ATOM 2680 C C . LEU A 1 338 ? -3.777 -4.504 24.054 1.00 79.56 338 LEU A C 1
ATOM 2682 O O . LEU A 1 338 ? -4.812 -5.153 24.167 1.00 79.56 338 LEU A O 1
ATOM 2686 N N . GLY A 1 339 ? -2.974 -4.277 25.091 1.00 84.88 339 GLY A N 1
ATOM 2687 C CA . GLY A 1 339 ? -3.033 -5.013 26.345 1.00 84.88 339 GLY A CA 1
ATOM 2688 C C . GLY A 1 339 ? -2.164 -6.273 26.288 1.00 84.88 339 GLY A C 1
ATOM 2689 O O . GLY A 1 339 ? -2.067 -6.962 25.267 1.00 84.88 339 GLY A O 1
ATOM 2690 N N . SER A 1 340 ? -1.541 -6.608 27.420 1.00 83.50 340 SER A N 1
ATOM 2691 C CA . SER A 1 340 ? -0.651 -7.771 27.549 1.00 83.50 340 SER A CA 1
ATOM 2692 C C . SER A 1 340 ? -1.353 -9.088 27.216 1.00 83.50 340 SER A C 1
ATOM 2694 O O . SER A 1 340 ? -0.753 -9.964 26.596 1.00 83.50 340 SER A O 1
ATOM 2696 N N . LYS A 1 341 ? -2.634 -9.207 27.587 1.00 84.50 341 LYS A N 1
ATOM 2697 C CA . LYS A 1 341 ? -3.460 -10.383 27.309 1.00 84.50 341 LYS A CA 1
ATOM 2698 C C . LYS A 1 341 ? -3.672 -10.562 25.804 1.00 84.50 341 LYS A C 1
ATOM 2700 O O . LYS A 1 341 ? -3.257 -11.586 25.284 1.00 84.50 341 LYS A O 1
ATOM 2705 N N . LEU A 1 342 ? -4.212 -9.543 25.123 1.00 80.62 342 LEU A N 1
ATOM 2706 C CA . LEU A 1 342 ? -4.485 -9.597 23.683 1.00 80.62 342 LEU A CA 1
ATOM 2707 C C . LEU A 1 342 ? -3.207 -9.841 22.881 1.00 80.62 342 LEU A C 1
ATOM 2709 O O . LEU A 1 342 ? -3.183 -10.688 21.999 1.00 80.62 342 LEU A O 1
ATOM 2713 N N . THR A 1 343 ? -2.116 -9.166 23.240 1.00 82.50 343 THR A N 1
ATOM 2714 C CA . THR A 1 343 ? -0.816 -9.385 22.588 1.00 82.50 343 THR A CA 1
ATOM 2715 C C . THR A 1 343 ? -0.340 -10.830 22.744 1.00 82.50 343 THR A C 1
ATOM 2717 O O . THR A 1 343 ? 0.166 -11.415 21.790 1.00 82.50 343 THR A O 1
ATOM 2720 N N . LYS A 1 344 ? -0.520 -11.428 23.932 1.00 85.44 344 LYS A N 1
ATOM 2721 C CA . LYS A 1 344 ? -0.185 -12.836 24.180 1.00 85.44 344 LYS A CA 1
ATOM 2722 C C . LYS A 1 344 ? -1.051 -13.773 23.344 1.00 85.44 344 LYS A C 1
ATOM 2724 O O . LYS A 1 344 ? -0.495 -14.697 22.765 1.00 85.44 344 LYS A O 1
ATOM 2729 N N . ASP A 1 345 ? -2.358 -13.526 23.244 1.00 83.00 345 ASP A N 1
ATOM 2730 C CA . ASP A 1 345 ? -3.221 -14.378 22.418 1.00 83.00 345 ASP A CA 1
ATOM 2731 C C . ASP A 1 345 ? -2.843 -14.266 20.938 1.00 83.00 345 ASP A C 1
ATOM 2733 O O . ASP A 1 345 ? -2.723 -15.287 20.275 1.00 83.00 345 ASP A O 1
ATOM 2737 N N . LEU A 1 346 ? -2.598 -13.053 20.420 1.00 80.81 346 LEU A N 1
ATOM 2738 C CA . LEU A 1 346 ? -2.184 -12.859 19.023 1.00 80.81 346 LEU A CA 1
ATOM 2739 C C . LEU A 1 346 ? -0.860 -13.578 18.726 1.00 80.81 346 LEU A C 1
ATOM 2741 O O . LEU A 1 346 ? -0.714 -14.167 17.658 1.00 80.81 346 LEU A O 1
ATOM 2745 N N . LEU A 1 347 ? 0.079 -13.574 19.678 1.00 81.75 347 LEU A N 1
ATOM 2746 C CA . LEU A 1 347 ? 1.329 -14.335 19.592 1.00 81.75 347 LEU A CA 1
ATOM 2747 C C . LEU A 1 347 ? 1.106 -15.852 19.632 1.00 81.75 347 LEU A C 1
ATOM 2749 O O . LEU A 1 347 ? 1.776 -16.576 18.900 1.00 81.75 347 LEU A O 1
ATOM 2753 N N . GLU A 1 348 ? 0.218 -16.345 20.496 1.00 84.44 348 GLU A N 1
ATOM 2754 C CA . GLU A 1 348 ? -0.114 -17.774 20.591 1.00 84.44 348 GLU A CA 1
ATOM 2755 C C . GLU A 1 348 ? -0.794 -18.262 19.310 1.00 84.44 348 GLU A C 1
ATOM 2757 O O . GLU A 1 348 ? -0.327 -19.222 18.706 1.00 84.44 348 GLU A O 1
ATOM 2762 N N . ILE A 1 349 ? -1.800 -17.530 18.833 1.00 75.69 349 ILE A N 1
ATOM 2763 C CA . ILE A 1 349 ? -2.489 -17.776 17.561 1.00 75.69 349 ILE A CA 1
ATOM 2764 C C . ILE A 1 349 ? -1.496 -17.803 16.402 1.00 75.69 349 ILE A C 1
ATOM 2766 O O . ILE A 1 349 ? -1.593 -18.645 15.511 1.00 75.69 349 ILE A O 1
ATOM 2770 N N . TRP A 1 350 ? -0.546 -16.868 16.394 1.00 74.19 350 TRP A N 1
ATOM 2771 C CA . TRP A 1 350 ? 0.468 -16.826 15.355 1.00 74.19 350 TRP A CA 1
ATOM 2772 C C . TRP A 1 350 ? 1.374 -18.064 15.395 1.00 74.19 350 TRP A C 1
ATOM 2774 O O . TRP A 1 350 ? 1.566 -18.700 14.362 1.00 74.19 350 TRP A O 1
ATOM 2784 N N . LYS A 1 351 ? 1.859 -18.454 16.580 1.00 81.50 351 LYS A N 1
ATOM 2785 C CA . LYS A 1 351 ? 2.670 -19.671 16.764 1.00 81.50 351 LYS A CA 1
ATOM 2786 C C . LYS A 1 351 ? 1.925 -20.949 16.381 1.00 81.50 351 LYS A C 1
ATOM 2788 O O . LYS A 1 351 ? 2.551 -21.905 15.944 1.00 81.50 351 LYS A O 1
ATOM 2793 N N . GLU A 1 352 ? 0.608 -20.984 16.553 1.00 80.69 352 GLU A N 1
ATOM 2794 C CA . GLU A 1 352 ? -0.223 -22.116 16.127 1.00 80.69 352 GLU A CA 1
ATOM 2795 C C . GLU A 1 352 ? -0.380 -22.197 14.601 1.00 80.69 352 GLU A C 1
ATOM 2797 O O . GLU A 1 352 ? -0.619 -23.280 14.071 1.00 80.69 352 GLU A O 1
ATOM 2802 N N . LYS A 1 353 ? -0.238 -21.072 13.886 1.00 74.75 353 LYS A N 1
ATOM 2803 C CA . LYS A 1 353 ? -0.432 -20.958 12.430 1.00 74.75 353 LYS A CA 1
ATOM 2804 C C . LYS A 1 353 ? 0.875 -20.832 11.637 1.00 74.75 353 LYS A C 1
ATOM 2806 O O . LYS A 1 353 ? 0.848 -20.356 10.507 1.00 74.75 353 LYS A O 1
ATOM 2811 N N . ASP A 1 354 ? 1.999 -21.249 12.212 1.00 65.31 354 ASP A N 1
ATOM 2812 C CA . ASP A 1 354 ? 3.362 -20.967 11.729 1.00 65.31 354 ASP A CA 1
ATOM 2813 C C . ASP A 1 354 ? 3.684 -21.486 10.304 1.00 65.31 354 ASP A C 1
ATOM 2815 O O . ASP A 1 354 ? 4.743 -21.176 9.766 1.00 65.31 354 ASP A O 1
ATOM 2819 N N . GLU A 1 355 ? 2.786 -22.239 9.655 1.00 57.59 355 GLU A N 1
ATOM 2820 C CA . GLU A 1 355 ? 3.094 -22.919 8.392 1.00 57.59 355 GLU A CA 1
ATOM 2821 C C . GLU A 1 355 ? 2.781 -22.133 7.106 1.00 57.59 355 GLU A C 1
ATOM 2823 O O . GLU A 1 355 ? 3.529 -22.298 6.150 1.00 57.59 355 GLU A O 1
ATOM 2828 N N . GLU A 1 356 ? 1.812 -21.211 7.046 1.00 59.25 356 GLU A N 1
ATOM 2829 C CA . GLU A 1 356 ? 1.591 -20.400 5.829 1.00 59.25 356 GLU A CA 1
ATOM 2830 C C . GLU A 1 356 ? 1.086 -18.988 6.173 1.00 59.25 356 GLU A C 1
ATOM 2832 O O . GLU A 1 356 ? 0.005 -18.796 6.730 1.00 59.25 356 GLU A O 1
ATOM 2837 N N . LEU A 1 357 ? 1.885 -17.975 5.813 1.00 55.19 357 LEU A N 1
ATOM 2838 C CA . LEU A 1 357 ? 1.555 -16.545 5.936 1.00 55.19 357 LEU A CA 1
ATOM 2839 C C . LEU A 1 357 ? 0.283 -16.162 5.159 1.00 55.19 357 LEU A C 1
ATOM 2841 O O . LEU A 1 357 ? -0.333 -15.144 5.468 1.00 55.19 357 LEU A O 1
ATOM 2845 N N . ASP A 1 358 ? -0.111 -16.978 4.184 1.00 54.97 358 ASP A N 1
ATOM 2846 C CA . ASP A 1 358 ? -0.981 -16.545 3.097 1.00 54.97 358 ASP A CA 1
ATOM 2847 C C . ASP A 1 358 ? -2.476 -16.564 3.437 1.00 54.97 358 ASP A C 1
ATOM 2849 O O . ASP A 1 358 ? -3.273 -15.982 2.704 1.00 54.97 358 ASP A O 1
ATOM 2853 N N . VAL A 1 359 ? -2.906 -17.188 4.545 1.00 56.00 359 VAL A N 1
ATOM 2854 C CA . VAL A 1 359 ? -4.348 -17.295 4.845 1.00 56.00 359 VAL A CA 1
ATOM 2855 C C . VAL A 1 359 ? -4.657 -17.292 6.347 1.00 56.00 359 VAL A C 1
ATOM 2857 O O . VAL A 1 359 ? -5.344 -18.174 6.876 1.00 56.00 359 VAL A O 1
ATOM 2860 N N . ILE A 1 360 ? -4.235 -16.260 7.082 1.00 59.94 360 ILE A N 1
ATOM 2861 C CA . ILE A 1 360 ? -4.861 -16.004 8.388 1.00 59.94 360 ILE A CA 1
ATOM 2862 C C . ILE A 1 360 ? -6.234 -15.363 8.139 1.00 59.94 360 ILE A C 1
ATOM 2864 O O . ILE A 1 360 ? -6.387 -14.149 8.166 1.00 59.94 360 ILE A O 1
ATOM 2868 N N . LYS A 1 361 ? -7.269 -16.186 7.921 1.00 65.94 361 LYS A N 1
ATOM 2869 C CA . LYS A 1 361 ? -8.656 -15.695 7.976 1.00 65.94 361 LYS A CA 1
ATOM 2870 C C . LYS A 1 361 ? -8.973 -15.265 9.403 1.00 65.94 361 LYS A C 1
ATOM 2872 O O . LYS A 1 361 ? -9.014 -16.103 10.310 1.00 65.94 361 LYS A O 1
ATOM 2877 N N . CYS A 1 362 ? -9.157 -13.959 9.582 1.00 65.25 362 CYS A N 1
ATOM 2878 C CA . CYS A 1 362 ? -9.319 -13.327 10.885 1.00 65.25 362 CYS A CA 1
ATOM 2879 C C . CYS A 1 362 ? -10.771 -13.164 11.350 1.00 65.25 362 CYS A C 1
ATOM 2881 O O . CYS A 1 362 ? -11.014 -12.554 12.389 1.00 65.25 362 CYS A O 1
ATOM 2883 N N . ASP A 1 363 ? -11.739 -13.735 10.631 1.00 68.62 363 ASP A N 1
ATOM 2884 C CA . ASP A 1 363 ? -13.170 -13.493 10.866 1.00 68.62 363 ASP A CA 1
ATOM 2885 C C . ASP A 1 363 ? -13.626 -13.823 12.298 1.00 68.62 363 ASP A C 1
ATOM 2887 O O . ASP A 1 363 ? -14.475 -13.125 12.853 1.00 68.62 363 ASP A O 1
ATOM 2891 N N . ASN A 1 364 ? -13.001 -14.828 12.923 1.00 69.19 364 ASN A N 1
ATOM 2892 C CA . ASN A 1 364 ? -13.268 -15.232 14.307 1.00 69.19 364 ASN A CA 1
ATOM 2893 C C . ASN A 1 364 ? -12.501 -14.392 15.350 1.00 69.19 364 ASN A C 1
ATOM 2895 O O . ASN A 1 364 ? -12.815 -14.455 16.537 1.00 69.19 364 ASN A O 1
ATOM 2899 N N . PHE A 1 365 ? -11.484 -13.621 14.948 1.00 72.38 365 PHE A N 1
ATOM 2900 C CA . PHE A 1 365 ? -10.666 -12.847 15.888 1.00 72.38 365 PHE A CA 1
ATOM 2901 C C . PHE A 1 365 ? -11.292 -11.519 16.264 1.00 72.38 365 PHE A C 1
ATOM 2903 O O . PHE A 1 365 ? -11.044 -11.042 17.366 1.00 72.38 365 PHE A O 1
ATOM 2910 N N . VAL A 1 366 ? -12.120 -10.931 15.399 1.00 77.38 366 VAL A N 1
ATOM 2911 C CA . VAL A 1 366 ? -12.831 -9.704 15.778 1.00 77.38 366 VAL A CA 1
ATOM 2912 C C . VAL A 1 366 ? -13.763 -9.968 16.948 1.00 77.38 366 VAL A C 1
ATOM 2914 O O . VAL A 1 366 ? -13.814 -9.153 17.855 1.00 77.38 366 VAL A O 1
ATOM 2917 N N . ASP A 1 367 ? -14.422 -11.128 16.983 1.00 81.31 367 ASP A N 1
ATOM 2918 C CA . ASP A 1 367 ? -15.299 -11.485 18.099 1.00 81.31 367 ASP A CA 1
ATOM 2919 C C . ASP A 1 367 ? -14.487 -11.667 19.397 1.00 81.31 367 ASP A C 1
ATOM 2921 O O . ASP A 1 367 ? -14.862 -11.138 20.439 1.00 81.31 367 ASP A O 1
ATOM 2925 N N . LEU A 1 368 ? -13.308 -12.303 19.322 1.00 76.69 368 LEU A N 1
ATOM 2926 C CA . LEU A 1 368 ? -12.379 -12.417 20.457 1.00 76.69 368 LEU A CA 1
ATOM 2927 C C . LEU A 1 368 ? -11.882 -11.048 20.950 1.00 76.69 368 LEU A C 1
ATOM 2929 O O . LEU A 1 368 ? -11.687 -10.846 22.150 1.00 76.69 368 LEU A O 1
ATOM 2933 N N . VAL A 1 369 ? -11.631 -10.125 20.023 1.00 77.06 369 VAL A N 1
ATOM 2934 C CA . VAL A 1 369 ? -11.209 -8.758 20.328 1.00 77.06 369 VAL A CA 1
ATOM 2935 C C . VAL A 1 369 ? -12.364 -7.970 20.947 1.00 77.06 369 VAL A C 1
ATOM 2937 O O . VAL A 1 369 ? -12.157 -7.331 21.973 1.00 77.06 369 VAL A O 1
ATOM 2940 N N . ASP A 1 370 ? -13.576 -8.080 20.408 1.00 82.50 370 ASP A N 1
ATOM 2941 C CA . ASP A 1 370 ? -14.783 -7.420 20.918 1.00 82.50 370 ASP A CA 1
ATOM 2942 C C . ASP A 1 370 ? -15.198 -7.936 22.306 1.00 82.50 370 ASP A C 1
ATOM 2944 O O . ASP A 1 370 ? -15.740 -7.173 23.105 1.00 82.50 370 ASP A O 1
ATOM 2948 N N . GLU A 1 371 ? -14.917 -9.202 22.631 1.00 82.81 371 GLU A N 1
ATOM 2949 C CA . GLU A 1 371 ? -15.095 -9.756 23.982 1.00 82.81 371 GLU A CA 1
ATOM 2950 C C . GLU A 1 371 ? -14.086 -9.201 24.999 1.00 82.81 371 GLU A C 1
ATOM 2952 O O . GLU A 1 371 ? -14.334 -9.228 26.209 1.00 82.81 371 GLU A O 1
ATOM 2957 N N . ARG A 1 372 ? -12.921 -8.743 24.529 1.00 75.44 372 ARG A N 1
ATOM 2958 C CA . ARG A 1 372 ? -11.796 -8.315 25.375 1.00 75.44 372 ARG A CA 1
ATOM 2959 C C . ARG A 1 372 ? -11.603 -6.794 25.422 1.00 75.44 372 ARG A C 1
ATOM 2961 O O . ARG A 1 372 ? -10.876 -6.342 26.311 1.00 75.44 372 ARG A O 1
ATOM 2968 N N . LEU A 1 373 ? -12.236 -6.042 24.514 1.00 70.38 373 LEU A N 1
ATOM 2969 C CA . LEU A 1 373 ? -12.286 -4.572 24.436 1.00 70.38 373 LEU A CA 1
ATOM 2970 C C . LEU A 1 373 ? -13.653 -4.015 24.865 1.00 70.38 373 LEU A C 1
ATOM 2972 O O . LEU A 1 373 ? -13.655 -3.198 25.810 1.00 70.38 373 LEU A O 1
#

pLDDT: mean 74.31, std 21.76, range [30.52, 97.94]

Mean predicted aligned error: 14.28 Å

Radius of gyration: 32.43 Å; Cα contacts (8 Å, |Δi|>4): 273; chains: 1; bounding box: 74×105×110 Å

Secondary structure (DSSP, 8-state):
---------------------------------------------------------------S-------------------------HHHHHHHHHHHHHHHHHHHHHHHHHHT-SSHHHHHHHHHHHHHHHHTTSS---HHHHHHHHHHHHH-THHHHHHIIIIIHHHHH---SSSPPPHHHHHHHHHHHHHHHHH-HHHHHHHHHTTHHHHHHHHHHHHHHHHHHHTT-TT-TT--S----HHHHHHHHHHHHHHHHHHHHHHHTT-HHHHHHHHHHS-HHHHHHHHHH-TTS-HHHHHHHHHHHHHHHHHHHHHHHHHTTSHHHHHHHHHHHH-HHHHHHHHHHHHHTTT-GGG---TTHHHHHHHH-

Nearest PDB structures (foldseek):
  4gmn-assembly1_A  TM=5.687E-01  e=2.423E-01  Thermochaetoides thermophila DSM 1495
  8qag-assembly2_B  TM=2.592E-01  e=2.102E+00  synthetic construct
  6h2e-assembly1_P-2  TM=1.949E-01  e=8.876E+00  Aeromonas hydrophila subsp. hydrophila AL09-71

Organism: Naegleria fowleri (NCBI:txid5763)

Sequence (373 aa):
MKKQNTSTSSLHGCSEHSPSVLSHGDISPAFSSESASNHEDNRSVRSSHNMYDHVDGLDLNISSRIELSNPRLSLDSSDENVDIRQPLTYYEQWYEYDKLRRELKFNIRRCISLLRNRYSFQRERGLDELISILSGMETSTDKEMFSILQKKMDEDSNVISNVVTTILQNTTAGKHELSPVTAVEIYKALLVLEGCCLLSPVCSNTLATLQGFKFILKILSDGNNYLINSNMSKSSPYQSLDFKNQKDTEELWDEIRLTCIDCLLSCLHNCPHCVILFCEDSSGPDVICTILRNKDLSKILRSKCVEFFCILVKLLTNIESNDGLHVTNLTERIKVFLGSKLTKDLLEIWKEKDEELDVIKCDNFVDLVDERL